Protein AF-A0A835DPR7-F1 (afdb_monomer)

Foldseek 3Di:
DVVVCVQQDCQWADDPNDIDRDPVVVLVVLLVVLLVLQDADPDPPPDDPVVPVPFAADDVVLLCLLLDQDDLVLLVCLLVVDDQPAQAFPVRDTSVNCVVCVVPCSVVLVVQLRVCSVVVDHDVVQLHWDWRWAACDSDHHHSVRTDTDIRGHPSVSSSVSSNVVSCLVCVVRRDDPLDQPPHPPRDPVVVVVVVCVVCVCVVDPDDDDDDDDDDDDDPVVSPDRLVVVLVSCCRRNVSDDSSNSVSVVVSSVCSSPPSDDPPPPPDDDDNDDDDPDPDDDPPPPDDDDDDPVVCVVVVVVVVVVVVVVVVVVVVVVVCCCVQAVDQDFKEKDWDFKAKAPWDWDADPFTKIKIKIKIKMKTFGAHQFKKWWQKWKKFKDFPPHTFKIWIDHIDIDHGRGMDIDIIMIMGICPVVGPPPCRNVCVVVQKTKMKMKIKIWTWGQGPVPDTDIHIDMKIWIWMAGNVPRHIDPIDID

Nearest PDB structures (foldseek):
  8c8j-assembly1_A  TM=8.208E-01  e=2.020E-11  Homo sapiens
  8uw3-assembly1_A  TM=8.476E-01  e=1.516E-09  Homo sapiens
  8sxu-assembly1_A  TM=8.250E-01  e=1.874E-08  Homo sapiens
  8b7d-assembly1_A  TM=7.514E-01  e=2.730E-07  Homo sapiens
  3but-assembly1_A-2  TM=5.515E-01  e=5.868E-07  Archaeoglobus fulgidus DSM 4304

Secondary structure (DSSP, 8-state):
-HHHHHHHS---EEETTEEE-SHHHHHHHHHHHHHHHHSPPS------GGG-TT-----HHHHHHHHSPPPHHHHHHHHHTS-TTPPP-TT---HHHHHHTHHHHHHHHHHHHHHHHHH----HHHH-EEEEEEESSSS--SGGGEEEEEEE-HHHHHHHHHHHHHHHHHHHHHS-TT--TT-TT--HHHHHHHHHHHTTTTT-SSSS---------TTTTTS--HHHHHHHHHHH-TTS-HHHHHHHHHHHHHTTT--------SS---PPPPP------TTTTS-----HHHHHHHHHHHHHHHHHHHHHHHHHHHHHIIIII--PPPEEEEEEEEEEEEEEE-SSS-EEEEEEEEEEEEE--SSSEEEEPPEEEEEEETTEEEEEEEE--EEEPTT-EEEEEEEEEEE-GGGTT-HHHHHHHHHTEEEEEEEEEEEEEEEETTTEEEEEEEEEEEEEEEETTTTEEEEEEE-

Solvent-accessible surface area (backbone atoms only — not comparable to full-atom values): 27966 Å² total; per-residue (Å²): 114,68,75,61,53,60,73,71,49,84,66,50,39,47,54,96,92,40,77,38,61,51,71,69,57,45,49,54,50,48,49,54,50,51,46,61,58,55,46,82,76,91,73,87,71,84,76,62,68,81,79,50,91,77,74,37,54,63,56,70,70,67,25,46,66,66,65,47,84,74,50,67,66,60,52,51,46,42,53,71,76,45,66,51,87,50,76,42,14,76,80,65,48,30,45,43,55,55,65,76,41,33,95,78,48,42,72,61,53,46,51,53,54,42,44,27,76,72,67,37,56,74,58,67,77,50,68,35,59,41,75,46,76,42,70,70,48,99,76,54,50,37,77,82,37,35,44,79,43,78,28,48,18,47,69,46,50,33,54,53,48,49,53,50,55,54,48,57,76,50,40,75,70,49,49,63,90,87,63,36,79,97,39,92,94,46,52,72,64,57,55,52,54,51,50,50,63,78,51,68,61,71,89,52,97,72,78,82,92,81,87,85,86,88,85,82,70,78,59,59,84,63,65,60,54,66,68,58,52,49,53,51,46,40,59,29,33,70,58,56,61,69,49,62,59,48,51,61,52,47,60,56,62,50,59,75,76,63,84,60,76,83,75,77,68,92,62,97,71,86,74,82,77,77,78,96,65,95,71,84,67,95,72,79,85,76,79,80,91,57,64,73,71,59,39,53,57,50,49,52,50,49,53,46,51,52,49,49,49,52,52,51,50,50,50,52,52,48,50,44,45,67,62,61,66,50,82,57,72,53,46,55,45,81,75,48,65,45,63,41,79,76,45,74,44,85,64,99,73,54,42,44,37,33,35,41,41,33,35,40,33,40,37,28,76,24,80,23,36,35,38,36,51,68,36,56,36,38,34,23,46,95,87,43,74,31,28,60,28,74,40,76,56,49,73,24,51,48,65,28,67,37,75,47,78,39,67,30,56,35,43,42,80,86,50,80,84,53,77,59,57,51,55,30,59,73,72,35,43,46,66,38,38,35,46,34,56,50,43,30,38,39,35,38,91,86,75,47,74,47,81,44,71,37,66,28,45,32,40,32,34,36,32,68,84,62,66,41,73,40,78,76,42,74,98

Radius of gyration: 40.17 Å; Cα contacts (8 Å, |Δi|>4): 627; chains: 1; bounding box: 96×60×109 Å

InterPro domains:
  IPR000477 Reverse transcriptase domain [PF00078] (143-235)
  IPR004864 Late embryogenesis abundant protein, LEA_2 subgroup [PF03168] (360-459)
  IPR052343 Diverse Retrotransposon and Effector-Associated Protein [PTHR46890] (54-232)

Sequence (475 aa):
MSSRRGFNRISSISVANAILTEDRDINSAAVSHFEHLLAKPSSDRDLDVNTFPNVRSIDLVDGEFFVAPVSSEEIKWAFFDSHDEKSPGPDGFTTHFFKSCWDIISIDVEKAIQNFFKSSKLLGEINSTFITLIPKVARPNCFSDFRPISLCNTVYECISKILANRLKSVLLKLISDNQSAFIKGRNILDNILLTHELVRNYHRDKGQPRCAIKIDLTKAFDTVRWDYLTRILAHGIPSLPPTHLISYQQKAKEISSNFQEPKMAEKDQVYPLAPTGKRPSSDEESATLPSDEARRKRNVKCFAYVAAFVVFQTIIILVFALTVMRIKTPDVKLRSVTVQNLNVVPGTSPSFRMTLIAQVTVKNKNFGHYKFDNSTAAVSYGGITVGEAYIAKGRAKARNTRKMNITMELTSDQLSGNSNLSNDISSGMLMLSSHAKLSGKVQLMKIMKKRKTTEMNCTMSLNLTSPAIENLNCE

Organism: Tetracentron sinense (NCBI:txid13715)

Mean predicted aligned error: 18.94 Å

Structure (mmCIF, N/CA/C/O backbone):
data_AF-A0A835DPR7-F1
#
_entry.id   AF-A0A835DPR7-F1
#
loop_
_atom_site.group_PDB
_atom_site.id
_atom_site.type_symbol
_atom_site.label_atom_id
_atom_site.label_alt_id
_atom_site.label_comp_id
_atom_site.label_asym_id
_atom_site.label_entity_id
_atom_site.label_seq_id
_atom_site.pdbx_PDB_ins_code
_atom_site.Cartn_x
_atom_site.Cartn_y
_atom_site.Cartn_z
_atom_site.occupancy
_atom_site.B_iso_or_equiv
_atom_site.auth_seq_id
_atom_site.auth_comp_id
_atom_site.auth_asym_id
_atom_site.auth_atom_id
_atom_site.pdbx_PDB_model_num
ATOM 1 N N . MET A 1 1 ? -10.100 9.995 -30.681 1.00 36.22 1 MET A N 1
ATOM 2 C CA . MET A 1 1 ? -9.479 8.758 -31.212 1.00 36.22 1 MET A CA 1
ATOM 3 C C . MET A 1 1 ? -8.413 9.029 -32.277 1.00 36.22 1 MET A C 1
ATOM 5 O O . MET A 1 1 ? -7.327 8.484 -32.139 1.00 36.22 1 MET A O 1
ATOM 9 N N . SER A 1 2 ? -8.660 9.896 -33.271 1.00 43.78 2 SER A N 1
ATOM 10 C CA . SER A 1 2 ? -7.727 10.156 -34.390 1.00 43.78 2 SER A CA 1
ATOM 11 C C . SER A 1 2 ? -6.346 10.726 -33.983 1.00 43.78 2 SER A C 1
ATOM 13 O O . SER A 1 2 ? -5.321 10.184 -34.384 1.00 43.78 2 SER A O 1
ATOM 15 N N . SER A 1 3 ? -6.275 11.716 -33.077 1.00 40.75 3 SER A N 1
ATOM 16 C CA . SER A 1 3 ? -4.982 12.351 -32.728 1.00 40.75 3 SER A CA 1
ATOM 17 C C . SER A 1 3 ? -4.013 11.450 -31.938 1.00 40.75 3 SER A C 1
ATOM 19 O O . SER A 1 3 ? -2.803 11.614 -32.048 1.00 40.75 3 SER A O 1
ATOM 21 N N . ARG A 1 4 ? -4.524 10.486 -31.153 1.00 47.44 4 ARG A N 1
ATOM 22 C CA . ARG A 1 4 ? -3.700 9.512 -30.407 1.00 47.44 4 ARG A CA 1
ATOM 23 C C . ARG A 1 4 ? -3.151 8.411 -31.318 1.00 47.44 4 ARG A C 1
ATOM 25 O O . ARG A 1 4 ? -2.019 7.990 -31.128 1.00 47.44 4 ARG A O 1
ATOM 32 N N . ARG A 1 5 ? -3.934 7.976 -32.317 1.00 50.97 5 ARG A N 1
ATOM 33 C CA . ARG A 1 5 ? -3.465 7.030 -33.345 1.00 50.97 5 ARG A CA 1
ATOM 34 C C . ARG A 1 5 ? -2.361 7.643 -34.206 1.00 50.97 5 ARG A C 1
ATOM 36 O O . ARG A 1 5 ? -1.394 6.955 -34.486 1.00 50.97 5 ARG A O 1
ATOM 43 N N . GLY A 1 6 ? -2.471 8.928 -34.551 1.00 54.22 6 GLY A N 1
ATOM 44 C CA . GLY A 1 6 ? -1.423 9.637 -35.292 1.00 54.22 6 GLY A CA 1
ATOM 45 C C . GLY A 1 6 ? -0.107 9.779 -34.518 1.00 54.22 6 GLY A C 1
ATOM 46 O O . GLY A 1 6 ? 0.952 9.626 -35.105 1.00 54.22 6 GLY A O 1
ATOM 47 N N . PHE A 1 7 ? -0.164 10.015 -33.201 1.00 55.19 7 PHE A N 1
ATOM 48 C CA . PHE A 1 7 ? 1.036 10.182 -32.364 1.00 55.19 7 PHE A CA 1
ATOM 49 C C . PHE A 1 7 ? 1.775 8.865 -32.069 1.00 55.19 7 PHE A C 1
ATOM 51 O O . PHE A 1 7 ? 2.985 8.867 -31.878 1.00 55.19 7 PHE A O 1
ATOM 58 N N . ASN A 1 8 ? 1.049 7.744 -32.028 1.00 63.91 8 ASN A N 1
ATOM 59 C CA . ASN A 1 8 ? 1.618 6.427 -31.721 1.00 63.91 8 ASN A CA 1
ATOM 60 C C . ASN A 1 8 ? 1.968 5.609 -32.975 1.00 63.91 8 ASN A C 1
ATOM 62 O O . ASN A 1 8 ? 2.526 4.522 -32.848 1.00 63.91 8 ASN A O 1
ATOM 66 N N . ARG A 1 9 ? 1.614 6.089 -34.175 1.00 73.12 9 ARG A N 1
ATOM 67 C CA . ARG A 1 9 ? 1.966 5.429 -35.434 1.00 73.12 9 ARG A CA 1
ATOM 68 C C . ARG A 1 9 ? 3.388 5.822 -35.821 1.00 73.12 9 ARG A C 1
ATOM 70 O O . ARG A 1 9 ? 3.689 7.004 -35.956 1.00 73.12 9 ARG A O 1
ATOM 77 N N . ILE A 1 10 ? 4.237 4.827 -36.049 1.00 82.06 10 ILE A N 1
ATOM 78 C CA . ILE A 1 10 ? 5.558 5.040 -36.640 1.00 82.06 10 ILE A CA 1
ATOM 79 C C . ILE A 1 10 ? 5.345 5.219 -38.144 1.00 82.06 10 ILE A C 1
ATOM 81 O O . ILE A 1 10 ? 5.110 4.250 -38.852 1.00 82.06 10 ILE A O 1
ATOM 85 N N . SER A 1 11 ? 5.338 6.465 -38.618 1.00 81.12 11 SER A N 1
ATOM 86 C CA . SER A 1 11 ? 5.165 6.783 -40.045 1.00 81.12 11 SER A CA 1
ATOM 87 C C . SER A 1 11 ? 6.457 6.671 -40.849 1.00 81.12 11 SER A C 1
ATOM 89 O O . SER A 1 11 ? 6.419 6.573 -42.068 1.00 81.12 11 SER A O 1
ATOM 91 N N . SER A 1 12 ? 7.601 6.767 -40.175 1.00 86.31 12 SER A N 1
ATOM 92 C CA . SER A 1 12 ? 8.914 6.661 -40.795 1.00 86.31 12 SER A CA 1
ATOM 93 C C . SER A 1 12 ? 9.971 6.338 -39.750 1.00 86.31 12 SER A C 1
ATOM 95 O O . SER A 1 12 ? 9.854 6.799 -38.611 1.00 86.31 12 SER A O 1
ATOM 97 N N . ILE A 1 13 ? 11.028 5.626 -40.134 1.00 88.50 13 ILE A N 1
ATOM 98 C CA . ILE A 1 13 ? 12.166 5.364 -39.253 1.00 88.50 13 ILE A CA 1
ATOM 99 C C . ILE A 1 13 ? 13.486 5.348 -40.022 1.00 88.50 13 ILE A C 1
ATOM 101 O O . ILE A 1 13 ? 13.560 4.861 -41.145 1.00 88.50 13 ILE A O 1
ATOM 105 N N . SER A 1 14 ? 14.531 5.902 -39.417 1.00 88.44 14 SER A N 1
ATOM 106 C CA . SER A 1 14 ? 15.883 5.923 -39.966 1.00 88.44 14 SER A CA 1
ATOM 107 C C . SER A 1 14 ? 16.672 4.706 -39.490 1.00 88.44 14 SER A C 1
ATOM 109 O O . SER A 1 14 ? 16.808 4.469 -38.285 1.00 88.44 14 SER A O 1
ATOM 111 N N . VAL A 1 15 ? 17.201 3.938 -40.442 1.00 85.94 15 VAL A N 1
ATOM 112 C CA . VAL A 1 15 ? 18.025 2.744 -40.223 1.00 85.94 15 VAL A CA 1
ATOM 113 C C . VAL A 1 15 ? 19.228 2.820 -41.158 1.00 85.94 15 VAL A C 1
ATOM 115 O O . VAL A 1 15 ? 19.060 2.926 -42.367 1.00 85.94 15 VAL A O 1
ATOM 118 N N . ALA A 1 16 ? 20.448 2.782 -40.609 1.00 79.81 16 ALA A N 1
ATOM 119 C CA . ALA A 1 16 ? 21.700 2.796 -41.383 1.00 79.81 16 ALA A CA 1
ATOM 120 C C . ALA A 1 16 ? 21.768 3.894 -42.475 1.00 79.81 16 ALA A C 1
ATOM 122 O O . ALA A 1 16 ? 22.238 3.654 -43.582 1.00 79.81 16 ALA A O 1
ATOM 123 N N . ASN A 1 17 ? 21.304 5.107 -42.146 1.00 78.31 17 ASN A N 1
ATOM 124 C CA . ASN A 1 17 ? 21.213 6.279 -43.034 1.00 78.31 17 ASN A CA 1
ATOM 125 C C . ASN A 1 17 ? 20.156 6.203 -44.156 1.00 78.31 17 ASN A C 1
ATOM 127 O O . ASN A 1 17 ? 20.090 7.119 -44.973 1.00 78.31 17 ASN A O 1
ATOM 131 N N . ALA A 1 18 ? 19.298 5.181 -44.175 1.00 85.06 18 ALA A N 1
ATOM 132 C CA . ALA A 1 18 ? 18.108 5.120 -45.022 1.00 85.06 18 ALA A CA 1
ATOM 133 C C . ALA A 1 18 ? 16.845 5.428 -44.203 1.00 85.06 18 ALA A C 1
ATOM 135 O O . ALA A 1 18 ? 16.732 5.011 -43.051 1.00 85.06 18 ALA A O 1
ATOM 136 N N . ILE A 1 19 ? 15.888 6.149 -44.793 1.00 89.19 19 ILE A N 1
ATOM 137 C CA . ILE A 1 19 ? 14.580 6.410 -44.176 1.00 89.19 19 ILE A CA 1
ATOM 138 C C . ILE A 1 19 ? 13.577 5.422 -44.761 1.00 89.19 19 ILE A C 1
ATOM 140 O O . ILE A 1 19 ? 13.309 5.444 -45.959 1.00 89.19 19 ILE A O 1
ATOM 144 N N . LEU A 1 20 ? 13.020 4.577 -43.903 1.00 89.50 20 LEU A N 1
ATOM 145 C CA . LEU A 1 20 ? 11.948 3.651 -44.242 1.00 89.50 20 LEU A CA 1
ATOM 146 C C . LEU A 1 20 ? 10.610 4.320 -43.937 1.00 89.50 20 LEU A C 1
ATOM 148 O O . LEU A 1 20 ? 10.440 4.866 -42.847 1.00 89.50 20 LEU A O 1
ATOM 152 N N . THR A 1 21 ? 9.673 4.282 -44.881 1.00 87.38 21 THR A N 1
ATOM 153 C CA . THR A 1 21 ? 8.323 4.865 -44.745 1.00 87.38 21 THR A CA 1
ATOM 154 C C . THR A 1 21 ? 7.207 3.842 -44.927 1.00 87.38 21 THR A C 1
ATOM 156 O O . THR A 1 21 ? 6.084 4.086 -44.498 1.00 87.38 21 THR A O 1
ATOM 159 N N . GLU A 1 22 ? 7.506 2.702 -45.551 1.00 86.00 22 GLU A N 1
ATOM 160 C CA . GLU A 1 22 ? 6.548 1.620 -45.769 1.00 86.00 22 GLU A CA 1
ATOM 161 C C . GLU A 1 22 ? 6.416 0.751 -44.514 1.00 86.00 22 GLU A C 1
ATOM 163 O O . GLU A 1 22 ? 7.418 0.306 -43.948 1.00 86.00 22 GLU A O 1
ATOM 168 N N . ASP A 1 23 ? 5.177 0.461 -44.097 1.00 83.25 23 ASP A N 1
ATOM 169 C CA . ASP A 1 23 ? 4.893 -0.283 -42.858 1.00 83.25 23 ASP A CA 1
ATOM 170 C C . ASP A 1 23 ? 5.587 -1.665 -42.853 1.00 83.25 23 ASP A C 1
ATOM 172 O O . ASP A 1 23 ? 6.121 -2.096 -41.830 1.00 83.25 23 ASP A O 1
ATOM 176 N N . ARG A 1 24 ? 5.652 -2.341 -44.012 1.00 85.69 24 ARG A N 1
ATOM 177 C CA . ARG A 1 24 ? 6.329 -3.641 -44.173 1.00 85.69 24 ARG A CA 1
ATOM 178 C C . ARG A 1 24 ? 7.829 -3.554 -43.884 1.00 85.69 24 ARG A C 1
ATOM 180 O O . ARG A 1 24 ? 8.365 -4.399 -43.167 1.00 85.69 24 ARG A O 1
ATOM 187 N N . ASP A 1 25 ? 8.492 -2.538 -44.425 1.00 85.38 25 ASP A N 1
ATOM 188 C CA . ASP A 1 25 ? 9.938 -2.361 -44.286 1.00 85.38 25 ASP A CA 1
ATOM 189 C C . ASP A 1 25 ? 10.293 -1.919 -42.866 1.00 85.38 25 ASP A C 1
ATOM 191 O O . ASP A 1 25 ? 11.251 -2.422 -42.277 1.00 85.38 25 ASP A O 1
ATOM 195 N N . ILE A 1 26 ? 9.471 -1.043 -42.275 1.00 86.38 26 ILE A N 1
ATOM 196 C CA . ILE A 1 26 ? 9.581 -0.639 -40.869 1.00 86.38 26 ILE A CA 1
ATOM 197 C C . ILE A 1 26 ? 9.456 -1.864 -39.957 1.00 86.38 26 ILE A C 1
ATOM 199 O O . ILE A 1 26 ? 10.284 -2.038 -39.062 1.00 86.38 26 ILE A O 1
ATOM 203 N N . ASN A 1 27 ? 8.466 -2.732 -40.193 1.00 84.81 27 ASN A N 1
ATOM 204 C CA . ASN A 1 27 ? 8.276 -3.956 -39.416 1.00 84.81 27 ASN A CA 1
ATOM 205 C C . ASN A 1 27 ? 9.474 -4.900 -39.554 1.00 84.81 27 ASN A C 1
ATOM 207 O O . ASN A 1 27 ? 10.021 -5.332 -38.542 1.00 84.81 27 ASN A O 1
ATOM 211 N N . SER A 1 28 ? 9.935 -5.172 -40.780 1.00 85.31 28 SER A N 1
ATOM 212 C CA . SER A 1 28 ? 11.101 -6.033 -41.015 1.00 85.31 28 SER A CA 1
ATOM 213 C C . SER A 1 28 ? 12.368 -5.484 -40.352 1.00 85.31 28 SER A C 1
ATOM 215 O O . SER A 1 28 ? 13.150 -6.241 -39.774 1.00 85.31 28 SER A O 1
ATOM 217 N N . ALA A 1 29 ? 12.573 -4.167 -40.403 1.00 87.12 29 ALA A N 1
ATOM 218 C CA . ALA A 1 29 ? 13.703 -3.523 -39.750 1.00 87.12 29 ALA A CA 1
ATOM 219 C C . ALA A 1 29 ? 13.581 -3.553 -38.219 1.00 87.12 29 ALA A C 1
ATOM 221 O O . ALA A 1 29 ? 14.593 -3.705 -37.534 1.00 87.12 29 ALA A O 1
ATOM 222 N N . ALA A 1 30 ? 12.363 -3.450 -37.677 1.00 85.50 30 ALA A N 1
ATOM 223 C CA . ALA A 1 30 ? 12.108 -3.584 -36.246 1.00 85.50 30 ALA A CA 1
ATOM 224 C C . ALA A 1 30 ? 12.451 -4.995 -35.757 1.00 85.50 30 ALA A C 1
ATOM 226 O O . ALA A 1 30 ? 13.172 -5.126 -34.767 1.00 85.50 30 ALA A O 1
ATOM 227 N N . VAL A 1 31 ? 11.992 -6.027 -36.477 1.00 84.00 31 VAL A N 1
ATOM 228 C CA . VAL A 1 31 ? 12.304 -7.436 -36.192 1.00 84.00 31 VAL A CA 1
ATOM 229 C C . VAL A 1 31 ? 13.813 -7.612 -36.114 1.00 84.00 31 VAL A C 1
ATOM 231 O O . VAL A 1 31 ? 14.342 -7.945 -35.058 1.00 84.00 31 VAL A O 1
ATOM 234 N N . SER A 1 32 ? 14.515 -7.265 -37.195 1.00 85.06 32 SER A N 1
ATOM 235 C CA . SER A 1 32 ? 15.965 -7.423 -37.289 1.00 85.06 32 SER A CA 1
ATOM 236 C C . SER A 1 32 ? 16.709 -6.649 -36.193 1.00 85.06 32 SER A C 1
ATOM 238 O O . SER A 1 32 ? 17.652 -7.166 -35.591 1.00 85.06 32 SER A O 1
ATOM 240 N N . HIS A 1 33 ? 16.263 -5.427 -35.874 1.00 84.62 33 HIS A N 1
ATOM 241 C CA . HIS A 1 33 ? 16.863 -4.621 -34.813 1.00 84.62 33 HIS A CA 1
ATOM 242 C C . HIS A 1 33 ? 16.751 -5.293 -33.441 1.00 84.62 33 HIS A C 1
ATOM 244 O O . HIS A 1 33 ? 17.746 -5.384 -32.719 1.00 84.62 33 HIS A O 1
ATOM 250 N N . PHE A 1 34 ? 15.550 -5.736 -33.060 1.00 81.19 34 PHE A N 1
ATOM 251 C CA . PHE A 1 34 ? 15.313 -6.310 -31.736 1.00 81.19 34 PHE A CA 1
ATOM 252 C C . PHE A 1 34 ? 15.798 -7.755 -31.623 1.00 81.19 34 PHE A C 1
ATOM 254 O O . PHE A 1 34 ? 16.273 -8.129 -30.555 1.00 81.19 34 PHE A O 1
ATOM 261 N N . GLU A 1 35 ? 15.786 -8.531 -32.705 1.00 79.69 35 GLU A N 1
ATOM 262 C CA . GLU A 1 35 ? 16.464 -9.828 -32.762 1.00 79.69 35 GLU A CA 1
ATOM 263 C C . GLU A 1 35 ? 17.955 -9.670 -32.483 1.00 79.69 35 GLU A C 1
ATOM 265 O O . GLU A 1 35 ? 18.489 -10.349 -31.613 1.00 79.69 35 GLU A O 1
ATOM 270 N N . HIS A 1 36 ? 18.624 -8.727 -33.153 1.00 79.94 36 HIS A N 1
ATOM 271 C CA . HIS A 1 36 ? 20.045 -8.496 -32.919 1.00 79.94 36 HIS A CA 1
ATOM 272 C C . HIS A 1 36 ? 20.324 -7.947 -31.514 1.00 79.94 36 HIS A C 1
ATOM 274 O O . HIS A 1 36 ? 21.293 -8.351 -30.876 1.00 79.94 36 HIS A O 1
ATOM 280 N N . LEU A 1 37 ? 19.469 -7.049 -31.011 1.00 77.19 37 LEU A N 1
ATOM 281 C CA . LEU A 1 37 ? 19.606 -6.481 -29.669 1.00 77.19 37 LEU A CA 1
ATOM 282 C C . LEU A 1 37 ? 19.467 -7.541 -28.567 1.00 77.19 37 LEU A C 1
ATOM 284 O O . LEU A 1 37 ? 20.147 -7.441 -27.551 1.00 77.19 37 LEU A O 1
ATOM 288 N N . LEU A 1 38 ? 18.573 -8.515 -28.757 1.00 73.94 38 LEU A N 1
ATOM 289 C CA . LEU A 1 38 ? 18.243 -9.545 -27.769 1.00 73.94 38 LEU A CA 1
ATOM 290 C C . LEU A 1 38 ? 19.000 -10.866 -27.994 1.00 73.94 38 LEU A C 1
ATOM 292 O O . LEU A 1 38 ? 18.917 -11.771 -27.160 1.00 73.94 38 LEU A O 1
ATOM 296 N N . ALA A 1 39 ? 19.737 -10.994 -29.101 1.00 69.69 39 ALA A N 1
ATOM 297 C CA . ALA A 1 39 ? 20.543 -12.166 -29.407 1.00 69.69 39 ALA A CA 1
ATOM 298 C C . ALA A 1 39 ? 21.692 -12.354 -28.402 1.00 69.69 39 ALA A C 1
ATOM 300 O O . ALA A 1 39 ? 22.260 -11.409 -27.852 1.00 69.69 39 ALA A O 1
ATOM 301 N N . LYS A 1 40 ? 22.079 -13.618 -28.188 1.00 62.00 40 LYS A N 1
ATOM 302 C CA . LYS A 1 40 ? 23.226 -13.965 -27.343 1.00 62.00 40 LYS A CA 1
ATOM 303 C C . LYS A 1 40 ? 24.516 -13.397 -27.969 1.00 62.00 40 LYS A C 1
ATOM 305 O O . LYS A 1 40 ? 24.772 -13.681 -29.139 1.00 62.00 40 LYS A O 1
ATOM 310 N N . PRO A 1 41 ? 25.362 -12.663 -27.219 1.00 61.84 41 PRO A N 1
ATOM 311 C CA . PRO A 1 41 ? 26.641 -12.194 -27.741 1.00 61.84 41 PRO A CA 1
ATOM 312 C C . PRO A 1 41 ? 27.558 -13.375 -28.086 1.00 61.84 41 PRO A C 1
ATOM 314 O O . PRO A 1 41 ? 27.612 -14.370 -27.364 1.00 61.84 41 PRO A O 1
ATOM 317 N N . SER A 1 42 ? 28.304 -13.239 -29.181 1.00 56.91 42 SER A N 1
ATOM 318 C CA . SER A 1 42 ? 29.142 -14.280 -29.794 1.00 56.91 42 SER A CA 1
ATOM 319 C C . SER A 1 42 ? 30.422 -14.623 -29.019 1.00 56.91 42 SER A C 1
ATOM 321 O O . SER A 1 42 ? 31.107 -15.573 -29.388 1.00 56.91 42 SER A O 1
ATOM 323 N N . SER A 1 43 ? 30.776 -13.880 -27.963 1.00 61.00 43 SER A N 1
ATOM 324 C CA . SER A 1 43 ? 32.026 -14.103 -27.224 1.00 61.00 43 SER A CA 1
ATOM 325 C C . SER A 1 43 ? 31.840 -14.987 -25.988 1.00 61.00 43 SER A C 1
ATOM 327 O O . SER A 1 43 ? 31.221 -14.577 -24.999 1.00 61.00 43 SER A O 1
ATOM 329 N N . ASP A 1 44 ? 32.480 -16.150 -26.019 1.00 55.91 44 ASP A N 1
ATOM 330 C CA . ASP A 1 44 ? 32.610 -17.095 -24.912 1.00 55.91 44 ASP A CA 1
ATOM 331 C C . ASP A 1 44 ? 33.781 -16.684 -24.001 1.00 55.91 44 ASP A C 1
ATOM 333 O O . ASP A 1 44 ? 34.838 -17.307 -23.965 1.00 55.91 44 ASP A O 1
ATOM 337 N N . ARG A 1 45 ? 33.661 -15.535 -23.323 1.00 61.25 45 ARG A N 1
ATOM 338 C CA . ARG A 1 45 ? 34.549 -15.260 -22.184 1.00 61.25 45 ARG A CA 1
ATOM 339 C C . ARG A 1 45 ? 34.000 -16.023 -20.994 1.00 61.25 45 ARG A C 1
ATOM 341 O O . ARG A 1 45 ? 32.938 -15.643 -20.487 1.00 61.25 45 ARG A O 1
ATOM 348 N N . ASP A 1 46 ? 34.718 -17.067 -20.595 1.00 59.66 46 ASP A N 1
ATOM 349 C CA . ASP A 1 46 ? 34.357 -17.894 -19.453 1.00 59.66 46 ASP A CA 1
ATOM 350 C C . ASP A 1 46 ? 34.314 -17.018 -18.194 1.00 59.66 46 ASP A C 1
ATOM 352 O O . ASP A 1 46 ? 35.283 -16.350 -17.825 1.00 59.66 46 ASP A O 1
ATOM 356 N N . LEU A 1 47 ? 33.130 -16.921 -17.598 1.00 63.09 47 LEU A N 1
ATOM 357 C CA . LEU A 1 47 ? 32.898 -16.124 -16.401 1.00 63.09 47 LEU A CA 1
ATOM 358 C C . LEU A 1 47 ? 33.177 -16.985 -15.185 1.00 63.09 47 LEU A C 1
ATOM 360 O O . LEU A 1 47 ? 32.280 -17.689 -14.712 1.00 63.09 47 LEU A O 1
ATOM 364 N N . ASP A 1 48 ? 34.396 -16.927 -14.665 1.00 63.62 48 ASP A N 1
ATOM 365 C CA . ASP A 1 48 ? 34.662 -17.533 -13.368 1.00 63.62 48 ASP A CA 1
ATOM 366 C C . ASP A 1 48 ? 33.955 -16.718 -12.271 1.00 63.62 48 ASP A C 1
ATOM 368 O O . ASP A 1 48 ? 34.202 -15.521 -12.105 1.00 63.62 48 ASP A O 1
ATOM 372 N N . VAL A 1 49 ? 33.060 -17.362 -11.518 1.00 60.38 49 VAL A N 1
ATOM 373 C CA . VAL A 1 49 ? 32.359 -16.758 -10.374 1.00 60.38 49 VAL A CA 1
ATOM 374 C C . VAL A 1 49 ? 33.357 -16.343 -9.287 1.00 60.38 49 VAL A C 1
ATOM 376 O O . VAL A 1 49 ? 33.121 -15.349 -8.600 1.00 60.38 49 VAL A O 1
ATOM 379 N N . ASN A 1 50 ? 34.522 -17.003 -9.210 1.00 61.28 50 ASN A N 1
ATOM 380 C CA . ASN A 1 50 ? 35.616 -16.627 -8.308 1.00 61.28 50 ASN A CA 1
ATOM 381 C C . ASN A 1 50 ? 36.206 -15.238 -8.614 1.00 61.28 50 ASN A C 1
ATOM 383 O O . ASN A 1 50 ? 36.923 -14.676 -7.789 1.00 61.28 50 ASN A O 1
ATOM 387 N N . THR A 1 51 ? 35.868 -14.640 -9.762 1.00 62.75 51 THR A N 1
ATOM 388 C CA . THR A 1 51 ? 36.223 -13.250 -10.094 1.00 62.75 51 THR A CA 1
ATOM 389 C C . THR A 1 51 ? 35.513 -12.236 -9.180 1.00 62.75 51 THR A C 1
ATOM 391 O O . THR A 1 51 ? 35.941 -11.086 -9.089 1.00 62.75 51 THR A O 1
ATOM 394 N N . PHE A 1 52 ? 34.443 -12.632 -8.475 1.00 65.94 52 PHE A N 1
ATOM 395 C CA . PHE A 1 52 ? 33.648 -11.751 -7.614 1.00 65.94 52 PHE A CA 1
ATOM 396 C C . PHE A 1 52 ? 33.725 -12.191 -6.140 1.00 65.94 52 PHE A C 1
ATOM 398 O O . PHE A 1 52 ? 32.811 -12.845 -5.642 1.00 65.94 52 PHE A O 1
ATOM 405 N N . PRO A 1 53 ? 34.771 -11.793 -5.391 1.00 57.84 53 PRO A N 1
ATOM 406 C CA . PRO A 1 53 ? 35.054 -12.312 -4.045 1.00 57.84 53 PRO A CA 1
ATOM 407 C C . PRO A 1 53 ? 34.020 -11.942 -2.963 1.00 57.84 53 PRO A C 1
ATOM 409 O O . PRO A 1 53 ? 34.144 -12.382 -1.827 1.00 57.84 53 PRO A O 1
ATOM 412 N N . ASN A 1 54 ? 33.002 -11.139 -3.293 1.00 68.56 54 ASN A N 1
ATOM 413 C CA . ASN A 1 54 ? 32.043 -10.577 -2.336 1.00 68.56 54 ASN A CA 1
ATOM 414 C C . ASN A 1 54 ? 30.578 -10.929 -2.648 1.00 68.56 54 ASN A C 1
ATOM 416 O O . ASN A 1 54 ? 29.670 -10.247 -2.162 1.00 68.56 54 ASN A O 1
ATOM 420 N N . VAL A 1 55 ? 30.319 -11.943 -3.481 1.00 71.62 55 VAL A N 1
ATOM 421 C CA . VAL A 1 55 ? 28.943 -12.407 -3.705 1.00 71.62 55 VAL A CA 1
ATOM 422 C C . VAL A 1 55 ? 28.476 -13.138 -2.450 1.00 71.62 55 VAL A C 1
ATOM 424 O O . VAL A 1 55 ? 29.080 -14.114 -2.019 1.00 71.62 55 VAL A O 1
ATOM 427 N N . ARG A 1 56 ? 27.410 -12.629 -1.831 1.00 81.75 56 ARG A N 1
ATOM 428 C CA . ARG A 1 56 ? 26.791 -13.261 -0.664 1.00 81.75 56 ARG A CA 1
ATOM 429 C C . ARG A 1 56 ? 25.934 -14.438 -1.122 1.00 81.75 56 ARG A C 1
ATOM 431 O O . ARG A 1 56 ? 25.275 -14.346 -2.157 1.00 81.75 56 ARG A O 1
ATOM 438 N N . SER A 1 57 ? 25.902 -15.498 -0.325 1.00 83.00 57 SER A N 1
ATOM 439 C CA . SER A 1 57 ? 24.977 -16.619 -0.480 1.00 83.00 57 SER A CA 1
ATOM 440 C C . SER A 1 57 ? 24.036 -16.702 0.718 1.00 83.00 57 SER A C 1
ATOM 442 O O . SER A 1 57 ? 24.364 -16.241 1.815 1.00 83.00 57 SER A O 1
ATOM 444 N N . ILE A 1 58 ? 22.837 -17.235 0.494 1.00 83.56 58 ILE A N 1
ATOM 445 C CA . ILE A 1 58 ? 21.913 -17.562 1.583 1.00 83.56 58 ILE A CA 1
ATOM 446 C C . ILE A 1 58 ? 22.232 -18.927 2.190 1.00 83.56 58 ILE A C 1
ATOM 448 O O . ILE A 1 58 ? 22.892 -19.760 1.564 1.00 83.56 58 ILE A O 1
ATOM 452 N N . ASP A 1 59 ? 21.744 -19.154 3.409 1.00 78.31 59 ASP A N 1
ATOM 453 C CA . ASP A 1 59 ? 21.818 -20.469 4.032 1.00 78.31 59 ASP A CA 1
ATOM 454 C C . ASP A 1 59 ? 20.867 -21.475 3.352 1.00 78.31 59 ASP A C 1
ATOM 456 O O . ASP A 1 59 ? 19.979 -21.124 2.569 1.00 78.31 59 ASP A O 1
ATOM 460 N N . LEU A 1 60 ? 21.078 -22.763 3.632 1.00 71.50 60 LEU A N 1
ATOM 461 C CA . LEU A 1 60 ? 20.282 -23.838 3.034 1.00 71.50 60 LEU A CA 1
ATOM 462 C C . LEU A 1 60 ? 18.795 -23.748 3.420 1.00 71.50 60 LEU A C 1
ATOM 464 O O . LEU A 1 60 ? 17.946 -24.117 2.615 1.00 71.50 60 LEU A O 1
ATOM 468 N N . VAL A 1 61 ? 18.477 -23.215 4.605 1.00 75.31 61 VAL A N 1
ATOM 469 C CA . VAL A 1 61 ? 17.108 -23.133 5.143 1.00 75.31 61 VAL A CA 1
ATOM 470 C C . VAL A 1 61 ? 16.283 -22.086 4.389 1.00 75.31 61 VAL A C 1
ATOM 472 O O . VAL A 1 61 ? 15.165 -22.361 3.956 1.00 75.31 61 VAL A O 1
ATOM 475 N N . ASP A 1 62 ? 16.845 -20.899 4.162 1.00 76.12 62 ASP A N 1
ATOM 476 C CA . ASP A 1 62 ? 16.260 -19.887 3.279 1.00 76.12 62 ASP A CA 1
ATOM 477 C C . ASP A 1 62 ? 16.118 -20.422 1.845 1.00 76.12 62 ASP A C 1
ATOM 479 O O . ASP A 1 62 ? 15.162 -20.099 1.131 1.00 76.12 62 ASP A O 1
ATOM 483 N N . GLY A 1 63 ? 17.076 -21.254 1.428 1.00 73.19 63 GLY A N 1
ATOM 484 C CA . GLY A 1 63 ? 17.075 -21.930 0.141 1.00 73.19 63 GLY A CA 1
ATOM 485 C C . GLY A 1 63 ? 15.906 -22.899 -0.042 1.00 73.19 63 GLY A C 1
ATOM 486 O O . GLY A 1 63 ? 15.342 -22.948 -1.136 1.00 73.19 63 GLY A O 1
ATOM 487 N N . GLU A 1 64 ? 15.506 -23.640 0.993 1.00 76.12 64 GLU A N 1
ATOM 488 C CA . GLU A 1 64 ? 14.387 -24.594 0.932 1.00 76.12 64 GLU A CA 1
ATOM 489 C C . GLU A 1 64 ? 13.050 -23.903 0.653 1.00 76.12 64 GLU A C 1
ATOM 491 O O . GLU A 1 64 ? 12.264 -24.384 -0.165 1.00 76.12 64 GLU A O 1
ATOM 496 N N . PHE A 1 65 ? 12.809 -22.732 1.253 1.00 79.00 65 PHE A N 1
ATOM 497 C CA . PHE A 1 65 ? 11.599 -21.944 0.993 1.00 79.00 65 PHE A CA 1
ATOM 498 C C . PHE A 1 65 ? 11.462 -21.574 -0.489 1.00 79.00 65 PHE A C 1
ATOM 500 O O . PHE A 1 65 ? 10.362 -21.583 -1.045 1.00 79.00 65 PHE A O 1
ATOM 507 N N . PHE A 1 66 ? 12.580 -21.272 -1.153 1.00 74.56 66 PHE A N 1
ATOM 508 C CA . PHE A 1 66 ? 12.568 -20.900 -2.563 1.00 74.56 66 PHE A CA 1
ATOM 509 C C . PHE A 1 66 ? 12.117 -22.062 -3.465 1.00 74.56 66 PHE A C 1
ATOM 511 O O . PHE A 1 66 ? 11.393 -21.838 -4.439 1.00 74.56 66 PHE A O 1
ATOM 518 N N . VAL A 1 67 ? 12.501 -23.294 -3.114 1.00 76.69 67 VAL A N 1
ATOM 519 C CA . VAL A 1 67 ? 12.242 -24.527 -3.886 1.00 76.69 67 VAL A CA 1
ATOM 520 C C . VAL A 1 67 ? 10.957 -25.235 -3.444 1.00 76.69 67 VAL A C 1
ATOM 522 O O . VAL A 1 67 ? 10.477 -26.141 -4.123 1.00 76.69 67 VAL A O 1
ATOM 525 N N . ALA A 1 68 ? 10.360 -24.813 -2.327 1.00 84.06 68 ALA A N 1
ATOM 526 C CA . ALA A 1 68 ? 9.129 -25.392 -1.809 1.00 84.06 68 ALA A CA 1
ATOM 527 C C . ALA A 1 68 ? 8.004 -25.388 -2.868 1.00 84.06 68 ALA A C 1
ATOM 529 O O . ALA A 1 68 ? 7.879 -24.423 -3.631 1.00 84.06 68 ALA A O 1
ATOM 530 N N . PRO A 1 69 ? 7.139 -26.417 -2.918 1.00 88.50 69 PRO A N 1
ATOM 531 C CA . PRO A 1 69 ? 6.002 -26.432 -3.831 1.00 88.50 69 PRO A CA 1
ATOM 532 C C . PRO A 1 69 ? 5.138 -25.171 -3.699 1.00 88.50 69 PRO A C 1
ATOM 534 O O . PRO A 1 69 ? 4.862 -24.705 -2.595 1.00 88.50 69 PRO A O 1
ATOM 537 N N . VAL A 1 70 ? 4.717 -24.608 -4.830 1.00 92.25 70 VAL A N 1
ATOM 538 C CA . VAL A 1 70 ? 3.837 -23.431 -4.860 1.00 92.25 70 VAL A CA 1
ATOM 539 C C . VAL A 1 70 ? 2.417 -23.835 -4.465 1.00 92.25 70 VAL A C 1
ATOM 541 O O . VAL A 1 70 ? 1.841 -24.752 -5.057 1.00 92.25 70 VAL A O 1
ATOM 544 N N . SER A 1 71 ? 1.846 -23.142 -3.478 1.00 94.56 71 SER A N 1
ATOM 545 C CA . SER A 1 71 ? 0.493 -23.422 -2.986 1.00 94.56 71 SER A CA 1
ATOM 546 C C . SER A 1 71 ? -0.579 -22.697 -3.807 1.00 94.56 71 SER A C 1
ATOM 548 O O . SER A 1 71 ? -0.313 -21.677 -4.447 1.00 94.56 71 SER A O 1
ATOM 550 N N . SER A 1 72 ? -1.813 -23.204 -3.782 1.00 95.69 72 SER A N 1
ATOM 551 C CA . SER A 1 72 ? -2.956 -22.552 -4.438 1.00 95.69 72 SER A CA 1
ATOM 552 C C . SER A 1 72 ? -3.218 -21.152 -3.871 1.00 95.69 72 SER A C 1
ATOM 554 O O . SER A 1 72 ? -3.548 -20.226 -4.610 1.00 95.69 72 SER A O 1
ATOM 556 N N . GLU A 1 73 ? -2.995 -20.951 -2.571 1.00 95.19 73 GLU A N 1
ATOM 557 C CA . GLU A 1 73 ? -3.126 -19.650 -1.909 1.00 95.19 73 GLU A CA 1
ATOM 558 C C . GLU A 1 73 ? -2.093 -18.644 -2.421 1.00 95.19 73 GLU A C 1
ATOM 560 O O . GLU A 1 73 ? -2.438 -17.486 -2.652 1.00 95.19 73 GLU A O 1
ATOM 565 N N . GLU A 1 74 ? -0.845 -19.077 -2.630 1.00 94.75 74 GLU A N 1
ATOM 566 C CA . GLU A 1 74 ? 0.220 -18.239 -3.192 1.00 94.75 74 GLU A CA 1
ATOM 567 C C . GLU A 1 74 ? -0.126 -17.793 -4.621 1.00 94.75 74 GLU A C 1
ATOM 569 O O . GLU A 1 74 ? 0.025 -16.616 -4.966 1.00 94.75 74 GLU A O 1
ATOM 574 N N . ILE A 1 75 ? -0.669 -18.708 -5.429 1.00 96.00 75 ILE A N 1
ATOM 575 C CA . ILE A 1 75 ? -1.113 -18.432 -6.802 1.00 96.00 75 ILE A CA 1
ATOM 576 C C . ILE A 1 75 ? -2.285 -17.454 -6.798 1.00 96.00 75 ILE A C 1
ATOM 578 O O . ILE A 1 75 ? -2.233 -16.415 -7.462 1.00 96.00 75 ILE A O 1
ATOM 582 N N . LYS A 1 76 ? -3.331 -17.750 -6.020 1.00 96.06 76 LYS A N 1
ATOM 583 C CA . LYS A 1 76 ? -4.498 -16.877 -5.895 1.00 96.06 76 LYS A CA 1
ATOM 584 C C . LYS A 1 76 ? -4.074 -15.488 -5.438 1.00 96.06 76 LYS A C 1
ATOM 586 O O . LYS A 1 76 ? -4.472 -14.491 -6.034 1.00 96.06 76 LYS A O 1
ATOM 591 N N . TRP A 1 77 ? -3.217 -15.396 -4.428 1.00 96.25 77 TRP A N 1
ATOM 592 C CA . TRP A 1 77 ? -2.710 -14.113 -3.963 1.00 96.25 77 TRP A CA 1
ATOM 593 C C . TRP A 1 77 ? -1.975 -13.348 -5.077 1.00 96.25 77 TRP A C 1
ATOM 595 O O . TRP A 1 77 ? -2.230 -12.157 -5.262 1.00 96.25 77 TRP A O 1
ATOM 605 N N . ALA A 1 78 ? -1.137 -14.012 -5.880 1.00 94.75 78 ALA A N 1
ATOM 606 C CA . ALA A 1 78 ? -0.405 -13.366 -6.970 1.00 94.75 78 ALA A CA 1
ATOM 607 C C . ALA A 1 78 ? -1.334 -12.749 -8.038 1.00 94.75 78 ALA A C 1
ATOM 609 O O . ALA A 1 78 ? -1.086 -11.618 -8.487 1.00 94.75 78 ALA A O 1
ATOM 610 N N . PHE A 1 79 ? -2.430 -13.430 -8.389 1.00 94.12 79 PHE A N 1
ATOM 611 C CA . PHE A 1 79 ? -3.473 -12.872 -9.255 1.00 94.12 79 PHE A CA 1
ATOM 612 C C . PHE A 1 79 ? -4.205 -11.706 -8.585 1.00 94.12 79 PHE A C 1
ATOM 614 O O . PHE A 1 79 ? -4.305 -10.625 -9.167 1.00 94.12 79 PHE A O 1
ATOM 621 N N . PHE A 1 80 ? -4.688 -11.888 -7.355 1.00 94.62 80 PHE A N 1
ATOM 622 C CA . PHE A 1 80 ? -5.552 -10.915 -6.680 1.00 94.62 80 PHE A CA 1
ATOM 623 C C . PHE A 1 80 ? -4.825 -9.629 -6.263 1.00 94.62 80 PHE A C 1
ATOM 625 O O . PHE A 1 80 ? -5.429 -8.558 -6.308 1.00 94.62 80 PHE A O 1
ATOM 632 N N . ASP A 1 81 ? -3.527 -9.704 -5.967 1.00 94.44 81 ASP A N 1
ATOM 633 C CA . ASP A 1 81 ? -2.665 -8.546 -5.694 1.00 94.44 81 ASP A CA 1
ATOM 634 C C . ASP A 1 81 ? -2.263 -7.786 -6.979 1.00 94.44 81 ASP A C 1
ATOM 636 O O . ASP A 1 81 ? -1.711 -6.689 -6.932 1.00 94.44 81 ASP A O 1
ATOM 640 N N . SER A 1 82 ? -2.483 -8.356 -8.169 1.00 88.88 82 SER A N 1
ATOM 641 C CA . SER A 1 82 ? -2.174 -7.681 -9.439 1.00 88.88 82 SER A CA 1
ATOM 642 C C . SER A 1 82 ? -3.269 -6.685 -9.830 1.00 88.88 82 SER A C 1
ATOM 644 O O . SER A 1 82 ? -4.434 -6.887 -9.517 1.00 88.88 82 SER A O 1
ATOM 646 N N . HIS A 1 83 ? -2.919 -5.597 -10.521 1.00 89.00 83 HIS A N 1
ATOM 647 C CA . HIS A 1 83 ? -3.907 -4.606 -10.964 1.00 89.00 83 HIS A CA 1
ATOM 648 C C . HIS A 1 83 ? -4.771 -5.153 -12.112 1.00 89.00 83 HIS A C 1
ATOM 650 O O . HIS A 1 83 ? -4.264 -5.830 -13.009 1.00 89.00 83 HIS A O 1
ATOM 656 N N . ASP A 1 84 ? -6.061 -4.817 -12.090 1.00 86.56 84 ASP A N 1
ATOM 657 C CA . ASP A 1 84 ? -7.062 -5.302 -13.050 1.00 86.56 84 ASP A CA 1
ATOM 658 C C . ASP A 1 84 ? -6.855 -4.738 -14.462 1.00 86.56 84 ASP A C 1
ATOM 660 O O . ASP A 1 84 ? -7.049 -5.441 -15.448 1.00 86.56 84 ASP A O 1
ATOM 664 N N . GLU A 1 85 ? -6.418 -3.482 -14.563 1.00 84.50 85 GLU A N 1
ATOM 665 C CA . GLU A 1 85 ? -6.354 -2.714 -15.816 1.00 84.50 85 GLU A CA 1
ATOM 666 C C . GLU A 1 85 ? -4.996 -2.816 -16.529 1.00 84.50 85 GLU A C 1
ATOM 668 O O . GLU A 1 85 ? -4.584 -1.908 -17.256 1.00 84.50 85 GLU A O 1
ATOM 673 N N . LYS A 1 86 ? -4.270 -3.914 -16.309 1.00 83.62 86 LYS A N 1
ATOM 674 C CA . LYS A 1 86 ? -3.062 -4.211 -17.080 1.00 83.62 86 LYS A CA 1
ATOM 675 C C . LYS A 1 86 ? -3.428 -4.571 -18.520 1.00 83.62 86 LYS A C 1
ATOM 677 O O . LYS A 1 86 ? -4.456 -5.197 -18.772 1.00 83.62 86 LYS A O 1
ATOM 682 N N . SER A 1 87 ? -2.573 -4.167 -19.458 1.00 87.44 87 SER A N 1
ATOM 683 C CA . SER A 1 87 ? -2.717 -4.568 -20.861 1.00 87.44 87 SER A CA 1
ATOM 684 C C . SER A 1 87 ? -2.459 -6.072 -20.995 1.00 87.44 87 SER A C 1
ATOM 686 O O . SER A 1 87 ? -1.523 -6.555 -20.359 1.00 87.44 87 SER A O 1
ATOM 688 N N . PRO A 1 88 ? -3.270 -6.807 -21.775 1.00 89.06 88 PRO A N 1
ATOM 689 C CA . PRO A 1 88 ? -3.076 -8.238 -21.958 1.00 89.06 88 PRO A CA 1
ATOM 690 C C . PRO A 1 88 ? -1.872 -8.525 -22.861 1.00 89.06 88 PRO A C 1
ATOM 692 O O . PRO A 1 88 ? -1.435 -7.666 -23.636 1.00 89.06 88 PRO A O 1
ATOM 695 N N . GLY A 1 89 ? -1.369 -9.753 -22.771 1.00 88.81 89 GLY A N 1
ATOM 696 C CA . GLY A 1 89 ? -0.442 -10.305 -23.750 1.00 88.81 89 GLY A CA 1
ATOM 697 C C . GLY A 1 89 ? -1.161 -10.798 -25.016 1.00 88.81 89 GLY A C 1
ATOM 698 O O . GLY A 1 89 ? -2.328 -10.462 -25.247 1.00 88.81 89 GLY A O 1
ATOM 699 N N . PRO A 1 90 ? -0.475 -11.599 -25.846 1.00 86.69 90 PRO A N 1
ATOM 700 C CA . PRO A 1 90 ? -1.033 -12.187 -27.066 1.00 86.69 90 PRO A CA 1
ATOM 701 C C . PRO A 1 90 ? -2.308 -13.015 -26.894 1.00 86.69 90 PRO A C 1
ATOM 703 O O . PRO A 1 90 ? -3.089 -13.107 -27.838 1.00 86.69 90 PRO A O 1
ATOM 706 N N . ASP A 1 91 ? -2.547 -13.583 -25.711 1.00 87.50 91 ASP A N 1
ATOM 707 C CA . ASP A 1 91 ? -3.760 -14.357 -25.419 1.00 87.50 91 ASP A CA 1
ATOM 708 C C . ASP A 1 91 ? -5.024 -13.494 -25.229 1.00 87.50 91 ASP A C 1
ATOM 710 O O . ASP A 1 91 ? -6.139 -14.013 -25.228 1.00 87.50 91 ASP A O 1
ATOM 714 N N . GLY A 1 92 ? -4.867 -12.175 -25.081 1.00 89.69 92 GLY A N 1
ATOM 715 C CA . GLY A 1 92 ? -5.967 -11.234 -24.884 1.00 89.69 92 GLY A CA 1
ATOM 716 C C . GLY A 1 92 ? -6.596 -11.248 -23.484 1.00 89.69 92 GLY A C 1
ATOM 717 O O . GLY A 1 92 ? -7.492 -10.440 -23.226 1.00 89.69 92 GLY A O 1
ATOM 718 N N . PHE A 1 93 ? -6.136 -12.093 -22.557 1.00 91.19 93 PHE A N 1
ATOM 719 C CA . PHE A 1 93 ? -6.726 -12.215 -21.225 1.00 91.19 93 PHE A CA 1
ATOM 720 C C . PHE A 1 93 ? -6.035 -11.298 -20.215 1.00 91.19 93 PHE A C 1
ATOM 722 O O . PHE A 1 93 ? -4.832 -11.382 -19.972 1.00 91.19 93 PHE A O 1
ATOM 729 N N . THR A 1 94 ? -6.817 -10.432 -19.572 1.00 92.12 94 THR A N 1
ATOM 730 C CA . THR A 1 94 ? -6.340 -9.506 -18.534 1.00 92.12 94 THR A CA 1
ATOM 731 C C . THR A 1 94 ? -6.405 -10.128 -17.141 1.00 92.12 94 THR A C 1
ATOM 733 O O . THR A 1 94 ? -7.150 -11.078 -16.905 1.00 92.12 94 THR A O 1
ATOM 736 N N . THR A 1 95 ? -5.719 -9.528 -16.162 1.00 92.81 95 THR A N 1
ATOM 737 C CA . THR A 1 95 ? -5.867 -9.903 -14.743 1.00 92.81 95 THR A CA 1
ATOM 738 C C . THR A 1 95 ? -7.332 -9.910 -14.294 1.00 92.81 95 THR A C 1
ATOM 740 O O . THR A 1 95 ? -7.735 -10.781 -13.527 1.00 92.81 95 THR A O 1
ATOM 743 N N . HIS A 1 96 ? -8.138 -8.957 -14.778 1.00 93.88 96 HIS A N 1
ATOM 744 C CA . HIS A 1 96 ? -9.554 -8.859 -14.428 1.00 93.88 96 HIS A CA 1
ATOM 745 C C . HIS A 1 96 ? -10.345 -10.111 -14.832 1.00 93.88 96 HIS A C 1
ATOM 747 O O . HIS A 1 96 ? -11.146 -10.600 -14.041 1.00 93.88 96 HIS A O 1
ATOM 753 N N . PHE A 1 97 ? -10.083 -10.666 -16.020 1.00 94.44 97 PHE A N 1
ATOM 754 C CA . PHE A 1 97 ? -10.705 -11.915 -16.465 1.00 94.44 97 PHE A CA 1
ATOM 755 C C . PHE A 1 97 ? -10.429 -13.057 -15.479 1.00 94.44 97 PHE A C 1
ATOM 757 O O . PHE A 1 97 ? -11.364 -13.702 -15.008 1.00 94.44 97 PHE A O 1
ATOM 764 N N . PHE A 1 98 ? -9.164 -13.250 -15.092 1.00 94.25 98 PHE A N 1
ATOM 765 C CA . PHE A 1 98 ? -8.794 -14.323 -14.167 1.00 94.25 98 PHE A CA 1
ATOM 766 C C . PHE A 1 98 ? -9.439 -14.161 -12.790 1.00 94.25 98 PHE A C 1
ATOM 768 O O . PHE A 1 98 ? -9.865 -15.149 -12.201 1.00 94.25 98 PHE A O 1
ATOM 775 N N . LYS A 1 99 ? -9.554 -12.929 -12.283 1.00 94.56 99 LYS A N 1
ATOM 776 C CA . LYS A 1 99 ? -10.225 -12.667 -11.002 1.00 94.56 99 LYS A CA 1
ATOM 777 C C . LYS A 1 99 ? -11.730 -12.910 -11.073 1.00 94.56 99 LYS A C 1
ATOM 779 O O . LYS A 1 99 ? -12.274 -13.558 -10.186 1.00 94.56 99 LYS A O 1
ATOM 784 N N . SER A 1 100 ? -12.389 -12.404 -12.113 1.00 94.75 100 SER A N 1
ATOM 785 C CA . SER A 1 100 ? -13.843 -12.521 -12.276 1.00 94.75 100 SER A CA 1
ATOM 786 C C . SER A 1 100 ? -14.286 -13.957 -12.554 1.00 94.75 100 SER A C 1
ATOM 788 O O . SER A 1 100 ? -15.354 -14.362 -12.108 1.00 94.75 100 SER A O 1
ATOM 790 N N . CYS A 1 101 ? -13.466 -14.743 -13.254 1.00 95.06 101 CYS A N 1
ATOM 791 C CA . CYS A 1 101 ? -13.759 -16.138 -13.592 1.00 95.06 101 CYS A CA 1
ATOM 792 C C . CYS A 1 101 ? -13.058 -17.149 -12.672 1.00 95.06 101 CYS A C 1
ATOM 794 O O . CYS A 1 101 ? -13.038 -18.338 -12.994 1.00 95.06 101 CYS A O 1
ATOM 796 N N . TRP A 1 102 ? -12.481 -16.709 -11.547 1.00 95.88 102 TRP A N 1
ATOM 797 C CA . TRP A 1 102 ? -11.628 -17.545 -10.694 1.00 95.88 102 TRP A CA 1
ATOM 798 C C . TRP A 1 102 ? -12.312 -18.847 -10.265 1.00 95.88 102 TRP A C 1
ATOM 800 O O . TRP A 1 102 ? -11.712 -19.915 -10.345 1.00 95.88 102 TRP A O 1
ATOM 810 N N . ASP A 1 103 ? -13.589 -18.785 -9.888 1.00 94.88 103 ASP A N 1
ATOM 811 C CA . ASP A 1 103 ? -14.346 -19.956 -9.425 1.00 94.88 103 ASP A CA 1
ATOM 812 C C . ASP A 1 103 ? -14.565 -21.013 -10.524 1.00 94.88 103 ASP A C 1
ATOM 814 O O . ASP A 1 103 ? -14.869 -22.163 -10.221 1.00 94.88 103 ASP A O 1
ATOM 818 N N . ILE A 1 104 ? -14.376 -20.641 -11.793 1.00 96.00 104 ILE A N 1
ATOM 819 C CA . ILE A 1 104 ? -14.517 -21.529 -12.952 1.00 96.00 104 ILE A CA 1
ATOM 820 C C . ILE A 1 104 ? -13.154 -22.099 -13.364 1.00 96.00 104 ILE A C 1
ATOM 822 O O . ILE A 1 104 ? -13.033 -23.301 -13.577 1.00 96.00 104 ILE A O 1
ATOM 826 N N . ILE A 1 105 ? -12.127 -21.249 -13.488 1.00 94.38 105 ILE A N 1
ATOM 827 C CA . ILE A 1 105 ? -10.850 -21.618 -14.136 1.00 94.38 105 ILE A CA 1
ATOM 828 C C . ILE A 1 105 ? -9.704 -21.919 -13.161 1.00 94.38 105 ILE A C 1
ATOM 830 O O . ILE A 1 105 ? -8.641 -22.370 -13.591 1.00 94.38 105 ILE A O 1
ATOM 834 N N . SER A 1 106 ? -9.878 -21.643 -11.864 1.00 94.69 106 SER A N 1
ATOM 835 C CA . SER A 1 106 ? -8.802 -21.736 -10.862 1.00 94.69 106 SER A CA 1
ATOM 836 C C . SER A 1 106 ? -8.120 -23.095 -10.844 1.00 94.69 106 SER A C 1
ATOM 838 O O . SER A 1 106 ? -6.897 -23.151 -10.832 1.00 94.69 106 SER A O 1
ATOM 840 N N . ILE A 1 107 ? -8.887 -24.183 -10.921 1.00 95.81 107 ILE A N 1
ATOM 841 C CA . ILE A 1 107 ? -8.359 -25.551 -10.855 1.00 95.81 107 ILE A CA 1
ATOM 842 C C . ILE A 1 107 ? -7.317 -25.800 -11.954 1.00 95.81 107 ILE A C 1
ATOM 844 O O . ILE A 1 107 ? -6.252 -26.358 -11.684 1.00 95.81 107 ILE A O 1
ATOM 848 N N . ASP A 1 108 ? -7.603 -25.388 -13.188 1.00 94.25 108 ASP A N 1
ATOM 849 C CA . ASP A 1 108 ? -6.713 -25.631 -14.326 1.00 94.25 108 ASP A CA 1
ATOM 850 C C . ASP A 1 108 ? -5.519 -24.675 -14.318 1.00 94.25 108 ASP A C 1
ATOM 852 O O . ASP A 1 108 ? -4.383 -25.095 -14.554 1.00 94.25 108 ASP A O 1
ATOM 856 N N . VAL A 1 109 ? -5.751 -23.406 -13.970 1.00 94.38 109 VAL A N 1
ATOM 857 C CA . VAL A 1 109 ? -4.694 -22.390 -13.849 1.00 94.38 109 VAL A CA 1
ATOM 858 C C . VAL A 1 109 ? -3.698 -22.758 -12.748 1.00 94.38 109 VAL A C 1
ATOM 860 O O . VAL A 1 109 ? -2.486 -22.691 -12.959 1.00 94.38 109 VAL A O 1
ATOM 863 N N . GLU A 1 110 ? -4.187 -23.188 -11.585 1.00 95.75 110 GLU A N 1
ATOM 864 C CA . GLU A 1 110 ? -3.350 -23.614 -10.464 1.00 95.75 110 GLU A CA 1
ATOM 865 C C . GLU A 1 110 ? -2.508 -24.833 -10.838 1.00 95.75 110 GLU A C 1
ATOM 867 O O . GLU A 1 110 ? -1.290 -24.815 -10.647 1.00 95.75 110 GLU A O 1
ATOM 872 N N . LYS A 1 111 ? -3.118 -25.857 -11.450 1.00 93.88 111 LYS A N 1
ATOM 873 C CA . LYS A 1 111 ? -2.392 -27.040 -11.934 1.00 93.88 111 LYS A CA 1
ATOM 874 C C . LYS A 1 111 ? -1.326 -26.675 -12.960 1.00 93.88 111 LYS A C 1
ATOM 876 O O . LYS A 1 111 ? -0.217 -27.204 -12.882 1.00 93.88 111 LYS A O 1
ATOM 881 N N . ALA A 1 112 ? -1.631 -25.783 -13.902 1.00 91.88 112 ALA A N 1
ATOM 882 C CA . ALA A 1 112 ? -0.681 -25.344 -14.921 1.00 91.88 112 ALA A CA 1
ATOM 883 C C . ALA A 1 112 ? 0.536 -24.646 -14.294 1.00 91.88 112 ALA A C 1
ATOM 885 O O . ALA A 1 112 ? 1.678 -24.997 -14.598 1.00 91.88 112 ALA A O 1
ATOM 886 N N . ILE A 1 113 ? 0.305 -23.715 -13.363 1.00 92.75 113 ILE A N 1
ATOM 887 C CA . ILE A 1 113 ? 1.379 -22.997 -12.665 1.00 92.75 113 ILE A CA 1
ATOM 888 C C . ILE A 1 113 ? 2.187 -23.958 -11.786 1.00 92.75 113 ILE A C 1
ATOM 890 O O . ILE A 1 113 ? 3.414 -23.975 -11.859 1.00 92.75 113 ILE A O 1
ATOM 894 N N . GLN A 1 114 ? 1.537 -24.817 -11.003 1.00 93.19 114 GLN A N 1
ATOM 895 C CA . GLN A 1 114 ? 2.230 -25.817 -10.185 1.00 93.19 114 GLN A CA 1
ATOM 896 C C . GLN A 1 114 ? 3.055 -26.790 -11.035 1.00 93.19 114 GLN A C 1
ATOM 898 O O . GLN A 1 114 ? 4.157 -27.167 -10.638 1.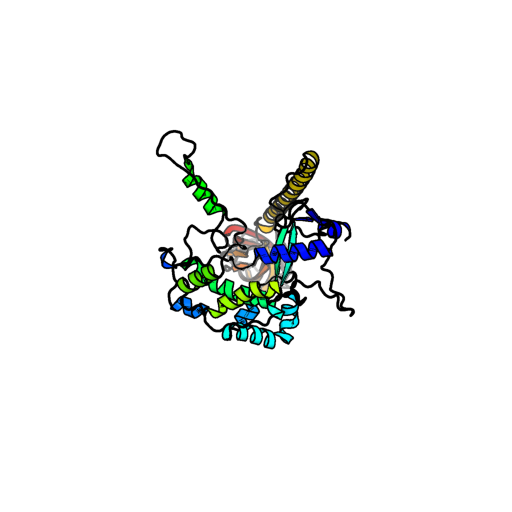00 93.19 114 GLN A O 1
ATOM 903 N N . ASN A 1 115 ? 2.556 -27.187 -12.209 1.00 90.44 115 ASN A N 1
ATOM 904 C CA . ASN A 1 115 ? 3.305 -28.023 -13.141 1.00 90.44 115 ASN A CA 1
ATOM 905 C C . ASN A 1 115 ? 4.540 -27.290 -13.681 1.00 90.44 115 ASN A C 1
ATOM 907 O O . ASN A 1 115 ? 5.617 -27.882 -13.718 1.00 90.44 115 ASN A O 1
ATOM 911 N N . PHE A 1 116 ? 4.437 -25.998 -14.010 1.00 87.00 116 PHE A N 1
ATOM 912 C CA . PHE A 1 116 ? 5.613 -25.192 -14.354 1.00 87.00 116 PHE A CA 1
ATOM 913 C C . PHE A 1 116 ? 6.657 -25.227 -13.229 1.00 87.00 116 PHE A C 1
ATOM 915 O O . PHE A 1 116 ? 7.831 -25.480 -13.491 1.00 87.00 116 PHE A O 1
ATOM 922 N N . PHE A 1 117 ? 6.247 -25.061 -11.969 1.00 85.88 117 PHE A N 1
ATOM 923 C CA . PHE A 1 117 ? 7.188 -25.099 -10.847 1.00 85.88 117 PHE A CA 1
ATOM 924 C C . PHE A 1 117 ? 7.779 -26.493 -10.567 1.00 85.88 117 PHE A C 1
ATOM 926 O O . PHE A 1 117 ? 8.844 -26.585 -9.971 1.00 85.88 117 PHE A O 1
ATOM 933 N N . LYS A 1 118 ? 7.138 -27.578 -11.014 1.00 85.62 118 LYS A N 1
ATOM 934 C CA . LYS A 1 118 ? 7.670 -28.948 -10.887 1.00 85.62 118 LYS A CA 1
ATOM 935 C C . LYS A 1 118 ? 8.565 -29.355 -12.056 1.00 85.62 118 LYS A C 1
ATOM 937 O O . LYS A 1 118 ? 9.571 -30.024 -11.859 1.00 85.62 118 LYS A O 1
ATOM 942 N N . SER A 1 119 ? 8.172 -29.000 -13.277 1.00 83.75 119 SER A N 1
ATOM 943 C CA . SER A 1 119 ? 8.820 -29.451 -14.515 1.00 83.75 119 SER A CA 1
ATOM 944 C C . SER A 1 119 ? 9.803 -28.438 -15.100 1.00 83.75 119 SER A C 1
ATOM 946 O O . SER A 1 119 ? 10.597 -28.796 -15.968 1.00 83.75 119 SER A O 1
ATOM 948 N N . SER A 1 120 ? 9.721 -27.174 -14.668 1.00 78.25 120 SER A N 1
ATOM 949 C CA . SER A 1 120 ? 10.396 -26.019 -15.272 1.00 78.25 120 SER A CA 1
ATOM 950 C C . SER A 1 120 ? 10.112 -25.843 -16.770 1.00 78.25 120 SER A C 1
ATOM 952 O O . SER A 1 120 ? 10.907 -25.237 -17.487 1.00 78.25 120 SER A O 1
ATOM 954 N N . LYS A 1 121 ? 8.990 -26.380 -17.261 1.00 80.25 121 LYS A N 1
ATOM 955 C CA . LYS A 1 121 ? 8.558 -26.255 -18.654 1.00 80.25 121 LYS A CA 1
ATOM 956 C C . LYS A 1 121 ? 7.335 -25.358 -18.727 1.00 80.25 121 LYS A C 1
ATOM 958 O O . LYS A 1 121 ? 6.361 -25.572 -18.006 1.00 80.25 121 LYS A O 1
ATOM 963 N N . LEU A 1 122 ? 7.394 -24.367 -19.608 1.00 79.31 122 LEU A N 1
ATOM 964 C CA . LEU A 1 122 ? 6.281 -23.480 -19.914 1.00 79.31 122 LEU A CA 1
ATOM 965 C C . LEU A 1 122 ? 5.773 -23.777 -21.327 1.00 79.31 122 LEU A C 1
ATOM 967 O O . LEU A 1 122 ? 6.568 -24.080 -22.215 1.00 79.31 122 LEU A O 1
ATOM 971 N N . LEU A 1 123 ? 4.458 -23.706 -21.530 1.00 80.50 123 LEU A N 1
ATOM 972 C CA . LEU A 1 123 ? 3.875 -23.780 -22.870 1.00 80.50 123 LEU A CA 1
ATOM 973 C C . LEU A 1 123 ? 4.284 -22.537 -23.670 1.00 80.50 123 LEU A C 1
ATOM 975 O O . LEU A 1 123 ? 4.230 -21.423 -23.138 1.00 80.50 123 LEU A O 1
ATOM 979 N N . GLY A 1 124 ? 4.667 -22.722 -24.935 1.00 79.81 124 GLY A N 1
ATOM 980 C CA . GLY A 1 124 ? 5.133 -21.630 -25.797 1.00 79.81 124 GLY A CA 1
ATOM 981 C C . GLY A 1 124 ? 4.083 -20.529 -25.959 1.00 79.81 124 GLY A C 1
ATOM 982 O O . GLY A 1 124 ? 4.406 -19.345 -25.958 1.00 79.81 124 GLY A O 1
ATOM 983 N N . GLU A 1 125 ? 2.802 -20.895 -25.972 1.00 82.69 125 GLU A N 1
ATOM 984 C CA . GLU A 1 125 ? 1.683 -19.959 -26.040 1.00 82.69 125 GLU A CA 1
ATOM 985 C C . GLU A 1 125 ? 1.636 -19.046 -24.814 1.00 82.69 125 GLU A C 1
ATOM 987 O O . GLU A 1 125 ? 1.430 -17.847 -24.965 1.00 82.69 125 GLU A O 1
ATOM 992 N N . ILE A 1 126 ? 1.892 -19.570 -23.607 1.00 83.94 126 ILE A N 1
ATOM 993 C CA . ILE A 1 126 ? 1.942 -18.771 -22.371 1.00 83.94 126 ILE A CA 1
ATOM 994 C C . ILE A 1 126 ? 3.188 -17.874 -22.355 1.00 83.94 126 ILE A C 1
ATOM 996 O O . ILE A 1 126 ? 3.135 -16.769 -21.816 1.00 83.94 126 ILE A O 1
ATOM 1000 N N . ASN A 1 127 ? 4.290 -18.326 -22.955 1.00 82.00 127 ASN A N 1
ATOM 1001 C CA . ASN A 1 127 ? 5.530 -17.558 -23.074 1.00 82.00 127 ASN A CA 1
ATOM 1002 C C . ASN A 1 127 ? 5.479 -16.472 -24.170 1.00 82.00 127 ASN A C 1
ATOM 1004 O O . ASN A 1 127 ? 6.321 -15.570 -24.201 1.00 82.00 127 ASN A O 1
ATOM 1008 N N . SER A 1 128 ? 4.481 -16.525 -25.057 1.00 81.44 128 SER A N 1
ATOM 1009 C CA . SER A 1 128 ? 4.295 -15.536 -26.116 1.00 81.44 128 SER A CA 1
ATOM 1010 C C . SER A 1 128 ? 4.106 -14.129 -25.539 1.00 81.44 128 SER A C 1
ATOM 1012 O O . SER A 1 128 ? 3.401 -13.917 -24.550 1.00 81.44 128 SER A O 1
ATOM 1014 N N . THR A 1 129 ? 4.775 -13.150 -26.144 1.00 81.88 129 THR A N 1
ATOM 1015 C CA . THR A 1 129 ? 4.887 -11.784 -25.621 1.00 81.88 129 THR A CA 1
ATOM 1016 C C . THR A 1 129 ? 4.826 -10.785 -26.770 1.00 81.88 129 THR A C 1
ATOM 1018 O O . THR A 1 129 ? 5.562 -10.926 -27.745 1.00 81.88 129 THR A O 1
ATOM 1021 N N . PHE A 1 130 ? 4.023 -9.727 -26.640 1.00 83.56 130 PHE A N 1
ATOM 1022 C CA . PHE A 1 130 ? 4.117 -8.590 -27.558 1.00 83.56 130 PHE A CA 1
ATOM 1023 C C . PHE A 1 130 ? 5.215 -7.625 -27.116 1.00 83.56 130 PHE A C 1
ATOM 1025 O O . PHE A 1 130 ? 5.333 -7.311 -25.933 1.00 83.56 130 PHE A O 1
ATOM 1032 N N . ILE A 1 131 ? 5.985 -7.095 -28.066 1.00 83.56 131 ILE A N 1
ATOM 1033 C CA . ILE A 1 131 ? 6.886 -5.966 -27.820 1.00 83.56 131 ILE A CA 1
ATOM 1034 C C . ILE A 1 131 ? 6.199 -4.705 -28.340 1.00 83.56 131 ILE A C 1
ATOM 1036 O O . ILE A 1 131 ? 6.077 -4.507 -29.545 1.00 83.56 131 ILE A O 1
ATOM 1040 N N . THR A 1 132 ? 5.751 -3.842 -27.429 1.00 84.81 132 THR A N 1
ATOM 1041 C CA . THR A 1 132 ? 5.203 -2.529 -27.786 1.00 84.81 132 THR A CA 1
ATOM 1042 C C . THR A 1 132 ? 6.273 -1.452 -27.649 1.00 84.81 132 THR A C 1
ATOM 1044 O O . THR A 1 132 ? 7.027 -1.426 -26.676 1.00 84.81 132 THR A O 1
ATOM 1047 N N . LEU A 1 133 ? 6.337 -0.535 -28.613 1.00 84.94 133 LEU A N 1
ATOM 1048 C CA . LEU A 1 133 ? 7.323 0.545 -28.636 1.00 84.94 133 LEU A CA 1
ATOM 1049 C C . LEU A 1 133 ? 6.720 1.832 -28.070 1.00 84.94 133 LEU A C 1
ATOM 1051 O O . LEU A 1 133 ? 5.742 2.353 -28.602 1.00 84.94 133 LEU A O 1
ATOM 1055 N N . ILE A 1 134 ? 7.311 2.359 -26.995 1.00 85.88 134 ILE A N 1
ATOM 1056 C CA . ILE A 1 134 ? 6.910 3.636 -26.389 1.00 85.88 134 ILE A CA 1
ATOM 1057 C C . ILE A 1 134 ? 7.966 4.704 -26.711 1.00 85.88 134 ILE A C 1
ATOM 1059 O O . ILE A 1 134 ? 9.129 4.516 -26.348 1.00 85.88 134 ILE A O 1
ATOM 1063 N N . PRO A 1 135 ? 7.610 5.826 -27.363 1.00 85.94 135 PRO A N 1
ATOM 1064 C CA . PRO A 1 135 ? 8.555 6.907 -27.638 1.00 85.94 135 PRO A CA 1
ATOM 1065 C C . PRO A 1 135 ? 9.171 7.483 -26.353 1.00 85.94 135 PRO A C 1
ATOM 1067 O O . PRO A 1 135 ? 8.448 7.835 -25.422 1.00 85.94 135 PRO A O 1
ATOM 1070 N N . LYS A 1 136 ? 10.501 7.630 -26.310 1.00 82.44 136 LYS A N 1
ATOM 1071 C CA . LYS A 1 136 ? 11.223 8.350 -25.238 1.00 82.44 136 LYS A CA 1
ATOM 1072 C C . LYS A 1 136 ? 11.291 9.855 -25.498 1.00 82.44 136 LYS A C 1
ATOM 1074 O O . LYS A 1 136 ? 11.505 10.636 -24.576 1.00 82.44 136 LYS A O 1
ATOM 1079 N N . VAL A 1 137 ? 11.158 10.254 -26.762 1.00 84.00 137 VAL A N 1
ATOM 1080 C CA . VAL A 1 137 ? 11.293 11.635 -27.237 1.00 84.00 137 VAL A CA 1
ATOM 1081 C C . VAL A 1 137 ? 10.098 12.011 -28.109 1.00 84.00 137 VAL A C 1
ATOM 1083 O O . VAL A 1 137 ? 9.434 11.150 -28.678 1.00 84.00 137 VAL A O 1
ATOM 1086 N N . ALA A 1 138 ? 9.823 13.312 -28.231 1.00 81.38 138 ALA A N 1
ATOM 1087 C CA . ALA A 1 138 ? 8.640 13.814 -28.936 1.00 81.38 138 ALA A CA 1
ATOM 1088 C C . ALA A 1 138 ? 8.615 13.497 -30.444 1.00 81.38 138 ALA A C 1
ATOM 1090 O O . ALA A 1 138 ? 7.543 13.456 -31.039 1.00 81.38 138 ALA A O 1
ATOM 1091 N N . ARG A 1 139 ? 9.786 13.323 -31.065 1.00 84.19 139 ARG A N 1
ATOM 1092 C CA . ARG A 1 139 ? 9.946 12.984 -32.486 1.00 84.19 139 ARG A CA 1
ATOM 1093 C C . ARG A 1 139 ? 10.992 11.877 -32.608 1.00 84.19 139 ARG A C 1
ATOM 1095 O O . ARG A 1 139 ? 12.167 12.200 -32.775 1.00 84.19 139 ARG A O 1
ATOM 1102 N N . PRO A 1 140 ? 10.601 10.611 -32.401 1.00 85.62 140 PRO A N 1
ATOM 1103 C CA . PRO A 1 140 ? 11.531 9.499 -32.497 1.00 85.62 140 PRO A CA 1
ATOM 1104 C C . PRO A 1 140 ? 11.918 9.280 -33.963 1.00 85.62 140 PRO A C 1
ATOM 1106 O O . PRO A 1 140 ? 11.047 9.225 -34.828 1.00 85.62 140 PRO A O 1
ATOM 1109 N N . ASN A 1 141 ? 13.216 9.164 -34.232 1.00 87.31 141 ASN A N 1
ATOM 1110 C CA . ASN A 1 141 ? 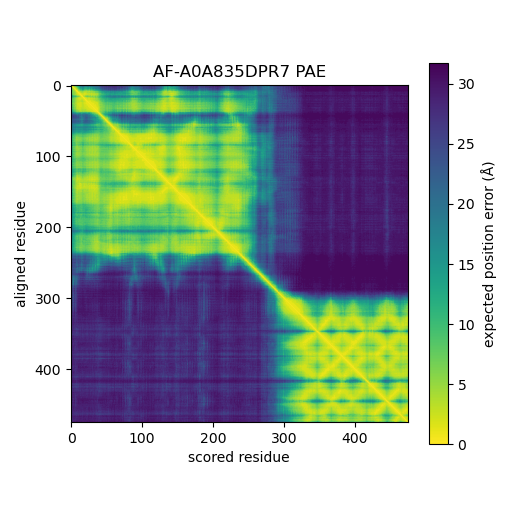13.746 9.013 -35.587 1.00 87.31 141 ASN A CA 1
ATOM 1111 C C . ASN A 1 141 ? 14.358 7.631 -35.831 1.00 87.31 141 ASN A C 1
ATOM 1113 O O . ASN A 1 141 ? 14.461 7.219 -36.980 1.00 87.31 141 ASN A O 1
ATOM 1117 N N . CYS A 1 142 ? 14.769 6.908 -34.789 1.00 88.25 142 CYS A N 1
ATOM 1118 C CA . CYS A 1 142 ? 15.346 5.565 -34.895 1.00 88.25 142 CYS A CA 1
ATOM 1119 C C . CYS A 1 142 ? 14.861 4.653 -33.755 1.00 88.25 142 CYS A C 1
ATOM 1121 O O . CYS A 1 142 ? 14.309 5.120 -32.759 1.00 88.25 142 CYS A O 1
ATOM 1123 N N . PHE A 1 143 ? 15.075 3.336 -33.862 1.00 87.00 143 PHE A N 1
ATOM 1124 C CA . PHE A 1 143 ? 14.550 2.372 -32.879 1.00 87.00 143 PHE A CA 1
ATOM 1125 C C . PHE A 1 143 ? 15.077 2.580 -31.449 1.00 87.00 143 PHE A C 1
ATOM 1127 O O . PHE A 1 143 ? 14.373 2.280 -30.485 1.00 87.00 143 PHE A O 1
ATOM 1134 N N . SER A 1 144 ? 16.271 3.157 -31.271 1.00 84.56 144 SER A N 1
ATOM 1135 C CA . SER A 1 144 ? 16.811 3.477 -29.940 1.00 84.56 144 SER A CA 1
ATOM 1136 C C . SER A 1 144 ? 16.048 4.584 -29.206 1.00 84.56 144 SER A C 1
ATOM 1138 O O . SER A 1 144 ? 16.090 4.628 -27.968 1.00 84.56 144 SER A O 1
ATOM 1140 N N . ASP A 1 145 ? 15.317 5.428 -29.940 1.00 86.94 145 ASP A N 1
ATOM 1141 C CA . ASP A 1 145 ? 14.453 6.476 -29.387 1.00 86.94 145 ASP A CA 1
ATOM 1142 C C . ASP A 1 145 ? 13.170 5.911 -28.772 1.00 86.94 145 ASP A C 1
ATOM 1144 O O . ASP A 1 145 ? 12.430 6.628 -28.097 1.00 86.94 145 ASP A O 1
ATOM 1148 N N . PHE A 1 146 ? 12.913 4.618 -28.958 1.00 85.31 146 PHE A N 1
ATOM 1149 C CA . PHE A 1 146 ? 11.811 3.912 -28.331 1.00 85.31 146 PHE A CA 1
ATOM 1150 C C . PHE A 1 146 ? 12.295 3.105 -27.127 1.00 85.31 146 PHE A C 1
ATOM 1152 O O . PHE A 1 146 ? 13.435 2.635 -27.045 1.00 85.31 146 PHE A O 1
ATOM 1159 N N . ARG A 1 147 ? 11.414 2.967 -26.140 1.00 83.88 147 ARG A N 1
ATOM 1160 C CA . ARG A 1 147 ? 11.528 1.991 -25.062 1.00 83.88 147 ARG A CA 1
ATOM 1161 C C . ARG A 1 147 ? 10.662 0.787 -25.447 1.00 83.88 147 ARG A C 1
ATOM 1163 O O . ARG A 1 147 ? 9.449 0.966 -25.572 1.00 83.88 147 ARG A O 1
ATOM 1170 N N . PRO A 1 148 ? 11.248 -0.405 -25.639 1.00 84.69 148 PRO A N 1
ATOM 1171 C CA . PRO A 1 148 ? 10.456 -1.613 -25.793 1.00 84.69 148 PRO A CA 1
ATOM 1172 C C . PRO A 1 148 ? 9.826 -1.973 -24.444 1.00 84.69 148 PRO A C 1
ATOM 1174 O O . PRO A 1 148 ? 10.496 -1.955 -23.412 1.00 84.69 148 PRO A O 1
ATOM 1177 N N . ILE A 1 149 ? 8.534 -2.283 -24.447 1.00 82.81 149 ILE A N 1
ATOM 1178 C CA . ILE A 1 149 ? 7.813 -2.840 -23.304 1.00 82.81 149 ILE A CA 1
ATOM 1179 C C . ILE A 1 149 ? 7.270 -4.203 -23.718 1.00 82.81 149 ILE A C 1
ATOM 1181 O O . ILE A 1 149 ? 6.569 -4.324 -24.720 1.00 82.81 149 ILE A O 1
ATOM 1185 N N . SER A 1 150 ? 7.596 -5.225 -22.934 1.00 84.19 150 SER A N 1
ATOM 1186 C CA . SER A 1 150 ? 7.065 -6.575 -23.105 1.00 84.19 150 SER A CA 1
ATOM 1187 C C . SER A 1 150 ? 5.693 -6.697 -22.448 1.00 84.19 150 SER A C 1
ATOM 1189 O O . SER A 1 150 ? 5.579 -6.523 -21.236 1.00 84.19 150 SER A O 1
ATOM 1191 N N . LEU A 1 151 ? 4.671 -7.025 -23.234 1.00 86.06 151 LEU A N 1
ATOM 1192 C CA . LEU A 1 151 ? 3.341 -7.397 -22.760 1.00 86.06 151 LEU A CA 1
ATOM 1193 C C . LEU A 1 151 ? 3.249 -8.923 -22.752 1.00 86.06 151 LEU A C 1
ATOM 1195 O O . LEU A 1 151 ? 3.041 -9.554 -23.791 1.00 86.06 151 LEU A O 1
ATOM 1199 N N . CYS A 1 152 ? 3.497 -9.502 -21.583 1.00 88.31 152 CYS A N 1
ATOM 1200 C CA . CYS A 1 152 ? 3.457 -10.943 -21.365 1.00 88.31 152 CYS A CA 1
ATOM 1201 C C . CYS A 1 152 ? 2.019 -11.394 -21.076 1.00 88.31 152 CYS A C 1
ATOM 1203 O O . CYS A 1 152 ? 1.210 -10.619 -20.565 1.00 88.31 152 CYS A O 1
ATOM 1205 N N . ASN A 1 153 ? 1.713 -12.667 -21.318 1.00 90.62 153 ASN A N 1
ATOM 1206 C CA . ASN A 1 153 ? 0.436 -13.235 -20.889 1.00 90.62 153 ASN A CA 1
ATOM 1207 C C . ASN A 1 153 ? 0.293 -13.213 -19.360 1.00 90.62 153 ASN A C 1
ATOM 1209 O O . ASN A 1 153 ? 1.264 -13.374 -18.613 1.00 90.62 153 ASN A O 1
ATOM 1213 N N . THR A 1 154 ? -0.939 -13.056 -18.875 1.00 92.38 154 THR A N 1
ATOM 1214 C CA . THR A 1 154 ? -1.210 -12.857 -17.440 1.00 92.38 154 THR A CA 1
ATOM 1215 C C . THR A 1 154 ? -0.736 -14.044 -16.586 1.00 92.38 154 THR A C 1
ATOM 1217 O O . THR A 1 154 ? -0.233 -13.852 -15.477 1.00 92.38 154 THR A O 1
ATOM 1220 N N . VAL A 1 155 ? -0.814 -15.275 -17.104 1.00 92.25 155 VAL A N 1
ATOM 1221 C CA . VAL A 1 155 ? -0.294 -16.473 -16.415 1.00 92.25 155 VAL A CA 1
ATOM 1222 C C . VAL A 1 155 ? 1.230 -16.402 -16.240 1.00 92.25 155 VAL A C 1
ATOM 1224 O O . VAL A 1 155 ? 1.738 -16.688 -15.155 1.00 92.25 155 VAL A O 1
ATOM 1227 N N . TYR A 1 156 ? 1.964 -15.952 -17.264 1.00 89.81 156 TYR A N 1
ATOM 1228 C CA . TYR A 1 156 ? 3.411 -15.722 -17.172 1.00 89.81 156 TYR A CA 1
ATOM 1229 C C . TYR A 1 156 ? 3.737 -14.629 -16.146 1.00 89.81 156 TYR A C 1
ATOM 1231 O O . TYR A 1 156 ? 4.672 -14.771 -15.348 1.00 89.81 156 TYR A O 1
ATOM 1239 N N . GLU A 1 157 ? 2.968 -13.533 -16.133 1.00 89.31 157 GLU A N 1
ATOM 1240 C CA . GLU A 1 157 ? 3.140 -12.480 -15.128 1.00 89.31 157 GLU A CA 1
ATOM 1241 C C . GLU A 1 157 ? 2.936 -13.017 -13.709 1.00 89.31 157 GLU A C 1
ATOM 1243 O O . GLU A 1 157 ? 3.691 -12.655 -12.806 1.00 89.31 157 GLU A O 1
ATOM 1248 N N . CYS A 1 158 ? 1.956 -13.905 -13.511 1.00 92.44 158 CYS A N 1
ATOM 1249 C CA . CYS A 1 158 ? 1.706 -14.554 -12.229 1.00 92.44 158 CYS A CA 1
ATOM 1250 C C . CYS A 1 158 ? 2.907 -15.398 -11.780 1.00 92.44 158 CYS A C 1
ATOM 1252 O O . CYS A 1 158 ? 3.402 -15.213 -10.668 1.00 92.44 158 CYS A O 1
ATOM 1254 N N . ILE A 1 159 ? 3.429 -16.263 -12.656 1.00 90.38 159 ILE A N 1
ATOM 1255 C CA . ILE A 1 159 ? 4.634 -17.069 -12.393 1.00 90.38 159 ILE A CA 1
ATOM 1256 C C . ILE A 1 159 ? 5.816 -16.171 -12.004 1.00 90.38 159 ILE A C 1
ATOM 1258 O O . ILE A 1 159 ? 6.461 -16.380 -10.973 1.00 90.38 159 ILE A O 1
ATOM 1262 N N . SER A 1 160 ? 6.061 -15.122 -12.793 1.00 88.38 160 SER A N 1
ATOM 1263 C CA . SER A 1 160 ? 7.155 -14.176 -12.550 1.00 88.38 160 SER A CA 1
ATOM 1264 C C . SER A 1 160 ? 6.981 -13.417 -11.235 1.00 88.38 160 SER A C 1
ATOM 1266 O O . SER A 1 160 ? 7.955 -13.170 -10.524 1.00 88.38 160 SER A O 1
ATOM 1268 N N . LYS A 1 161 ? 5.742 -13.078 -10.868 1.00 90.12 161 LYS A N 1
ATOM 1269 C CA . LYS A 1 161 ? 5.419 -12.421 -9.601 1.00 90.12 161 LYS A CA 1
ATOM 1270 C C . LYS A 1 161 ? 5.654 -13.336 -8.401 1.00 90.12 161 LYS A C 1
ATOM 1272 O O . LYS A 1 161 ? 6.178 -12.864 -7.394 1.00 90.12 161 LYS A O 1
ATOM 1277 N N . ILE A 1 162 ? 5.298 -14.615 -8.492 1.00 91.06 162 ILE A N 1
ATOM 1278 C CA . ILE A 1 162 ? 5.570 -15.605 -7.437 1.00 91.06 162 ILE A CA 1
ATOM 1279 C C . ILE A 1 162 ? 7.082 -15.687 -7.189 1.00 91.06 162 ILE A C 1
ATOM 1281 O O . ILE A 1 162 ? 7.540 -15.462 -6.068 1.00 91.06 162 ILE A O 1
ATOM 1285 N N . LEU A 1 163 ? 7.868 -15.872 -8.253 1.00 86.88 163 LEU A N 1
ATOM 1286 C CA . LEU A 1 163 ? 9.331 -15.919 -8.173 1.00 86.88 163 LEU A CA 1
ATOM 1287 C C . LEU A 1 163 ? 9.932 -14.632 -7.597 1.00 86.88 163 LEU A C 1
ATOM 1289 O O . LEU A 1 163 ? 10.779 -14.691 -6.707 1.00 86.88 163 LEU A O 1
ATOM 1293 N N . ALA A 1 164 ? 9.464 -13.463 -8.042 1.00 87.44 164 ALA A N 1
ATOM 1294 C CA . ALA A 1 164 ? 9.934 -12.182 -7.523 1.00 87.44 164 ALA A CA 1
ATOM 1295 C C . ALA A 1 164 ? 9.634 -12.010 -6.025 1.00 87.44 164 ALA A C 1
ATOM 1297 O O . ALA A 1 164 ? 10.465 -11.475 -5.291 1.00 87.44 164 ALA A O 1
ATOM 1298 N N . ASN A 1 165 ? 8.472 -12.465 -5.547 1.00 88.06 165 ASN A N 1
ATOM 1299 C CA . ASN A 1 165 ? 8.116 -12.368 -4.130 1.00 88.06 165 ASN A CA 1
ATOM 1300 C C . ASN A 1 165 ? 8.905 -13.342 -3.256 1.00 88.06 165 ASN A C 1
ATOM 1302 O O . ASN A 1 165 ? 9.323 -12.953 -2.164 1.00 88.06 165 ASN A O 1
ATOM 1306 N N . ARG A 1 166 ? 9.179 -14.553 -3.749 1.00 87.25 166 ARG A N 1
ATOM 1307 C CA . ARG A 1 166 ? 10.090 -15.489 -3.081 1.00 87.25 166 ARG A CA 1
ATOM 1308 C C . ARG A 1 166 ? 11.521 -14.959 -3.047 1.00 87.25 166 ARG A C 1
ATOM 1310 O O . ARG A 1 166 ? 12.159 -15.006 -2.006 1.00 87.25 166 ARG A O 1
ATOM 1317 N N . LEU A 1 167 ? 12.011 -14.356 -4.132 1.00 84.06 167 LEU A N 1
ATOM 1318 C CA . LEU A 1 167 ? 13.336 -13.725 -4.144 1.00 84.06 167 LEU A CA 1
ATOM 1319 C C . LEU A 1 167 ? 13.405 -12.548 -3.165 1.00 84.06 167 LEU A C 1
ATOM 1321 O O . LEU A 1 167 ? 14.391 -12.363 -2.460 1.00 84.06 167 LEU A O 1
ATOM 1325 N N . LYS A 1 168 ? 12.336 -11.755 -3.088 1.00 86.00 168 LYS A N 1
ATOM 1326 C CA . LYS A 1 168 ? 12.253 -10.574 -2.226 1.00 86.00 168 LYS A CA 1
ATOM 1327 C C . LYS A 1 168 ? 12.413 -10.887 -0.737 1.00 86.00 168 LYS A C 1
ATOM 1329 O O . LYS A 1 168 ? 12.919 -10.022 -0.025 1.00 86.00 168 LYS A O 1
ATOM 1334 N N . SER A 1 169 ? 11.996 -12.062 -0.256 1.00 85.25 169 SER A N 1
ATOM 1335 C CA . SER A 1 169 ? 12.146 -12.426 1.164 1.00 85.25 169 SER A CA 1
ATOM 1336 C C . SER A 1 169 ? 13.610 -12.623 1.569 1.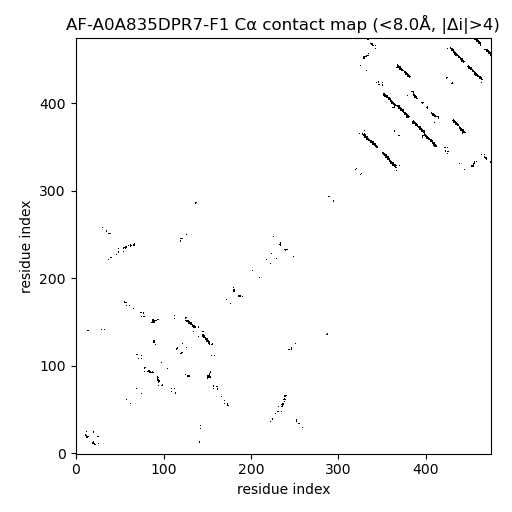00 85.25 169 SER A C 1
ATOM 1338 O O . SER A 1 169 ? 13.969 -12.331 2.707 1.00 85.25 169 SER A O 1
ATOM 1340 N N . VAL A 1 170 ? 14.459 -13.035 0.626 1.00 83.19 170 VAL A N 1
ATOM 1341 C CA . VAL A 1 170 ? 15.888 -13.304 0.849 1.00 83.19 170 VAL A CA 1
ATOM 1342 C C . VAL A 1 170 ? 16.809 -12.221 0.285 1.00 83.19 170 VAL A C 1
ATOM 1344 O O . VAL A 1 170 ? 17.985 -12.156 0.635 1.00 83.19 170 VAL A O 1
ATOM 1347 N N . LEU A 1 171 ? 16.279 -11.322 -0.549 1.00 84.94 171 LEU A N 1
ATOM 1348 C CA . LEU A 1 171 ? 17.055 -10.334 -1.299 1.00 84.94 171 LEU A CA 1
ATOM 1349 C C . LEU A 1 171 ? 17.963 -9.470 -0.410 1.00 84.94 171 LEU A C 1
ATOM 1351 O O . LEU A 1 171 ? 19.098 -9.206 -0.790 1.00 84.94 171 LEU A O 1
ATOM 1355 N N . LEU A 1 172 ? 17.503 -9.080 0.786 1.00 86.62 172 LEU A N 1
ATOM 1356 C CA . LEU A 1 172 ? 18.284 -8.274 1.739 1.00 86.62 172 LEU A CA 1
ATOM 1357 C C . LEU A 1 172 ? 19.533 -8.990 2.276 1.00 86.62 172 LEU A C 1
ATOM 1359 O O . LEU A 1 172 ? 20.476 -8.320 2.686 1.00 86.62 172 LEU A O 1
ATOM 1363 N N . LYS A 1 173 ? 19.555 -10.327 2.263 1.00 86.06 173 LYS A N 1
ATOM 1364 C CA . LYS A 1 173 ? 20.724 -11.129 2.653 1.00 86.06 173 LYS A CA 1
ATOM 1365 C C . LYS A 1 173 ? 21.765 -11.176 1.528 1.00 86.06 173 LYS A C 1
ATOM 1367 O O . LYS A 1 173 ? 22.962 -11.222 1.798 1.00 86.06 173 LYS A O 1
ATOM 1372 N N . LEU A 1 174 ? 21.312 -11.096 0.275 1.00 83.88 174 LEU A N 1
ATOM 1373 C CA . LEU A 1 174 ? 22.150 -11.200 -0.924 1.00 83.88 174 LEU A CA 1
ATOM 1374 C C . LEU A 1 174 ? 22.788 -9.871 -1.347 1.00 83.88 174 LEU A C 1
ATOM 1376 O O . LEU A 1 174 ? 23.905 -9.855 -1.859 1.00 83.88 174 LEU A O 1
ATOM 1380 N N . ILE A 1 175 ? 22.095 -8.750 -1.143 1.00 86.06 175 ILE A N 1
ATOM 1381 C CA . ILE A 1 175 ? 22.552 -7.436 -1.616 1.00 86.06 175 ILE A CA 1
ATOM 1382 C C . ILE A 1 175 ? 23.280 -6.638 -0.530 1.00 86.06 175 ILE A C 1
ATOM 1384 O O . ILE A 1 175 ? 23.013 -6.767 0.663 1.00 86.06 175 ILE A O 1
ATOM 1388 N N . SER A 1 176 ? 24.172 -5.744 -0.958 1.00 84.94 176 SER A N 1
ATOM 1389 C CA . SER A 1 176 ? 24.799 -4.751 -0.079 1.00 84.94 176 SER A CA 1
ATOM 1390 C C . SER A 1 176 ? 23.780 -3.721 0.424 1.00 84.94 176 SER A C 1
ATOM 1392 O O . SER A 1 176 ? 22.797 -3.416 -0.257 1.00 84.94 176 SER A O 1
ATOM 1394 N N . ASP A 1 177 ? 24.043 -3.118 1.584 1.00 84.25 177 ASP A N 1
ATOM 1395 C CA . ASP A 1 177 ? 23.237 -2.023 2.141 1.00 84.25 177 ASP A CA 1
ATOM 1396 C C . ASP A 1 177 ? 23.260 -0.753 1.287 1.00 84.25 177 ASP A C 1
ATOM 1398 O O . ASP A 1 177 ? 22.316 0.031 1.323 1.00 84.25 177 ASP A O 1
ATOM 1402 N N . ASN A 1 178 ? 24.267 -0.615 0.422 1.00 84.62 178 ASN A N 1
ATOM 1403 C CA . ASN A 1 178 ? 24.412 0.522 -0.486 1.00 84.62 178 ASN A CA 1
ATOM 1404 C C . ASN A 1 178 ? 23.480 0.452 -1.718 1.00 84.62 178 ASN A C 1
ATOM 1406 O O . ASN A 1 178 ? 23.403 1.406 -2.493 1.00 84.62 178 ASN A O 1
ATOM 1410 N N . GLN A 1 179 ? 22.776 -0.668 -1.938 1.00 85.88 179 GLN A N 1
ATOM 1411 C CA . GLN A 1 179 ? 21.847 -0.831 -3.061 1.00 85.88 179 GLN A CA 1
ATOM 1412 C C . GLN A 1 179 ? 20.418 -0.428 -2.673 1.00 85.88 179 GLN A C 1
ATOM 1414 O O . GLN A 1 179 ? 19.669 -1.222 -2.110 1.00 85.88 179 GLN A O 1
ATOM 1419 N N . SER A 1 180 ? 20.000 0.789 -3.005 1.00 85.06 180 SER A N 1
ATOM 1420 C CA . SER A 1 180 ? 18.706 1.315 -2.524 1.00 85.06 180 SER A CA 1
ATOM 1421 C C . SER A 1 180 ? 17.551 1.165 -3.517 1.00 85.06 180 SER A C 1
ATOM 1423 O O . SER A 1 180 ? 16.395 1.087 -3.108 1.00 85.06 180 SER A O 1
ATOM 1425 N N . ALA A 1 181 ? 17.832 1.106 -4.822 1.00 83.94 181 ALA A N 1
ATOM 1426 C CA . ALA A 1 181 ? 16.794 1.034 -5.850 1.00 83.94 181 ALA A CA 1
ATOM 1427 C C . ALA A 1 181 ? 16.082 -0.330 -5.857 1.00 83.94 181 ALA A C 1
ATOM 1429 O O . ALA A 1 181 ? 16.727 -1.371 -5.772 1.00 83.94 181 ALA A O 1
ATOM 1430 N N . PHE A 1 182 ? 14.753 -0.311 -6.009 1.00 82.69 182 PHE A N 1
ATOM 1431 C CA . PHE A 1 182 ? 13.884 -1.498 -6.103 1.00 82.69 182 PHE A CA 1
ATOM 1432 C C . PHE A 1 182 ? 13.864 -2.416 -4.866 1.00 82.69 182 PHE A C 1
ATOM 1434 O O . PHE A 1 182 ? 13.351 -3.533 -4.933 1.00 82.69 182 PHE A O 1
ATOM 1441 N N . ILE A 1 183 ? 14.343 -1.939 -3.712 1.00 86.31 183 ILE A N 1
ATOM 1442 C CA . ILE A 1 183 ? 14.330 -2.682 -2.447 1.00 86.31 183 ILE A CA 1
ATOM 1443 C C . ILE A 1 183 ? 13.270 -2.109 -1.512 1.00 86.31 183 ILE A C 1
ATOM 1445 O O . ILE A 1 183 ? 13.259 -0.917 -1.202 1.00 86.31 183 ILE A O 1
ATOM 1449 N N . LYS A 1 184 ? 12.367 -2.966 -1.022 1.00 84.00 184 LYS A N 1
ATOM 1450 C CA . LYS A 1 184 ? 11.335 -2.544 -0.066 1.00 84.00 184 LYS A CA 1
ATOM 1451 C C . LYS A 1 184 ? 11.999 -2.023 1.213 1.00 84.00 184 LYS A C 1
ATOM 1453 O O . LYS A 1 184 ? 12.799 -2.725 1.818 1.00 84.00 184 LYS A O 1
ATOM 1458 N N . GLY A 1 185 ? 11.603 -0.827 1.641 1.00 85.38 185 GLY A N 1
ATOM 1459 C CA . GLY A 1 185 ? 12.097 -0.209 2.873 1.00 85.38 185 GLY A CA 1
ATOM 1460 C C . GLY A 1 185 ? 13.359 0.640 2.707 1.00 85.38 185 GLY A C 1
ATOM 1461 O O . GLY A 1 185 ? 13.767 1.253 3.684 1.00 85.38 185 GLY A O 1
ATOM 1462 N N . ARG A 1 186 ? 13.941 0.726 1.502 1.00 88.50 186 ARG A N 1
ATOM 1463 C CA . ARG A 1 186 ? 15.024 1.671 1.183 1.00 88.50 186 ARG A CA 1
ATOM 1464 C C . ARG A 1 186 ? 14.463 2.844 0.378 1.00 88.50 186 ARG A C 1
ATOM 1466 O O . ARG A 1 186 ? 13.627 2.634 -0.504 1.00 88.50 186 ARG A O 1
ATOM 1473 N N . ASN A 1 187 ? 14.879 4.071 0.693 1.00 87.44 187 ASN A N 1
ATOM 1474 C CA . ASN A 1 187 ? 14.403 5.277 0.018 1.00 87.44 187 ASN A CA 1
ATOM 1475 C C . ASN A 1 187 ? 15.520 5.896 -0.835 1.00 87.44 187 ASN A C 1
ATOM 1477 O O . ASN A 1 187 ? 16.674 5.963 -0.424 1.00 87.44 187 ASN A O 1
ATOM 1481 N N . ILE A 1 188 ? 15.178 6.396 -2.026 1.00 88.12 188 ILE A N 1
ATOM 1482 C CA . ILE A 1 188 ? 16.127 7.122 -2.881 1.00 88.12 188 ILE A CA 1
ATOM 1483 C C . ILE A 1 188 ? 16.669 8.391 -2.202 1.00 88.12 188 ILE A C 1
ATOM 1485 O O . ILE A 1 188 ? 17.803 8.790 -2.459 1.00 88.12 188 ILE A O 1
ATOM 1489 N N . LEU A 1 189 ? 15.887 8.996 -1.302 1.00 90.56 189 LEU A N 1
ATOM 1490 C CA . LEU A 1 189 ? 16.304 10.159 -0.519 1.00 90.56 189 LEU A CA 1
ATOM 1491 C C . LEU A 1 189 ? 17.515 9.857 0.373 1.00 90.56 189 LEU A C 1
ATOM 1493 O O . LEU A 1 189 ? 18.376 10.722 0.519 1.00 90.56 189 LEU A O 1
ATOM 1497 N N . ASP A 1 190 ? 17.634 8.633 0.894 1.00 89.31 190 ASP A N 1
ATOM 1498 C CA . ASP A 1 190 ? 18.770 8.233 1.732 1.00 89.31 190 ASP A CA 1
ATOM 1499 C C . ASP A 1 190 ? 20.082 8.308 0.932 1.00 89.31 190 ASP A C 1
ATOM 1501 O O . ASP A 1 190 ? 21.091 8.814 1.421 1.00 89.31 190 ASP A O 1
ATOM 1505 N N . ASN A 1 191 ? 20.049 7.915 -0.348 1.00 89.56 191 ASN A N 1
ATOM 1506 C CA . ASN A 1 191 ? 21.204 8.009 -1.245 1.00 89.56 191 ASN A CA 1
ATOM 1507 C C . ASN A 1 191 ? 21.571 9.454 -1.584 1.00 89.56 191 ASN A C 1
ATOM 1509 O O . ASN A 1 191 ? 22.752 9.760 -1.748 1.00 89.56 191 ASN A O 1
ATOM 1513 N N . ILE A 1 192 ? 20.582 10.346 -1.693 1.00 90.75 192 ILE A N 1
ATOM 1514 C CA . ILE A 1 192 ? 20.824 11.777 -1.924 1.00 90.75 192 ILE A CA 1
ATOM 1515 C C . ILE A 1 192 ? 21.530 12.387 -0.710 1.00 90.75 192 ILE A C 1
ATOM 1517 O O . ILE A 1 192 ? 22.527 13.089 -0.877 1.00 90.75 192 ILE A O 1
ATOM 1521 N N . LEU A 1 193 ? 21.066 12.073 0.504 1.00 92.31 193 LEU A N 1
ATOM 1522 C CA . LEU A 1 193 ? 21.696 12.524 1.748 1.00 92.31 193 LEU A CA 1
ATOM 1523 C C . LEU A 1 193 ? 23.115 11.966 1.896 1.00 92.31 193 LEU A C 1
ATOM 1525 O O . LEU A 1 193 ? 24.044 12.721 2.177 1.00 92.31 193 LEU A O 1
ATOM 1529 N N . LEU A 1 194 ? 23.302 10.669 1.635 1.00 90.69 194 LEU A N 1
ATOM 1530 C CA . LEU A 1 194 ? 24.621 10.041 1.661 1.00 90.69 194 LEU A CA 1
ATOM 1531 C C . LEU A 1 194 ? 25.567 10.696 0.650 1.00 90.69 194 LEU A C 1
ATOM 1533 O O . LEU A 1 194 ? 26.700 11.024 0.991 1.00 90.69 194 LEU A O 1
ATOM 1537 N N . THR A 1 195 ? 25.096 10.948 -0.574 1.00 90.75 195 THR A N 1
ATOM 1538 C CA . THR A 1 195 ? 25.888 11.631 -1.605 1.00 90.75 195 THR A CA 1
ATOM 1539 C C . THR A 1 195 ? 26.281 13.031 -1.144 1.00 90.75 195 THR A C 1
ATOM 1541 O O . THR A 1 195 ? 27.445 13.393 -1.274 1.00 90.75 195 THR A O 1
ATOM 1544 N N . HIS A 1 196 ? 25.349 13.794 -0.563 1.00 91.56 196 HIS A N 1
ATOM 1545 C CA . HIS A 1 196 ? 25.609 15.137 -0.042 1.00 91.56 196 HIS A CA 1
ATOM 1546 C C . HIS A 1 196 ? 26.712 15.142 1.028 1.00 91.56 196 HIS A C 1
ATOM 1548 O O . HIS A 1 196 ? 27.615 15.977 0.973 1.00 91.56 196 HIS A O 1
ATOM 1554 N N . GLU A 1 197 ? 26.689 14.186 1.962 1.00 91.94 197 GLU A N 1
ATOM 1555 C CA . GLU A 1 197 ? 27.743 14.055 2.974 1.00 91.94 197 GLU A CA 1
ATOM 1556 C C . GLU A 1 197 ? 29.080 13.597 2.375 1.00 91.94 197 GLU A C 1
ATOM 1558 O O . GLU A 1 197 ? 30.124 14.162 2.709 1.00 91.94 197 GLU A O 1
ATOM 1563 N N . LEU A 1 198 ? 29.070 12.644 1.435 1.00 90.50 198 LEU A N 1
ATOM 1564 C CA . LEU A 1 198 ? 30.284 12.180 0.752 1.00 90.50 198 LEU A CA 1
ATOM 1565 C C . LEU A 1 198 ? 30.974 13.306 -0.031 1.00 90.50 198 LEU A C 1
ATOM 1567 O O . LEU A 1 198 ? 32.204 13.356 -0.079 1.00 90.50 198 LEU A O 1
ATOM 1571 N N . VAL A 1 199 ? 30.203 14.235 -0.610 1.00 91.44 199 VAL A N 1
ATOM 1572 C CA . VAL A 1 199 ? 30.738 15.356 -1.401 1.00 91.44 199 VAL A CA 1
ATOM 1573 C C . VAL A 1 199 ? 30.888 16.667 -0.621 1.00 91.44 199 VAL A C 1
ATOM 1575 O O . VAL A 1 199 ? 31.260 17.688 -1.203 1.00 91.44 199 VAL A O 1
ATOM 1578 N N . ARG A 1 200 ? 30.670 16.657 0.703 1.00 87.31 200 ARG A N 1
ATOM 1579 C CA . ARG A 1 200 ? 30.478 17.849 1.557 1.00 87.31 200 ARG A CA 1
ATOM 1580 C C . 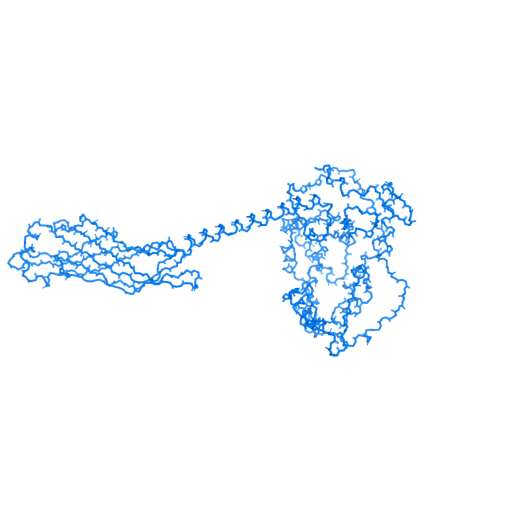ARG A 1 200 ? 31.574 18.922 1.499 1.00 87.31 200 ARG A C 1
ATOM 1582 O O . ARG A 1 200 ? 31.340 20.061 1.885 1.00 87.31 200 ARG A O 1
ATOM 1589 N N . ASN A 1 201 ? 32.761 18.619 0.987 1.00 87.94 201 ASN A N 1
ATOM 1590 C CA . ASN A 1 201 ? 33.854 19.586 0.852 1.00 87.94 201 ASN A CA 1
ATOM 1591 C C . ASN A 1 201 ? 34.523 19.559 -0.527 1.00 87.94 201 ASN A C 1
ATOM 1593 O O . ASN A 1 201 ? 35.648 20.030 -0.667 1.00 87.94 201 ASN A O 1
ATOM 1597 N N . TYR A 1 202 ? 33.856 19.019 -1.548 1.00 90.19 202 TYR A N 1
ATOM 1598 C CA . TYR A 1 202 ? 34.429 18.923 -2.896 1.00 90.19 202 TYR A CA 1
ATOM 1599 C C . TYR A 1 202 ? 34.718 20.292 -3.526 1.00 90.19 202 TYR A C 1
ATOM 1601 O O . TYR A 1 202 ? 35.588 20.386 -4.377 1.00 90.19 202 TYR A O 1
ATOM 1609 N N . HIS A 1 203 ? 34.052 21.354 -3.065 1.00 87.75 203 HIS A N 1
ATOM 1610 C CA . HIS A 1 203 ? 34.288 22.735 -3.496 1.00 87.75 203 HIS A CA 1
ATOM 1611 C C . HIS A 1 203 ? 35.556 23.377 -2.902 1.00 87.75 203 HIS A C 1
ATOM 1613 O O . HIS A 1 203 ? 35.860 24.518 -3.231 1.00 87.75 203 HIS A O 1
ATOM 1619 N N . ARG A 1 204 ? 36.239 22.725 -1.950 1.00 89.25 204 ARG A N 1
ATOM 1620 C CA . ARG A 1 204 ? 37.410 23.304 -1.277 1.00 89.25 204 ARG A CA 1
ATOM 1621 C C . ARG A 1 204 ? 38.691 22.907 -1.997 1.00 89.25 204 ARG A C 1
ATOM 1623 O O . ARG A 1 204 ? 39.010 21.723 -2.047 1.00 89.25 204 ARG A O 1
ATOM 1630 N N . ASP A 1 205 ? 39.491 23.902 -2.366 1.00 85.38 205 ASP A N 1
ATOM 1631 C CA . ASP A 1 205 ? 40.790 23.721 -3.039 1.00 85.38 205 ASP A CA 1
ATOM 1632 C C . ASP A 1 205 ? 41.922 23.260 -2.099 1.00 85.38 205 ASP A C 1
ATOM 1634 O O . ASP A 1 205 ? 43.072 23.110 -2.505 1.00 85.38 205 ASP A O 1
ATOM 1638 N N . LYS A 1 206 ? 41.615 23.054 -0.811 1.00 86.88 206 LYS A N 1
ATOM 1639 C CA . LYS A 1 206 ? 42.563 22.615 0.222 1.00 86.88 206 LYS A CA 1
ATOM 1640 C C . LYS A 1 206 ? 42.115 21.288 0.837 1.00 86.88 206 LYS A C 1
ATOM 1642 O O . LYS A 1 206 ? 40.962 21.142 1.255 1.00 86.88 206 LYS A O 1
ATOM 1647 N N . GLY A 1 207 ? 43.048 20.344 0.963 1.00 85.75 207 GLY A N 1
ATOM 1648 C CA . GLY A 1 207 ? 42.850 19.050 1.622 1.00 85.75 207 GLY A CA 1
ATOM 1649 C C . GLY A 1 207 ? 43.305 17.868 0.768 1.00 85.75 207 GLY A C 1
ATOM 1650 O O . GLY A 1 207 ? 44.024 18.041 -0.211 1.00 85.75 207 GLY A O 1
ATOM 1651 N N . GLN A 1 208 ? 42.890 16.660 1.158 1.00 86.56 208 GLN A N 1
ATOM 1652 C CA . GLN A 1 208 ? 43.171 15.453 0.380 1.00 86.56 208 GLN A CA 1
ATOM 1653 C C . GLN A 1 208 ? 42.519 15.534 -1.013 1.00 86.56 208 GLN A C 1
ATOM 1655 O O . GLN A 1 208 ? 41.397 16.045 -1.106 1.00 86.56 208 GLN A O 1
ATOM 1660 N N . PRO A 1 209 ? 43.175 15.015 -2.069 1.00 86.81 209 PRO A N 1
ATOM 1661 C CA . PRO A 1 209 ? 42.582 14.896 -3.397 1.00 86.81 209 PRO A CA 1
ATOM 1662 C C . PRO A 1 209 ? 41.292 14.075 -3.347 1.00 86.81 209 PRO A C 1
ATOM 1664 O O . PRO A 1 209 ? 41.217 13.062 -2.652 1.00 86.81 209 PRO A O 1
ATOM 1667 N N . ARG A 1 210 ? 40.266 14.508 -4.082 1.00 88.62 210 ARG A N 1
ATOM 1668 C CA . ARG A 1 210 ? 38.951 13.854 -4.137 1.00 88.62 210 ARG A CA 1
ATOM 1669 C C . ARG A 1 210 ? 38.524 13.712 -5.591 1.00 88.62 210 ARG A C 1
ATOM 1671 O O . ARG A 1 210 ? 38.774 14.604 -6.394 1.00 88.62 210 ARG A O 1
ATOM 1678 N N . CYS A 1 211 ? 37.864 12.608 -5.918 1.00 89.31 211 CYS A N 1
ATOM 1679 C CA . CYS A 1 211 ? 37.306 12.347 -7.241 1.00 89.31 211 CYS A CA 1
ATOM 1680 C C . CYS A 1 211 ? 35.967 11.622 -7.084 1.00 89.31 211 CYS A C 1
ATOM 1682 O O . CYS A 1 211 ? 35.829 10.765 -6.212 1.00 89.31 211 CYS A O 1
ATOM 1684 N N . ALA A 1 212 ? 34.996 11.963 -7.931 1.00 90.19 212 ALA A N 1
ATOM 1685 C CA . ALA A 1 212 ? 33.730 11.251 -8.046 1.00 90.19 212 ALA A CA 1
ATOM 1686 C C . ALA A 1 212 ? 33.632 10.625 -9.439 1.00 90.19 212 ALA A C 1
ATOM 1688 O O . ALA A 1 212 ? 33.864 11.294 -10.445 1.00 90.19 212 ALA A O 1
ATOM 1689 N N . ILE A 1 213 ? 33.256 9.348 -9.493 1.00 92.12 213 ILE A N 1
ATOM 1690 C CA . ILE A 1 213 ? 33.071 8.611 -10.743 1.00 92.12 213 ILE A CA 1
ATOM 1691 C C . ILE A 1 213 ? 31.582 8.318 -10.897 1.00 92.12 213 ILE A C 1
ATOM 1693 O O . ILE A 1 213 ? 30.972 7.679 -10.040 1.00 92.12 213 ILE A O 1
ATOM 1697 N N . LYS A 1 214 ? 30.998 8.780 -12.004 1.00 91.19 214 LYS A N 1
ATOM 1698 C CA . LYS A 1 214 ? 29.631 8.442 -12.400 1.00 91.19 214 LYS A CA 1
ATOM 1699 C C . LYS A 1 214 ? 29.687 7.377 -13.490 1.00 91.19 214 LYS A C 1
ATOM 1701 O O . LYS A 1 214 ? 30.178 7.646 -14.581 1.00 91.19 214 LYS A O 1
ATOM 1706 N N . ILE A 1 215 ? 29.164 6.194 -13.187 1.00 92.25 215 ILE A N 1
ATOM 1707 C CA . ILE A 1 215 ? 29.055 5.072 -14.126 1.00 92.25 215 ILE A CA 1
ATOM 1708 C C . ILE A 1 215 ? 27.579 4.900 -14.474 1.00 92.25 215 ILE A C 1
ATOM 1710 O O . ILE A 1 215 ? 26.741 4.864 -13.575 1.00 92.25 215 ILE A O 1
ATOM 1714 N N . ASP A 1 216 ? 27.269 4.807 -15.764 1.00 87.81 216 ASP A N 1
ATOM 1715 C CA . ASP A 1 216 ? 25.922 4.523 -16.258 1.00 87.81 216 ASP A CA 1
ATOM 1716 C C . ASP A 1 216 ? 25.966 3.352 -17.244 1.00 87.81 216 ASP A C 1
ATOM 1718 O O . ASP A 1 216 ? 26.895 3.237 -18.049 1.00 87.81 216 ASP A O 1
ATOM 1722 N N . LEU A 1 217 ? 24.982 2.459 -17.154 1.00 84.62 217 LEU A N 1
ATOM 1723 C CA . LEU A 1 217 ? 24.927 1.236 -17.951 1.00 84.62 217 LEU A CA 1
ATOM 1724 C C . LEU A 1 217 ? 23.976 1.430 -19.128 1.00 84.62 217 LEU A C 1
ATOM 1726 O O . LEU A 1 217 ? 22.777 1.659 -18.963 1.00 84.62 217 LEU A O 1
ATOM 1730 N N . THR A 1 218 ? 24.501 1.272 -20.341 1.00 79.44 218 THR A N 1
ATOM 1731 C CA . THR A 1 218 ? 23.679 1.368 -21.549 1.00 79.44 218 THR A CA 1
ATOM 1732 C C . THR A 1 218 ? 22.739 0.170 -21.636 1.00 79.44 218 THR A C 1
ATOM 1734 O O . THR A 1 218 ? 23.188 -0.976 -21.670 1.00 79.44 218 THR A O 1
ATOM 1737 N N . LYS A 1 219 ? 21.428 0.445 -21.701 1.00 74.38 219 LYS A N 1
ATOM 1738 C CA . LYS A 1 219 ? 20.371 -0.567 -21.868 1.00 74.38 219 LYS A CA 1
ATOM 1739 C C . LYS A 1 219 ? 20.508 -1.735 -20.880 1.00 74.38 219 LYS A C 1
ATOM 1741 O O . LYS A 1 219 ? 20.489 -2.891 -21.280 1.00 74.38 219 LYS A O 1
ATOM 1746 N N . ALA A 1 220 ? 20.662 -1.425 -19.593 1.00 77.38 220 ALA A N 1
ATOM 1747 C CA . ALA A 1 220 ? 21.036 -2.399 -18.566 1.00 77.38 220 ALA A CA 1
ATOM 1748 C C . ALA A 1 220 ? 20.199 -3.691 -18.554 1.00 77.38 220 ALA A C 1
ATOM 1750 O O . ALA A 1 220 ? 20.761 -4.734 -18.272 1.00 77.38 220 ALA A O 1
ATOM 1751 N N . PHE A 1 221 ? 18.896 -3.648 -18.867 1.00 75.06 221 PHE A N 1
ATOM 1752 C CA . PHE A 1 221 ? 18.047 -4.849 -18.931 1.00 75.06 221 PHE A CA 1
ATOM 1753 C C . PHE A 1 221 ? 18.224 -5.667 -20.216 1.00 75.06 221 PHE A C 1
ATOM 1755 O O . PHE A 1 221 ? 18.082 -6.885 -20.175 1.00 75.06 221 PHE A O 1
ATOM 1762 N N . ASP A 1 222 ? 18.550 -5.010 -21.331 1.00 74.25 222 ASP A N 1
ATOM 1763 C CA . ASP A 1 222 ? 18.715 -5.657 -22.637 1.00 74.25 222 ASP A CA 1
ATOM 1764 C C . ASP A 1 222 ? 20.127 -6.250 -22.794 1.00 74.25 222 ASP A C 1
ATOM 1766 O O . ASP A 1 222 ? 20.343 -7.138 -23.610 1.00 74.25 222 ASP A O 1
ATOM 1770 N N . THR A 1 223 ? 21.101 -5.762 -22.016 1.00 75.06 223 THR A N 1
ATOM 1771 C CA . THR A 1 223 ? 22.523 -6.130 -22.134 1.00 75.06 223 THR A CA 1
ATOM 1772 C C . THR A 1 223 ? 23.007 -7.127 -21.076 1.00 75.06 223 THR A C 1
ATOM 1774 O O . THR A 1 223 ? 24.180 -7.514 -21.095 1.00 75.06 223 THR A O 1
ATOM 1777 N N . VAL A 1 224 ? 22.139 -7.589 -20.163 1.00 77.31 224 VAL A N 1
ATOM 1778 C CA . VAL A 1 224 ? 22.509 -8.630 -19.186 1.00 77.31 224 VAL A CA 1
ATOM 1779 C C . VAL A 1 224 ? 22.697 -9.964 -19.896 1.00 77.31 224 VAL A C 1
ATOM 1781 O O . VAL A 1 224 ? 21.782 -10.477 -20.538 1.00 77.31 224 VAL A O 1
ATOM 1784 N N . ARG A 1 225 ? 23.864 -10.589 -19.715 1.00 77.19 225 ARG A N 1
ATOM 1785 C CA . ARG A 1 225 ? 24.066 -11.953 -20.205 1.00 77.19 225 ARG A CA 1
ATOM 1786 C C . ARG A 1 225 ? 23.389 -12.975 -19.290 1.00 77.19 225 ARG A C 1
ATOM 1788 O O . ARG A 1 225 ? 23.582 -12.974 -18.073 1.00 77.19 225 ARG A O 1
ATOM 1795 N N . TRP A 1 226 ? 22.613 -13.875 -19.882 1.00 76.44 226 TRP A N 1
ATOM 1796 C CA . TRP A 1 226 ? 21.854 -14.882 -19.140 1.00 76.44 226 TRP A CA 1
ATOM 1797 C C . TRP A 1 226 ? 22.723 -15.936 -18.452 1.00 76.44 226 TRP A C 1
ATOM 1799 O O . TRP A 1 226 ? 22.366 -16.409 -17.377 1.00 76.44 226 TRP A O 1
ATOM 1809 N N . ASP A 1 227 ? 23.853 -16.314 -19.047 1.00 75.94 227 ASP A N 1
ATOM 1810 C CA . ASP A 1 227 ? 24.839 -17.220 -18.445 1.00 75.94 227 ASP A CA 1
ATOM 1811 C C . ASP A 1 227 ? 25.426 -16.622 -17.160 1.00 75.94 227 ASP A C 1
ATOM 1813 O O . ASP A 1 227 ? 25.472 -17.300 -16.135 1.00 75.94 227 ASP A O 1
ATOM 1817 N N . TYR A 1 228 ? 25.775 -15.333 -17.186 1.00 78.50 228 TYR A N 1
ATOM 1818 C CA . TYR A 1 228 ? 26.225 -14.591 -16.008 1.00 78.50 228 TYR A CA 1
ATOM 1819 C C . TYR A 1 228 ? 25.170 -14.582 -14.901 1.00 78.50 228 TYR A C 1
ATOM 1821 O O . TYR A 1 228 ? 25.458 -14.957 -13.764 1.00 78.50 228 TYR A O 1
ATOM 1829 N N . LEU A 1 229 ? 23.936 -14.197 -15.242 1.00 79.94 229 LEU A N 1
ATOM 1830 C CA . LEU A 1 229 ? 22.835 -14.140 -14.284 1.00 79.94 229 LEU A CA 1
ATOM 1831 C C . LEU A 1 229 ? 22.560 -15.519 -13.670 1.00 79.94 229 LEU A C 1
ATOM 1833 O O . LEU A 1 229 ? 22.364 -15.626 -12.463 1.00 79.94 229 LEU A O 1
ATOM 1837 N N . THR A 1 230 ? 22.606 -16.575 -14.486 1.00 77.44 230 THR A N 1
ATOM 1838 C CA . THR A 1 230 ? 22.382 -17.953 -14.032 1.00 77.44 230 THR A CA 1
ATOM 1839 C C . THR A 1 230 ? 23.470 -18.403 -13.059 1.00 77.44 230 THR A C 1
ATOM 1841 O O . THR A 1 230 ? 23.150 -18.939 -12.001 1.00 77.44 230 THR A O 1
ATOM 1844 N N . ARG A 1 231 ? 24.747 -18.138 -13.372 1.00 78.12 231 ARG A N 1
ATOM 1845 C CA . ARG A 1 231 ? 25.883 -18.483 -12.500 1.00 78.12 231 ARG A CA 1
ATOM 1846 C C . ARG A 1 231 ? 25.822 -17.736 -11.162 1.00 78.12 231 ARG A C 1
ATOM 1848 O O . ARG A 1 231 ? 26.010 -18.352 -10.118 1.00 78.12 231 ARG A O 1
ATOM 1855 N N . ILE A 1 232 ? 25.505 -16.437 -11.172 1.00 81.00 232 ILE A N 1
ATOM 1856 C CA . ILE A 1 232 ? 25.377 -15.646 -9.935 1.00 81.00 232 ILE A CA 1
ATOM 1857 C C . ILE A 1 232 ? 24.195 -16.093 -9.084 1.00 81.00 232 ILE A C 1
ATOM 1859 O O . ILE A 1 232 ? 24.333 -16.188 -7.868 1.00 81.00 232 ILE A O 1
ATOM 1863 N N . LEU A 1 233 ? 23.044 -16.378 -9.695 1.00 79.88 233 LEU A N 1
ATOM 1864 C CA . LEU A 1 233 ? 21.877 -16.845 -8.950 1.00 79.88 233 LEU A CA 1
ATOM 1865 C C . LEU A 1 233 ? 22.109 -18.234 -8.356 1.00 79.88 233 LEU A C 1
ATOM 1867 O O . LEU A 1 233 ? 21.744 -18.446 -7.207 1.00 79.88 233 LEU A O 1
ATOM 1871 N N . ALA A 1 234 ? 22.773 -19.138 -9.081 1.00 78.19 234 ALA A N 1
ATOM 1872 C CA . ALA A 1 234 ? 23.165 -20.442 -8.549 1.00 78.19 234 ALA A CA 1
ATOM 1873 C C . ALA A 1 234 ? 24.164 -20.322 -7.384 1.00 78.19 234 ALA A C 1
ATOM 1875 O O . ALA A 1 234 ? 24.091 -21.089 -6.432 1.00 78.19 234 ALA A O 1
ATOM 1876 N N . HIS A 1 235 ? 25.075 -19.345 -7.424 1.00 80.06 235 HIS A N 1
ATOM 1877 C CA . HIS A 1 235 ? 25.997 -19.096 -6.315 1.00 80.06 235 HIS A CA 1
ATOM 1878 C C . HIS A 1 235 ? 25.291 -18.481 -5.095 1.00 80.06 235 HIS A C 1
ATOM 1880 O O . HIS A 1 235 ? 25.505 -18.911 -3.965 1.00 80.06 235 HIS A O 1
ATOM 1886 N N . GLY A 1 236 ? 24.438 -17.476 -5.316 1.00 81.56 236 GLY A N 1
ATOM 1887 C CA . GLY A 1 236 ? 23.715 -16.789 -4.246 1.00 81.56 236 GLY A CA 1
ATOM 1888 C C . GLY A 1 236 ? 22.609 -17.640 -3.616 1.00 81.56 236 GLY A C 1
ATOM 1889 O O . GLY A 1 236 ? 22.345 -17.514 -2.424 1.00 81.56 236 GLY A O 1
ATOM 1890 N N . ILE A 1 237 ? 21.978 -18.515 -4.402 1.00 81.81 237 ILE A N 1
ATOM 1891 C CA . ILE A 1 237 ? 20.861 -19.385 -4.014 1.00 81.81 237 ILE A CA 1
ATOM 1892 C C . ILE A 1 237 ? 21.194 -20.819 -4.468 1.00 81.81 237 ILE A C 1
ATOM 1894 O O . ILE A 1 237 ? 20.702 -21.265 -5.506 1.00 81.81 237 ILE A O 1
ATOM 1898 N N . PRO A 1 238 ? 22.020 -21.568 -3.713 1.00 73.00 238 PRO A N 1
ATOM 1899 C CA . PRO A 1 238 ? 22.495 -22.895 -4.126 1.00 73.00 238 PRO A CA 1
ATOM 1900 C C . PRO A 1 238 ? 21.388 -23.931 -4.355 1.00 73.00 238 PRO A C 1
ATOM 1902 O O . PRO A 1 238 ? 21.571 -24.882 -5.110 1.00 73.00 238 PRO A O 1
ATOM 1905 N N . SER A 1 239 ? 20.231 -23.749 -3.714 1.00 70.31 239 SER A N 1
ATOM 1906 C CA . SER A 1 239 ? 19.063 -24.619 -3.857 1.00 70.31 239 SER A CA 1
ATOM 1907 C C . SER A 1 239 ? 18.274 -24.376 -5.150 1.00 70.31 239 SER A C 1
ATOM 1909 O O . SER A 1 239 ? 17.411 -25.179 -5.500 1.00 70.31 239 SER A O 1
ATOM 1911 N N . LEU A 1 240 ? 18.538 -23.284 -5.874 1.00 68.81 240 LEU A N 1
ATOM 1912 C CA . LEU A 1 240 ? 17.777 -22.901 -7.055 1.00 68.81 240 LEU A CA 1
ATOM 1913 C C . LEU A 1 240 ? 18.005 -23.901 -8.198 1.00 68.81 240 LEU A C 1
ATOM 1915 O O . LEU A 1 240 ? 19.130 -24.000 -8.696 1.00 68.81 240 LEU A O 1
ATOM 1919 N N . PRO A 1 241 ? 16.969 -24.607 -8.690 1.00 63.69 241 PRO A N 1
ATOM 1920 C CA . PRO A 1 241 ? 17.179 -25.549 -9.775 1.00 63.69 241 PRO A CA 1
ATOM 1921 C C . PRO A 1 241 ? 17.555 -24.770 -11.048 1.00 63.69 241 PRO A C 1
ATOM 1923 O O . PRO A 1 241 ? 16.820 -23.850 -11.434 1.00 63.69 241 PRO A O 1
ATOM 1926 N N . PRO A 1 242 ? 18.654 -25.131 -11.743 1.00 57.41 242 PRO A N 1
ATOM 1927 C CA . PRO A 1 242 ? 19.110 -24.439 -12.955 1.00 57.41 242 PRO A CA 1
ATOM 1928 C C . PRO A 1 242 ? 18.021 -24.320 -14.032 1.00 57.41 242 PRO A C 1
ATOM 1930 O O . PRO A 1 242 ? 18.005 -23.382 -14.825 1.00 57.41 242 PRO A O 1
ATOM 1933 N N . THR A 1 243 ? 17.068 -25.250 -14.035 1.00 54.22 243 THR A N 1
ATOM 1934 C CA . THR A 1 243 ? 15.966 -25.346 -14.993 1.00 54.22 243 THR A CA 1
ATOM 1935 C C . THR A 1 243 ? 14.941 -24.214 -14.871 1.00 54.22 243 THR A C 1
ATOM 1937 O O . THR A 1 243 ? 14.436 -23.759 -15.899 1.00 54.22 243 THR A O 1
ATOM 1940 N N . HIS A 1 244 ? 14.679 -23.675 -13.671 1.00 57.75 244 HIS A N 1
ATOM 1941 C CA . HIS A 1 244 ? 13.778 -22.519 -13.519 1.00 57.75 244 HIS A CA 1
ATOM 1942 C C . HIS A 1 244 ? 14.342 -21.268 -14.193 1.00 57.75 244 HIS A C 1
ATOM 1944 O O . HIS A 1 244 ? 13.580 -20.475 -14.740 1.00 57.75 244 HIS A O 1
ATOM 1950 N N . LEU A 1 245 ? 15.669 -21.123 -14.218 1.00 53.59 245 LEU A N 1
ATOM 1951 C CA . LEU A 1 245 ? 16.366 -20.014 -14.871 1.00 53.59 245 LEU A CA 1
ATOM 1952 C C . LEU A 1 245 ? 16.428 -20.180 -16.397 1.00 53.59 245 LEU A C 1
ATOM 1954 O O . LEU A 1 245 ? 16.356 -19.196 -17.130 1.00 53.59 245 LEU A O 1
ATOM 1958 N N . ILE A 1 246 ? 16.495 -21.423 -16.885 1.00 46.34 246 ILE A N 1
ATOM 1959 C CA . ILE A 1 246 ? 16.556 -21.749 -18.319 1.00 46.34 246 ILE A CA 1
ATOM 1960 C C . ILE A 1 246 ? 15.202 -21.533 -19.019 1.00 46.34 246 ILE A C 1
ATOM 1962 O O . ILE A 1 246 ? 15.180 -21.133 -20.183 1.00 46.34 246 ILE A O 1
ATOM 1966 N N . SER A 1 247 ? 14.070 -21.692 -18.326 1.00 47.75 247 SER A N 1
ATOM 1967 C CA . SER A 1 247 ? 12.756 -21.348 -18.902 1.00 47.75 247 SER A CA 1
ATOM 1968 C C . SER A 1 247 ? 12.648 -19.860 -19.294 1.00 47.75 247 SER A C 1
ATOM 1970 O O . SER A 1 247 ? 12.047 -19.526 -20.311 1.00 47.75 247 SER A O 1
ATOM 1972 N N . TYR A 1 248 ? 13.348 -18.965 -18.583 1.00 47.34 248 TYR A N 1
ATOM 1973 C CA . TYR A 1 248 ? 13.480 -17.554 -18.967 1.00 47.34 248 TYR A CA 1
ATOM 1974 C C . TYR A 1 248 ? 14.428 -17.334 -20.156 1.00 47.34 248 TYR A C 1
ATOM 1976 O O . TYR A 1 248 ? 14.238 -16.380 -20.907 1.00 47.34 248 TYR A O 1
ATOM 1984 N N . GLN A 1 249 ? 15.412 -18.217 -20.383 1.00 44.09 249 GLN A N 1
ATOM 1985 C CA . GLN A 1 249 ? 16.267 -18.168 -21.579 1.00 44.09 249 GLN A CA 1
ATOM 1986 C C . GLN A 1 249 ? 15.506 -18.518 -22.865 1.00 44.09 249 GLN A C 1
ATOM 1988 O O . GLN A 1 249 ? 15.870 -18.017 -23.931 1.00 44.09 249 GLN A O 1
ATOM 1993 N N . GLN A 1 250 ? 14.440 -19.331 -22.799 1.00 45.78 250 GLN A N 1
ATOM 1994 C CA . GLN A 1 250 ? 13.612 -19.635 -23.979 1.00 45.78 250 GLN A CA 1
ATOM 1995 C C . GLN A 1 250 ? 12.980 -18.371 -24.581 1.00 45.78 250 GLN A C 1
ATOM 1997 O O . GLN A 1 250 ? 12.810 -18.299 -25.798 1.00 45.78 250 GLN A O 1
ATOM 2002 N N . LYS A 1 251 ? 12.789 -17.325 -23.763 1.00 48.19 251 LYS A N 1
ATOM 2003 C CA . LYS A 1 251 ? 12.364 -15.987 -24.190 1.00 48.19 251 LYS A CA 1
ATOM 2004 C C . LYS A 1 251 ? 13.240 -15.401 -25.302 1.00 48.19 251 LYS A C 1
ATOM 2006 O O . LYS A 1 251 ? 12.710 -14.756 -26.189 1.00 48.19 251 LYS A O 1
ATOM 2011 N N . ALA A 1 252 ? 14.554 -15.639 -25.306 1.00 38.06 252 ALA A N 1
ATOM 2012 C CA . ALA A 1 252 ? 15.448 -15.099 -26.339 1.00 38.06 252 ALA A CA 1
ATOM 2013 C C . ALA A 1 252 ? 15.497 -15.958 -27.618 1.00 38.06 252 ALA A C 1
ATOM 2015 O O . ALA A 1 252 ? 15.801 -15.443 -28.689 1.00 38.06 252 ALA A O 1
ATOM 2016 N N . LYS A 1 253 ? 15.191 -17.262 -27.524 1.00 35.81 253 LYS A N 1
ATOM 2017 C CA . LYS A 1 253 ? 15.183 -18.177 -28.680 1.00 35.81 253 LYS A CA 1
ATOM 2018 C C . LYS A 1 253 ? 13.880 -18.108 -29.484 1.00 35.81 253 LYS A C 1
ATOM 2020 O O . LYS A 1 253 ? 13.943 -18.181 -30.704 1.00 35.81 253 LYS A O 1
ATOM 2025 N N . GLU A 1 254 ? 12.728 -17.942 -28.832 1.00 40.31 254 GLU A N 1
ATOM 2026 C CA . GLU A 1 254 ? 11.411 -17.887 -29.503 1.00 40.31 254 GLU A CA 1
ATOM 2027 C C . GLU A 1 254 ? 11.086 -16.514 -30.116 1.00 40.31 254 GLU A C 1
ATOM 2029 O O . GLU A 1 254 ? 10.317 -16.434 -31.074 1.00 40.31 254 GLU A O 1
ATOM 2034 N N . ILE A 1 255 ? 11.718 -15.431 -29.638 1.00 42.75 255 ILE A N 1
ATOM 2035 C CA . ILE A 1 255 ? 11.617 -14.102 -30.274 1.00 42.75 255 ILE A CA 1
ATOM 2036 C C . ILE A 1 255 ? 12.093 -14.148 -31.738 1.00 42.75 255 ILE A C 1
ATOM 2038 O O . ILE A 1 255 ? 11.553 -13.422 -32.565 1.00 42.75 255 ILE A O 1
ATOM 2042 N N . SER A 1 256 ? 13.020 -15.057 -32.070 1.00 36.12 256 SER A N 1
ATOM 2043 C CA . SER A 1 256 ? 13.543 -15.256 -33.428 1.00 36.12 256 SER A CA 1
ATOM 2044 C C . SER A 1 256 ? 12.583 -15.993 -34.377 1.00 36.12 256 SER A C 1
ATOM 2046 O O . SER A 1 256 ? 12.858 -16.052 -35.571 1.00 36.12 256 SER A O 1
ATOM 2048 N N . SER A 1 257 ? 11.490 -16.599 -33.887 1.00 31.52 257 SER A N 1
ATOM 2049 C CA . SER A 1 257 ? 10.574 -17.387 -34.732 1.00 31.52 257 SER A CA 1
ATOM 2050 C C . SER A 1 257 ? 9.165 -16.810 -34.864 1.00 31.52 257 SER A C 1
ATOM 2052 O O . SER A 1 257 ? 8.455 -17.203 -35.783 1.00 31.52 257 SER A O 1
ATOM 2054 N N . ASN A 1 258 ? 8.748 -15.897 -33.978 1.00 36.94 258 ASN A N 1
ATOM 2055 C CA . ASN A 1 258 ? 7.346 -15.467 -33.862 1.00 36.94 258 ASN A CA 1
ATOM 2056 C C . ASN A 1 258 ? 7.113 -13.958 -34.026 1.00 36.94 258 ASN A C 1
ATOM 2058 O O . ASN A 1 258 ? 6.070 -13.448 -33.615 1.00 36.94 258 ASN A O 1
ATOM 2062 N N . PHE A 1 259 ? 8.025 -13.230 -34.673 1.00 37.84 259 PHE A N 1
ATOM 2063 C CA . PHE A 1 259 ? 7.741 -11.863 -35.120 1.00 37.84 259 PHE A CA 1
ATOM 2064 C C . PHE A 1 259 ? 6.861 -11.895 -36.381 1.00 37.84 259 PHE A C 1
ATOM 2066 O O . PHE A 1 259 ? 7.271 -11.553 -37.486 1.00 37.84 259 PHE A O 1
ATOM 2073 N N . GLN A 1 260 ? 5.638 -12.389 -36.220 1.00 35.06 260 GLN A N 1
ATOM 2074 C CA . GLN A 1 260 ? 4.634 -12.421 -37.269 1.00 35.06 260 GLN A CA 1
ATOM 2075 C C . GLN A 1 260 ? 3.661 -11.267 -37.041 1.00 35.06 260 GLN A C 1
ATOM 2077 O O . GLN A 1 260 ? 3.293 -10.977 -35.900 1.00 35.06 260 GLN A O 1
ATOM 2082 N N . GLU A 1 261 ? 3.232 -10.611 -38.124 1.00 34.09 261 GLU A N 1
ATOM 2083 C CA . GLU A 1 261 ? 2.046 -9.752 -38.081 1.00 34.09 261 GLU A CA 1
ATOM 2084 C C . GLU A 1 261 ? 0.925 -10.472 -37.318 1.00 34.09 261 GLU A C 1
ATOM 2086 O O . GLU A 1 261 ? 0.774 -11.692 -37.484 1.00 34.09 261 GLU A O 1
ATOM 2091 N N . PRO A 1 262 ? 0.108 -9.762 -36.517 1.00 31.08 262 PRO A N 1
ATOM 2092 C CA . PRO A 1 262 ? -1.155 -10.328 -36.090 1.00 31.08 262 PRO A CA 1
ATOM 2093 C C . PRO A 1 262 ? -1.909 -10.697 -37.366 1.00 31.08 262 PRO A C 1
ATOM 2095 O O . PRO A 1 262 ? -2.412 -9.824 -38.072 1.00 31.08 262 PRO A O 1
ATOM 2098 N N . LYS A 1 263 ? -1.963 -11.995 -37.690 1.00 26.12 263 LYS A N 1
ATOM 2099 C CA . LYS A 1 263 ? -2.931 -12.496 -38.655 1.00 26.12 263 LYS A CA 1
ATOM 2100 C C . LYS A 1 263 ? -4.271 -12.090 -38.070 1.00 26.12 263 LYS A C 1
ATOM 2102 O O . LYS A 1 263 ? -4.700 -12.668 -37.073 1.00 26.12 263 LYS A O 1
ATOM 2107 N N . MET A 1 264 ? -4.888 -11.057 -38.640 1.00 28.33 264 MET A N 1
ATOM 2108 C CA . MET A 1 264 ? -6.299 -10.802 -38.420 1.00 28.33 264 MET A CA 1
ATOM 2109 C C . MET A 1 264 ? -6.993 -12.074 -38.885 1.00 28.33 264 MET A C 1
ATOM 2111 O O . MET A 1 264 ? -7.140 -12.316 -40.080 1.00 28.33 264 MET A O 1
ATOM 2115 N N . ALA A 1 265 ? -7.318 -12.941 -37.929 1.00 26.50 265 ALA A N 1
ATOM 2116 C CA . ALA A 1 265 ? -8.282 -13.984 -38.156 1.00 26.50 265 ALA A CA 1
ATOM 2117 C C . ALA A 1 265 ? -9.553 -13.250 -38.570 1.00 26.50 265 ALA A C 1
ATOM 2119 O O . ALA A 1 265 ? -10.127 -12.482 -37.798 1.00 26.50 265 ALA A O 1
ATOM 2120 N N . GLU A 1 266 ? -9.932 -13.431 -39.825 1.00 33.75 266 GLU A N 1
ATOM 2121 C CA . GLU A 1 266 ? -11.245 -13.087 -40.328 1.00 33.75 266 GLU A CA 1
ATOM 2122 C C . GLU A 1 266 ? -12.251 -13.964 -39.572 1.00 33.75 266 GLU A C 1
ATOM 2124 O O . GLU A 1 266 ? -12.539 -15.095 -39.956 1.00 33.75 266 GLU A O 1
ATOM 2129 N N . LYS A 1 267 ? -12.657 -13.496 -38.389 1.00 31.25 267 LYS A N 1
ATOM 2130 C CA . LYS A 1 267 ? -13.822 -13.938 -37.624 1.00 31.25 267 LYS A CA 1
ATOM 2131 C C . LYS A 1 267 ? -14.087 -12.920 -36.523 1.00 31.25 267 LYS A C 1
ATOM 2133 O O . LYS A 1 267 ? -13.203 -12.593 -35.737 1.00 31.25 267 LYS A O 1
ATOM 2138 N N . ASP A 1 268 ? -15.315 -12.421 -36.513 1.00 31.48 268 ASP A N 1
ATOM 2139 C CA . ASP A 1 268 ? -15.849 -11.356 -35.669 1.00 31.48 268 ASP A CA 1
ATOM 2140 C C . ASP A 1 268 ? -15.595 -11.553 -34.164 1.00 31.48 268 ASP A C 1
ATOM 2142 O O . ASP A 1 268 ? -16.457 -12.028 -33.423 1.00 31.48 268 ASP A O 1
ATOM 2146 N N . GLN A 1 269 ? -14.427 -11.136 -33.675 1.00 30.42 269 GLN A N 1
ATOM 2147 C CA . GLN A 1 269 ? -14.179 -10.967 -32.247 1.00 30.42 269 GLN A CA 1
ATOM 2148 C C . GLN A 1 269 ? -13.873 -9.498 -31.956 1.00 30.42 269 GLN A C 1
ATOM 2150 O O . GLN A 1 269 ? -12.775 -8.984 -32.163 1.00 30.42 269 GLN A O 1
ATOM 2155 N N . VAL A 1 270 ? -14.908 -8.794 -31.498 1.00 29.30 270 VAL A N 1
ATOM 2156 C CA . VAL A 1 270 ? -14.829 -7.404 -31.051 1.00 29.30 270 VAL A CA 1
ATOM 2157 C C . VAL A 1 270 ? -14.035 -7.365 -29.745 1.00 29.30 270 VAL A C 1
ATOM 2159 O O . VAL A 1 270 ? -14.550 -7.709 -28.683 1.00 29.30 270 VAL A O 1
ATOM 2162 N N . TYR A 1 271 ? -12.775 -6.934 -29.809 1.00 39.25 271 TYR A N 1
ATOM 2163 C CA . TYR A 1 271 ? -12.004 -6.602 -28.611 1.00 39.25 271 TYR A CA 1
ATOM 2164 C C . TYR A 1 271 ? -12.681 -5.430 -27.877 1.00 39.25 271 TYR A C 1
ATOM 2166 O O . TYR A 1 271 ? -12.933 -4.391 -28.503 1.00 39.25 271 TYR A O 1
ATOM 2174 N N . PRO A 1 272 ? -12.963 -5.531 -26.565 1.00 33.25 272 PRO A N 1
ATOM 2175 C CA . PRO A 1 272 ? -13.500 -4.408 -25.816 1.00 33.25 272 PRO A CA 1
ATOM 2176 C C . PRO A 1 272 ? -12.469 -3.276 -25.796 1.00 33.25 272 PRO A C 1
ATOM 2178 O O . PRO A 1 272 ? -11.360 -3.417 -25.280 1.00 33.25 272 PRO A O 1
ATOM 2181 N N . LEU A 1 273 ? -12.834 -2.134 -26.372 1.00 36.91 273 LEU A N 1
ATOM 2182 C CA . LEU A 1 273 ? -12.036 -0.917 -26.295 1.00 36.91 273 LEU A CA 1
ATOM 2183 C C . LEU A 1 273 ? -11.965 -0.458 -24.832 1.00 36.91 273 LEU A C 1
ATOM 2185 O O . LEU A 1 273 ? -12.993 -0.301 -24.174 1.00 36.91 273 LEU A O 1
ATOM 2189 N N . ALA A 1 274 ? -10.750 -0.217 -24.335 1.00 38.09 274 ALA A N 1
ATOM 2190 C CA . ALA A 1 274 ? -10.529 0.318 -22.995 1.00 38.09 274 ALA A CA 1
ATOM 2191 C C . ALA A 1 274 ? -11.318 1.633 -22.772 1.00 38.09 274 ALA A C 1
ATOM 2193 O O . ALA A 1 274 ? -11.418 2.447 -23.702 1.00 38.09 274 ALA A O 1
ATOM 2194 N N . PRO A 1 275 ? -11.852 1.891 -21.559 1.00 36.81 275 PRO A N 1
ATOM 2195 C CA . PRO A 1 275 ? -12.708 3.045 -21.305 1.00 36.81 275 PRO A CA 1
ATOM 2196 C C . PRO A 1 275 ? -11.984 4.370 -21.551 1.00 36.81 275 PRO A C 1
ATOM 2198 O O . PRO A 1 275 ? -10.809 4.549 -21.221 1.00 36.81 275 PRO A O 1
ATOM 2201 N N . THR A 1 276 ? -12.717 5.348 -22.079 1.00 36.41 276 THR A N 1
ATOM 2202 C CA . THR A 1 276 ? -12.241 6.699 -22.396 1.00 36.41 276 THR A CA 1
ATOM 2203 C C . THR A 1 276 ? -12.089 7.572 -21.146 1.00 36.41 276 THR A C 1
ATOM 2205 O O . THR A 1 276 ? -12.733 8.608 -21.010 1.00 36.41 276 THR A O 1
ATOM 2208 N N . GLY A 1 277 ? -11.223 7.173 -20.216 1.00 35.47 277 GLY A N 1
ATOM 2209 C CA . GLY A 1 277 ? -10.732 8.042 -19.149 1.00 35.47 277 GLY A CA 1
ATOM 2210 C C . GLY A 1 277 ? -9.414 8.696 -19.565 1.00 35.47 277 GLY A C 1
ATOM 2211 O O . GLY A 1 277 ? -8.471 8.008 -19.954 1.00 35.47 277 GLY A O 1
ATOM 2212 N N . LYS A 1 278 ? -9.299 10.028 -19.478 1.00 39.50 278 LYS A N 1
ATOM 2213 C CA . LYS A 1 278 ? -7.981 10.686 -19.507 1.00 39.50 278 LYS A CA 1
ATOM 2214 C C . LYS A 1 278 ? -7.214 10.246 -18.259 1.00 39.50 278 LYS A C 1
ATOM 2216 O O . LYS A 1 278 ? -7.486 10.747 -17.174 1.00 39.50 278 LYS A O 1
ATOM 2221 N N . ARG A 1 279 ? -6.262 9.328 -18.413 1.00 41.28 279 ARG A N 1
ATOM 2222 C CA . ARG A 1 279 ? -5.281 8.997 -17.375 1.00 41.28 279 ARG A CA 1
ATOM 2223 C C . ARG A 1 279 ? -3.889 9.447 -17.821 1.00 41.28 279 ARG A C 1
ATOM 2225 O O . ARG A 1 279 ? -3.531 9.162 -18.969 1.00 41.28 279 ARG A O 1
ATOM 2232 N N . PRO A 1 280 ? -3.133 10.160 -16.972 1.00 31.69 280 PRO A N 1
ATOM 2233 C CA . PRO A 1 280 ? -1.715 10.401 -17.201 1.00 31.69 280 PRO A CA 1
ATOM 2234 C C . PRO A 1 280 ? -0.937 9.086 -17.072 1.00 31.69 280 PRO A C 1
ATOM 2236 O O . PRO A 1 280 ? -1.268 8.246 -16.236 1.00 31.69 280 PRO A O 1
ATOM 2239 N N . SER A 1 281 ? 0.078 8.919 -17.918 1.00 36.31 281 SER A N 1
ATOM 2240 C CA . SER A 1 281 ? 1.072 7.847 -17.817 1.00 36.31 281 SER A CA 1
ATOM 2241 C C . SER A 1 281 ? 2.006 8.118 -16.631 1.00 36.31 281 SER A C 1
ATOM 2243 O O . SER A 1 281 ? 2.366 9.268 -16.392 1.00 36.31 281 SER A O 1
ATOM 2245 N N . SER A 1 282 ? 2.414 7.066 -15.916 1.00 37.25 282 SER A N 1
ATOM 2246 C CA . SER A 1 282 ? 3.314 7.132 -14.750 1.00 37.25 282 SER A CA 1
ATOM 2247 C C . SER A 1 282 ? 4.735 7.622 -15.074 1.00 37.25 282 SER A C 1
ATOM 2249 O O . SER A 1 282 ? 5.486 7.920 -14.152 1.00 37.25 282 SER A O 1
ATOM 2251 N N . ASP A 1 283 ? 5.099 7.733 -16.355 1.00 35.84 283 ASP A N 1
ATOM 2252 C CA . ASP A 1 283 ? 6.473 8.034 -16.788 1.00 35.84 283 ASP A CA 1
ATOM 2253 C C . ASP A 1 283 ? 6.639 9.451 -17.377 1.00 35.84 283 ASP A C 1
ATOM 2255 O O . ASP A 1 283 ? 7.719 9.818 -17.838 1.00 35.84 283 ASP A O 1
ATOM 2259 N N . GLU A 1 284 ? 5.598 10.290 -17.358 1.00 35.94 284 GLU A N 1
ATOM 2260 C CA . GLU A 1 284 ? 5.626 11.633 -17.967 1.00 35.94 284 GLU A CA 1
ATOM 2261 C C . GLU A 1 284 ? 6.187 12.738 -17.038 1.00 35.94 284 GLU A C 1
ATOM 2263 O O . GLU A 1 284 ? 5.887 13.916 -17.224 1.00 35.94 284 GLU A O 1
ATOM 2268 N N . GLU A 1 285 ? 7.019 12.388 -16.045 1.00 33.78 285 GLU A N 1
ATOM 2269 C CA . GLU A 1 285 ? 7.682 13.362 -15.150 1.00 33.78 285 GLU A CA 1
ATOM 2270 C C . GLU A 1 285 ? 9.155 13.644 -15.509 1.00 33.78 285 GLU A C 1
ATOM 2272 O O . GLU A 1 285 ? 9.823 14.457 -14.872 1.00 33.78 285 GLU A O 1
ATOM 2277 N N . SER A 1 286 ? 9.704 13.044 -16.567 1.00 34.41 286 SER A N 1
ATOM 2278 C CA . SER A 1 286 ? 11.066 13.384 -17.003 1.00 34.41 286 SER A CA 1
ATOM 2279 C C . SER A 1 286 ? 11.270 13.208 -18.495 1.00 34.41 286 SER A C 1
ATOM 2281 O O . SER A 1 286 ? 11.838 12.220 -18.938 1.00 34.41 286 SER A O 1
ATOM 2283 N N . ALA A 1 287 ? 10.807 14.194 -19.265 1.00 40.31 287 ALA A N 1
ATOM 2284 C CA . ALA A 1 287 ? 11.557 14.821 -20.359 1.00 40.31 287 ALA A CA 1
ATOM 2285 C C . ALA A 1 287 ? 10.595 15.531 -21.318 1.00 40.31 287 ALA A C 1
ATOM 2287 O O . ALA A 1 287 ? 9.874 14.905 -22.085 1.00 40.31 287 ALA A O 1
ATOM 2288 N N . THR A 1 288 ? 10.615 16.860 -21.321 1.00 32.84 288 THR A N 1
ATOM 2289 C CA . THR A 1 288 ? 10.579 17.667 -22.553 1.00 32.84 288 THR A CA 1
ATOM 2290 C C . THR A 1 288 ? 10.836 19.123 -22.175 1.00 32.84 288 THR A C 1
ATOM 2292 O O . THR A 1 288 ? 10.061 19.726 -21.438 1.00 32.84 288 THR A O 1
ATOM 2295 N N . LEU A 1 289 ? 11.924 19.701 -22.690 1.00 32.75 289 LEU A N 1
ATOM 2296 C CA . LEU A 1 289 ? 12.062 21.151 -22.834 1.00 32.75 289 LEU A CA 1
ATOM 2297 C C . LEU A 1 289 ? 11.137 21.590 -23.988 1.00 32.75 289 LEU A C 1
ATOM 2299 O O . LEU A 1 289 ? 11.352 21.129 -25.109 1.00 32.75 289 LEU A O 1
ATOM 2303 N N . PRO A 1 290 ? 10.108 22.432 -23.767 1.00 35.78 290 PRO A N 1
ATOM 2304 C CA . PRO A 1 290 ? 9.320 23.029 -24.840 1.00 35.78 290 PRO A CA 1
ATOM 2305 C C . PRO A 1 290 ? 9.842 24.429 -25.178 1.00 35.78 290 PRO A C 1
ATOM 2307 O O . PRO A 1 290 ? 10.350 25.133 -24.306 1.00 35.78 290 PRO A O 1
ATOM 2310 N N . SER A 1 291 ? 9.622 24.844 -26.425 1.00 44.12 291 SER A N 1
ATOM 2311 C CA . SER A 1 291 ? 9.719 26.231 -26.888 1.00 44.12 291 SER A CA 1
ATOM 2312 C C . SER A 1 291 ? 9.091 27.210 -25.882 1.00 44.12 291 SER A C 1
ATOM 2314 O O . SER A 1 291 ? 8.000 26.961 -25.349 1.00 44.12 291 SER A O 1
ATOM 2316 N N . ASP A 1 292 ? 9.789 28.314 -25.611 1.00 48.66 292 ASP A N 1
ATOM 2317 C CA . ASP A 1 292 ? 9.626 29.137 -24.403 1.00 48.66 292 ASP A CA 1
ATOM 2318 C C . ASP A 1 292 ? 8.204 29.684 -24.151 1.00 48.66 292 ASP A C 1
ATOM 2320 O O . ASP A 1 292 ? 7.792 29.841 -22.998 1.00 48.66 292 ASP A O 1
ATOM 2324 N N . GLU A 1 293 ? 7.373 29.860 -25.182 1.00 44.84 293 GLU A N 1
ATOM 2325 C CA . GLU A 1 293 ? 5.974 30.293 -25.020 1.00 44.84 293 GLU A CA 1
ATOM 2326 C C . GLU A 1 293 ? 5.008 29.173 -24.592 1.00 44.84 293 GLU A C 1
ATOM 2328 O O . GLU A 1 293 ? 4.086 29.396 -23.795 1.00 44.84 293 GLU A O 1
ATOM 2333 N N . ALA A 1 294 ? 5.225 27.942 -25.066 1.00 47.66 294 ALA A N 1
ATOM 2334 C CA . ALA A 1 294 ? 4.428 26.779 -24.676 1.00 47.66 294 ALA A CA 1
ATOM 2335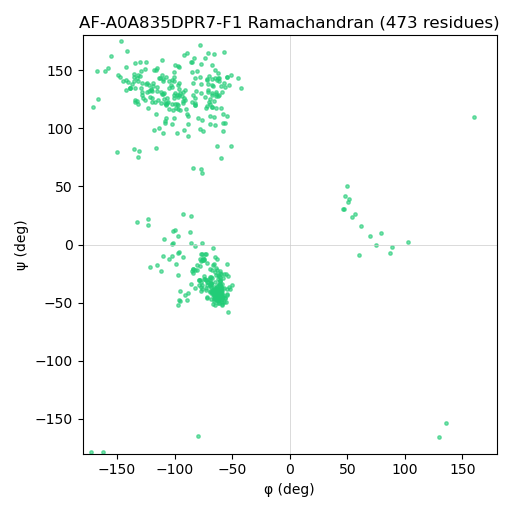 C C . ALA A 1 294 ? 4.821 26.289 -23.273 1.00 47.66 294 ALA A C 1
ATOM 2337 O O . ALA A 1 294 ? 3.952 25.897 -22.486 1.00 47.66 294 ALA A O 1
ATOM 2338 N N . ARG A 1 295 ? 6.114 26.398 -22.925 1.00 46.22 295 ARG A N 1
ATOM 2339 C CA . ARG A 1 295 ? 6.654 26.139 -21.581 1.00 46.22 295 ARG A CA 1
ATOM 2340 C C . ARG A 1 295 ? 6.039 27.072 -20.540 1.00 46.22 295 ARG A C 1
ATOM 2342 O O . ARG A 1 295 ? 5.587 26.596 -19.502 1.00 46.22 295 ARG A O 1
ATOM 2349 N N . ARG A 1 296 ? 5.907 28.373 -20.834 1.00 52.75 296 ARG A N 1
ATOM 2350 C CA . ARG A 1 296 ? 5.265 29.339 -19.923 1.00 52.75 296 ARG A CA 1
ATOM 2351 C C . ARG A 1 296 ? 3.787 29.007 -19.687 1.00 52.75 296 ARG A C 1
ATOM 2353 O O . ARG A 1 296 ? 3.357 28.950 -18.539 1.00 52.75 296 ARG A O 1
ATOM 2360 N N . LYS A 1 297 ? 3.018 28.685 -20.736 1.00 53.12 297 LYS A N 1
ATOM 2361 C CA . LYS A 1 297 ? 1.592 28.312 -20.604 1.00 53.12 297 LYS A CA 1
ATOM 2362 C C . LYS A 1 297 ? 1.377 26.959 -19.908 1.00 53.12 297 LYS A C 1
ATOM 2364 O O . LYS A 1 297 ? 0.414 26.820 -19.155 1.00 53.12 297 LYS A O 1
ATOM 2369 N N . ARG A 1 298 ? 2.242 25.961 -20.132 1.00 54.28 298 ARG A N 1
ATOM 2370 C CA . ARG A 1 298 ? 2.142 24.630 -19.497 1.00 54.28 298 ARG A CA 1
ATOM 2371 C C . ARG A 1 298 ? 2.597 24.662 -18.037 1.00 54.28 298 ARG A C 1
ATOM 2373 O O . ARG A 1 298 ? 1.920 24.076 -17.198 1.00 54.28 298 ARG A O 1
ATOM 2380 N N . ASN A 1 299 ? 3.645 25.426 -17.723 1.00 56.03 299 ASN A N 1
ATOM 2381 C CA . ASN A 1 299 ? 4.090 25.651 -16.349 1.00 56.03 299 ASN A CA 1
ATOM 2382 C C . ASN A 1 299 ? 3.040 26.424 -15.555 1.00 56.03 299 ASN A C 1
ATOM 2384 O O . ASN A 1 299 ? 2.702 25.999 -14.462 1.00 56.03 299 ASN A O 1
ATOM 2388 N N . VAL A 1 300 ? 2.435 27.477 -16.117 1.00 65.12 300 VAL A N 1
ATOM 2389 C CA . VAL A 1 300 ? 1.332 28.196 -15.452 1.00 65.12 300 VAL A CA 1
ATOM 2390 C C . VAL A 1 300 ? 0.139 27.272 -15.189 1.00 65.12 300 VAL A C 1
ATOM 2392 O O . VAL A 1 300 ? -0.429 27.324 -14.106 1.00 65.12 300 VAL A O 1
ATOM 2395 N N . LYS A 1 301 ? -0.213 26.372 -16.119 1.00 65.75 301 LYS A N 1
ATOM 2396 C CA . LYS A 1 301 ? -1.279 25.377 -15.898 1.00 65.75 301 LYS A CA 1
ATOM 2397 C C . LYS A 1 301 ? -0.903 24.330 -14.843 1.00 65.75 301 LYS A C 1
ATOM 2399 O O . LYS A 1 301 ? -1.745 23.988 -14.025 1.00 65.75 301 LYS A O 1
ATOM 2404 N N . CYS A 1 302 ? 0.338 23.843 -14.827 1.00 64.88 302 CYS A N 1
ATOM 2405 C CA . CYS A 1 302 ? 0.824 22.897 -13.816 1.00 64.88 302 CYS A CA 1
ATOM 2406 C C . CYS A 1 302 ? 0.872 23.541 -12.422 1.00 64.88 302 CYS A C 1
ATOM 2408 O O . CYS A 1 302 ? 0.288 23.008 -11.484 1.00 64.88 302 CYS A O 1
ATOM 2410 N N . PHE A 1 303 ? 1.450 24.741 -12.306 1.00 73.38 303 PHE A N 1
ATOM 2411 C CA . PHE A 1 303 ? 1.420 25.533 -11.078 1.00 73.38 303 PHE A CA 1
ATOM 2412 C C . PHE A 1 303 ? -0.012 25.857 -10.648 1.00 73.38 303 PHE A C 1
ATOM 2414 O O . PHE A 1 303 ? -0.292 25.807 -9.458 1.00 73.38 303 PHE A O 1
ATOM 2421 N N . ALA A 1 304 ? -0.937 26.106 -11.581 1.00 81.50 304 ALA A N 1
ATOM 2422 C CA . ALA A 1 304 ? -2.349 26.293 -11.259 1.00 81.50 304 ALA A CA 1
ATOM 2423 C C . ALA A 1 304 ? -3.001 25.012 -10.712 1.00 81.50 304 ALA A C 1
ATOM 2425 O O . ALA A 1 304 ? -3.748 25.099 -9.745 1.00 81.50 304 ALA A O 1
ATOM 2426 N N . TYR A 1 305 ? -2.704 23.828 -11.264 1.00 80.69 305 TYR A N 1
ATOM 2427 C CA . TYR A 1 305 ? -3.219 22.560 -10.728 1.00 80.69 305 TYR A CA 1
ATOM 2428 C C . TYR A 1 305 ? -2.602 22.198 -9.375 1.00 80.69 305 TYR A C 1
ATOM 2430 O O . TYR A 1 305 ? -3.323 21.755 -8.486 1.00 80.69 305 TYR A O 1
ATOM 2438 N N . VAL A 1 306 ? -1.300 22.427 -9.184 1.00 81.25 306 VAL A N 1
ATOM 2439 C CA . VAL A 1 306 ? -0.629 22.229 -7.890 1.00 81.25 306 VAL A CA 1
ATOM 2440 C C . VAL A 1 306 ? -1.176 23.211 -6.856 1.00 81.25 306 VAL A C 1
ATOM 2442 O O . VAL A 1 306 ? -1.538 22.796 -5.760 1.00 81.25 306 VAL A O 1
ATOM 2445 N N . ALA A 1 307 ? -1.329 24.490 -7.209 1.00 86.62 307 ALA A N 1
ATOM 2446 C CA . ALA A 1 307 ? -1.950 25.485 -6.341 1.00 86.62 307 ALA A CA 1
ATOM 2447 C C . ALA A 1 307 ? -3.406 25.118 -6.020 1.00 86.62 307 ALA A C 1
ATOM 2449 O O . ALA A 1 307 ? -3.799 25.182 -4.861 1.00 86.62 307 ALA A O 1
ATOM 2450 N N . ALA A 1 308 ? -4.189 24.658 -7.001 1.00 88.81 308 ALA A N 1
ATOM 2451 C CA . ALA A 1 308 ? -5.558 24.198 -6.783 1.00 88.81 308 ALA A CA 1
ATOM 2452 C C . ALA A 1 308 ? -5.616 22.965 -5.869 1.00 88.81 308 ALA A C 1
ATOM 2454 O O . ALA A 1 308 ? -6.473 22.904 -4.993 1.00 88.81 308 ALA A O 1
ATOM 2455 N N . PHE A 1 309 ? -4.691 22.012 -6.016 1.00 89.00 309 PHE A N 1
ATOM 2456 C CA . PHE A 1 309 ? -4.595 20.851 -5.132 1.00 89.00 309 PHE A CA 1
ATOM 2457 C C . PHE A 1 309 ? -4.207 21.255 -3.707 1.00 89.00 309 PHE A C 1
ATOM 2459 O O . PHE A 1 309 ? -4.820 20.781 -2.755 1.00 89.00 309 PHE A O 1
ATOM 2466 N N . VAL A 1 310 ? -3.244 22.168 -3.546 1.00 92.88 310 VAL A N 1
ATOM 2467 C CA . VAL A 1 310 ? -2.865 22.705 -2.232 1.00 92.88 310 VAL A CA 1
ATOM 2468 C C . VAL A 1 310 ? -4.042 23.443 -1.599 1.00 92.88 310 VAL A C 1
ATOM 2470 O O . VAL A 1 310 ? -4.349 23.184 -0.443 1.00 92.88 310 VAL A O 1
ATOM 2473 N N . VAL A 1 311 ? -4.752 24.294 -2.344 1.00 94.56 311 VAL A N 1
ATOM 2474 C CA . VAL A 1 311 ? -5.962 24.985 -1.863 1.00 94.56 311 VAL A CA 1
ATOM 2475 C C . VAL A 1 311 ? -7.057 23.983 -1.486 1.00 94.56 311 VAL A C 1
ATOM 2477 O O . VAL A 1 311 ? -7.699 24.120 -0.451 1.00 94.56 311 VAL A O 1
ATOM 2480 N N . PHE A 1 312 ? -7.252 22.930 -2.275 1.00 93.38 312 PHE A N 1
ATOM 2481 C CA . PHE A 1 312 ? -8.228 21.889 -1.966 1.00 93.38 312 PHE A CA 1
ATOM 2482 C C . PHE A 1 312 ? -7.866 21.121 -0.687 1.00 93.38 312 PHE A C 1
ATOM 2484 O O . PHE A 1 312 ? -8.710 20.944 0.191 1.00 93.38 312 PHE A O 1
ATOM 2491 N N . GLN A 1 313 ? -6.601 20.720 -0.538 1.00 92.69 313 GLN A N 1
ATOM 2492 C CA . GLN A 1 313 ? -6.117 20.048 0.667 1.00 92.69 313 GLN A CA 1
ATOM 2493 C C . GLN A 1 313 ? -6.187 20.964 1.894 1.00 92.69 313 GLN A C 1
ATOM 2495 O O . GLN A 1 313 ? -6.613 20.515 2.956 1.00 92.69 313 GLN A O 1
ATOM 2500 N N . THR A 1 314 ? -5.849 22.253 1.774 1.00 93.12 314 THR A N 1
ATOM 2501 C CA . THR A 1 314 ? -5.974 23.201 2.892 1.00 93.12 314 THR A CA 1
ATOM 2502 C C . THR A 1 314 ? -7.430 23.423 3.282 1.00 93.12 314 THR A C 1
ATOM 2504 O O . THR A 1 314 ? -7.717 23.453 4.476 1.00 93.12 314 THR A O 1
ATOM 2507 N N . ILE A 1 315 ? -8.365 23.482 2.326 1.00 93.88 315 ILE A N 1
ATOM 2508 C CA . ILE A 1 315 ? -9.806 23.534 2.611 1.00 93.88 315 ILE A CA 1
ATOM 2509 C C . ILE A 1 315 ? -10.253 22.270 3.353 1.00 93.88 315 ILE A C 1
ATOM 2511 O O . ILE A 1 315 ? -10.926 22.383 4.376 1.00 93.88 315 ILE A O 1
ATOM 2515 N N . ILE A 1 316 ? -9.855 21.072 2.905 1.00 91.75 316 ILE A N 1
ATOM 2516 C CA . ILE A 1 316 ? -10.195 19.815 3.595 1.00 91.75 316 ILE A CA 1
ATOM 2517 C C . ILE A 1 316 ? -9.642 19.809 5.019 1.00 91.75 316 ILE A C 1
ATOM 2519 O O . ILE A 1 316 ? -10.376 19.501 5.959 1.00 91.75 316 ILE A O 1
ATOM 2523 N N . ILE A 1 317 ? -8.369 20.168 5.194 1.00 90.31 317 ILE A N 1
ATOM 2524 C CA . ILE A 1 317 ? -7.720 20.220 6.507 1.00 90.31 317 ILE A CA 1
ATOM 2525 C C . ILE A 1 317 ? -8.425 21.240 7.405 1.00 90.31 317 ILE A C 1
ATOM 2527 O O . ILE A 1 317 ? -8.699 20.936 8.566 1.00 90.31 317 ILE A O 1
ATOM 2531 N N . LEU A 1 318 ? -8.779 22.415 6.880 1.00 91.19 318 LEU A N 1
ATOM 2532 C CA . LEU A 1 318 ? -9.501 23.450 7.615 1.00 91.19 318 LEU A CA 1
ATOM 2533 C C . LEU A 1 318 ? -10.893 22.961 8.035 1.00 91.19 318 LEU A C 1
ATOM 2535 O O . LEU A 1 318 ? -11.265 23.091 9.200 1.00 91.19 318 LEU A O 1
ATOM 2539 N N . VAL A 1 319 ? -11.649 22.346 7.123 1.00 91.88 319 VAL A N 1
ATOM 2540 C CA . VAL A 1 319 ? -12.971 21.777 7.419 1.00 91.88 319 VAL A CA 1
ATOM 2541 C C . VAL A 1 319 ? -12.849 20.675 8.465 1.00 91.88 319 VAL A C 1
ATOM 2543 O O . VAL A 1 319 ? -13.593 20.682 9.447 1.00 91.88 319 VAL A O 1
ATOM 2546 N N . PHE A 1 320 ? -11.891 19.761 8.323 1.00 89.19 320 PHE A N 1
ATOM 2547 C CA . PHE A 1 320 ? -11.640 18.699 9.294 1.00 89.19 320 PHE A CA 1
ATOM 2548 C C . PHE A 1 320 ? -11.257 19.268 10.671 1.00 89.19 320 PHE A C 1
ATOM 2550 O O . PHE A 1 320 ? -11.790 18.835 11.697 1.00 89.19 320 PHE A O 1
ATOM 2557 N N . ALA A 1 321 ? -10.404 20.295 10.711 1.00 86.31 321 ALA A N 1
ATOM 2558 C CA . ALA A 1 321 ? -10.009 20.975 11.941 1.00 86.31 321 ALA A CA 1
ATOM 2559 C C . ALA A 1 321 ? -11.198 21.680 12.622 1.00 86.31 321 ALA A C 1
ATOM 2561 O O . ALA A 1 321 ? -11.416 21.527 13.828 1.00 86.31 321 ALA A O 1
ATOM 2562 N N . LEU A 1 322 ? -12.020 22.405 11.861 1.00 86.19 322 LEU A N 1
ATOM 2563 C CA . LEU A 1 322 ? -13.162 23.150 12.396 1.00 86.19 322 LEU A CA 1
ATOM 2564 C C . LEU A 1 322 ? -14.325 22.244 12.823 1.00 86.19 322 LEU A C 1
ATOM 2566 O O . LEU A 1 322 ? -15.057 22.589 13.756 1.00 86.19 322 LEU A O 1
ATOM 2570 N N . THR A 1 323 ? -14.500 21.091 12.171 1.00 85.31 323 THR A N 1
ATOM 2571 C CA . THR A 1 323 ? -15.635 20.187 12.420 1.00 85.31 323 THR A CA 1
ATOM 2572 C C . THR A 1 323 ? -15.299 19.051 13.384 1.00 85.31 323 THR A C 1
ATOM 2574 O O . THR A 1 323 ? -16.014 18.862 14.371 1.00 85.31 323 THR A O 1
ATOM 2577 N N . VAL A 1 324 ? -14.223 18.301 13.133 1.00 85.94 324 VAL A N 1
ATOM 2578 C CA . VAL A 1 324 ? -13.878 17.078 13.875 1.00 85.94 324 VAL A CA 1
ATOM 2579 C C . VAL A 1 324 ? -12.972 17.388 15.061 1.00 85.94 324 VAL A C 1
ATOM 2581 O O . VAL A 1 324 ? -13.209 16.879 16.159 1.00 85.94 324 VAL A O 1
ATOM 2584 N N . MET A 1 325 ? -11.965 18.247 14.872 1.00 84.38 325 MET A N 1
ATOM 2585 C CA . MET A 1 325 ? -10.977 18.546 15.919 1.00 84.38 325 MET A CA 1
ATOM 2586 C C . MET A 1 325 ? -11.503 19.516 16.988 1.00 84.38 325 MET A C 1
ATOM 2588 O O . MET A 1 325 ? -10.979 19.565 18.105 1.00 84.38 325 MET A O 1
ATOM 2592 N N . ARG A 1 326 ? -12.575 20.263 16.698 1.00 87.69 326 ARG A N 1
ATOM 2593 C CA . ARG A 1 326 ? -13.184 21.203 17.647 1.00 87.69 326 ARG A CA 1
ATOM 2594 C C . ARG A 1 326 ? -13.991 20.473 18.728 1.00 87.69 326 ARG A C 1
ATOM 2596 O O . ARG A 1 326 ? -15.164 20.149 18.550 1.00 87.69 326 ARG A O 1
ATOM 2603 N N . ILE A 1 327 ? -13.374 20.276 19.894 1.00 89.31 327 ILE A N 1
ATOM 2604 C CA . ILE A 1 327 ? -14.017 19.653 21.063 1.00 89.31 327 ILE A CA 1
ATOM 2605 C C . ILE A 1 327 ? -15.093 20.580 21.657 1.00 89.31 327 ILE A C 1
ATOM 2607 O O . ILE A 1 327 ? -14.790 21.596 22.291 1.00 89.31 327 ILE A O 1
ATOM 2611 N N . LYS A 1 328 ? -16.355 20.182 21.507 1.00 91.62 328 LYS A N 1
ATOM 2612 C CA . LYS A 1 328 ? -17.544 20.789 22.115 1.00 91.62 328 LYS A CA 1
ATOM 2613 C C . LYS A 1 328 ? -17.768 20.247 23.529 1.00 91.62 328 LYS A C 1
ATOM 2615 O O . LYS A 1 328 ? -17.444 19.097 23.835 1.00 91.62 328 LYS A O 1
ATOM 2620 N N . THR A 1 329 ? -18.331 21.072 24.405 1.00 92.69 329 THR A N 1
ATOM 2621 C CA . THR A 1 329 ? -18.750 20.624 25.739 1.00 92.69 329 THR A CA 1
ATOM 2622 C C . THR A 1 329 ? -19.932 19.648 25.584 1.00 92.69 329 THR A C 1
ATOM 2624 O O . THR A 1 329 ? -20.841 19.932 24.794 1.00 92.69 329 THR A O 1
ATOM 2627 N N . PRO A 1 330 ? -19.890 18.459 26.218 1.00 93.75 330 PRO A N 1
ATOM 2628 C CA . PRO A 1 330 ? -21.040 17.559 26.304 1.00 93.75 330 PRO A CA 1
ATOM 2629 C C . PRO A 1 330 ? -22.243 18.244 26.952 1.00 93.75 330 PRO A C 1
ATOM 2631 O O . PRO A 1 330 ? -22.122 19.326 27.505 1.00 93.75 330 PRO A O 1
ATOM 2634 N N . ASP A 1 331 ? -23.407 17.632 26.825 1.00 92.62 331 ASP A N 1
ATOM 2635 C CA . ASP A 1 331 ? -24.674 18.221 27.249 1.00 92.62 331 ASP A CA 1
ATOM 2636 C C . ASP A 1 331 ? -25.390 17.213 28.150 1.00 92.62 331 ASP A C 1
ATOM 2638 O O . ASP A 1 331 ? -25.461 16.030 27.796 1.00 92.62 331 ASP A O 1
ATOM 2642 N N . VAL A 1 332 ? -25.826 17.648 29.329 1.00 92.44 332 VAL A N 1
ATOM 2643 C CA . VAL A 1 332 ? -26.454 16.796 30.344 1.00 92.44 332 VAL A CA 1
ATOM 2644 C C . VAL A 1 332 ? -27.871 17.293 30.545 1.00 92.44 332 VAL A C 1
ATOM 2646 O O . VAL A 1 332 ? -28.068 18.461 30.842 1.00 92.44 332 VAL A O 1
ATOM 2649 N N . LYS A 1 333 ? -28.853 16.412 30.352 1.00 91.06 333 LYS A N 1
ATOM 2650 C CA . LYS A 1 333 ? -30.269 16.775 30.429 1.00 91.06 333 LYS A CA 1
ATOM 2651 C C . LYS A 1 333 ? -31.066 15.764 31.222 1.00 91.06 333 LYS A C 1
ATOM 2653 O O . LYS A 1 333 ? -30.883 14.555 31.038 1.00 91.06 333 LYS A O 1
ATOM 2658 N N . LEU A 1 334 ? -32.004 16.267 32.008 1.00 92.12 334 LEU A N 1
ATOM 2659 C CA . LEU A 1 334 ? -33.033 15.488 32.674 1.00 92.12 334 LEU A CA 1
ATOM 2660 C C . LEU A 1 334 ? -34.175 15.238 31.682 1.00 92.12 334 LEU A C 1
ATOM 2662 O O . LEU A 1 334 ? -34.728 16.175 31.117 1.00 92.12 334 LEU A O 1
ATOM 2666 N N . ARG A 1 335 ? -34.470 13.968 31.387 1.00 90.25 335 ARG A N 1
ATOM 2667 C CA . ARG A 1 335 ? -35.457 13.590 30.359 1.00 90.25 335 ARG A CA 1
ATOM 2668 C C . ARG A 1 335 ? -36.840 13.326 30.933 1.00 90.25 335 ARG A C 1
ATOM 2670 O O . ARG A 1 335 ? -37.831 13.643 30.289 1.00 90.25 335 ARG A O 1
ATOM 2677 N N . SER A 1 336 ? -36.893 12.682 32.087 1.00 91.19 336 SER A N 1
ATOM 2678 C CA . SER A 1 336 ? -38.130 12.386 32.797 1.00 91.19 336 SER A CA 1
ATOM 2679 C C . SER A 1 336 ? -37.816 12.159 34.264 1.00 91.19 336 SER A C 1
ATOM 2681 O O . SER A 1 336 ? -36.721 11.698 34.602 1.00 91.19 336 SER A O 1
ATOM 2683 N N . VAL A 1 337 ? -38.789 12.446 35.116 1.00 93.94 337 VAL A N 1
ATOM 2684 C CA . VAL A 1 337 ? -38.736 12.175 36.550 1.00 93.94 337 VAL A CA 1
ATOM 2685 C C . VAL A 1 337 ? -40.011 11.437 36.922 1.00 93.94 337 VAL A C 1
ATOM 2687 O O . VAL A 1 337 ? -41.095 11.801 36.472 1.00 93.94 337 VAL A O 1
ATOM 2690 N N . THR A 1 338 ? -39.873 10.381 37.710 1.00 93.50 338 THR A N 1
ATOM 2691 C CA . THR A 1 338 ? -40.991 9.597 38.232 1.00 93.50 338 THR A CA 1
ATOM 2692 C C . THR A 1 338 ? -40.913 9.594 39.745 1.00 93.50 338 THR A C 1
ATOM 2694 O O . THR A 1 338 ? -39.828 9.450 40.305 1.00 93.50 338 THR A O 1
ATOM 2697 N N . VAL A 1 339 ? -42.056 9.758 40.397 1.00 94.31 339 VAL A N 1
ATOM 2698 C CA . VAL A 1 339 ? -42.168 9.810 41.854 1.00 94.31 339 VAL A CA 1
ATOM 2699 C C . VAL A 1 339 ? -42.700 8.464 42.335 1.00 94.31 339 VAL A C 1
ATOM 2701 O O . VAL A 1 339 ? -43.620 7.905 41.742 1.00 94.31 339 VAL A O 1
ATOM 2704 N N . GLN A 1 340 ? -42.105 7.926 43.393 1.00 93.12 340 GLN A N 1
ATOM 2705 C CA . GLN A 1 340 ? -42.526 6.698 44.059 1.00 93.12 340 GLN A CA 1
ATOM 2706 C C . GLN A 1 340 ? -42.540 6.906 45.571 1.00 93.12 340 GLN A C 1
ATOM 2708 O O . GLN A 1 340 ? -41.817 7.757 46.089 1.00 93.12 340 GLN A O 1
ATOM 2713 N N . ASN A 1 341 ? -43.342 6.102 46.275 1.00 91.50 341 ASN A N 1
ATOM 2714 C CA . ASN A 1 341 ? -43.408 6.080 47.740 1.00 91.50 341 ASN A CA 1
ATOM 2715 C C . ASN A 1 341 ? -43.612 7.474 48.363 1.00 91.50 341 ASN A C 1
ATOM 2717 O O . ASN A 1 341 ? -42.986 7.800 49.369 1.00 91.50 341 ASN A O 1
ATOM 2721 N N . LEU A 1 342 ? -44.445 8.310 47.732 1.00 91.25 342 LEU A N 1
ATOM 2722 C CA . LEU A 1 342 ? -44.770 9.634 48.250 1.00 91.25 342 LEU A CA 1
ATOM 2723 C C . LEU A 1 342 ? -45.577 9.485 49.543 1.00 91.25 342 LEU A C 1
ATOM 2725 O O . LEU A 1 342 ? -46.677 8.938 49.532 1.00 91.25 342 LEU A O 1
ATOM 2729 N N . ASN A 1 343 ? -45.027 9.996 50.637 1.00 90.62 343 ASN A N 1
ATOM 2730 C CA . ASN A 1 343 ? -45.692 10.118 51.921 1.00 90.62 343 ASN A CA 1
ATOM 2731 C C . ASN A 1 343 ? -45.611 11.576 52.374 1.00 90.62 343 ASN A C 1
ATOM 2733 O O . ASN A 1 343 ? -44.519 12.140 52.455 1.00 90.62 343 ASN A O 1
ATOM 2737 N N . VAL A 1 344 ? -46.760 12.183 52.652 1.00 88.31 344 VAL A N 1
ATOM 2738 C CA . VAL A 1 344 ? -46.869 13.581 53.073 1.00 88.31 344 VAL A CA 1
ATOM 2739 C C . VAL A 1 344 ? -47.684 13.624 54.354 1.00 88.31 344 VAL A C 1
ATOM 2741 O O . VAL A 1 344 ? -48.798 13.107 54.400 1.00 88.31 344 VAL A O 1
ATOM 2744 N N . VAL A 1 345 ? -47.132 14.251 55.389 1.00 86.44 345 VAL A N 1
ATOM 2745 C CA . VAL A 1 345 ? -47.799 14.450 56.675 1.00 86.44 345 VAL A CA 1
ATOM 2746 C C . VAL A 1 345 ? -48.151 15.935 56.800 1.00 86.44 345 VAL A C 1
ATOM 2748 O O . VAL A 1 345 ? -47.248 16.747 57.025 1.00 86.44 345 VAL A O 1
ATOM 2751 N N . PRO A 1 346 ? -49.430 16.321 56.623 1.00 77.81 346 PRO A N 1
ATOM 2752 C CA . PRO A 1 346 ? -49.886 17.689 56.862 1.00 77.81 346 PRO A CA 1
ATOM 2753 C C . PRO A 1 346 ? -50.046 17.968 58.370 1.00 77.81 346 PRO A C 1
ATOM 2755 O O . PRO A 1 346 ? -50.277 17.045 59.151 1.00 77.81 346 PRO A O 1
ATOM 2758 N N . GLY A 1 347 ? -49.958 19.235 58.798 1.00 74.06 347 GLY A N 1
ATOM 2759 C CA . GLY A 1 347 ? -50.219 19.643 60.191 1.00 74.06 347 GLY A CA 1
ATOM 2760 C C . GLY A 1 347 ? -49.202 20.635 60.769 1.00 74.06 347 GLY A C 1
ATOM 2761 O O . GLY A 1 347 ? -48.578 21.395 60.036 1.00 74.06 347 GLY A O 1
ATOM 2762 N N . THR A 1 348 ? -49.033 20.634 62.098 1.00 69.19 348 THR A N 1
ATOM 2763 C CA . THR A 1 348 ? -48.134 21.551 62.838 1.00 69.19 348 THR A CA 1
ATOM 2764 C C . THR A 1 348 ? -46.643 21.251 62.647 1.00 69.19 348 THR A C 1
ATOM 2766 O O . THR A 1 348 ? -45.799 22.089 62.952 1.00 69.19 348 THR A O 1
ATOM 2769 N N . SER A 1 349 ? -46.301 20.068 62.138 1.00 79.31 349 SER A N 1
ATOM 2770 C CA . SER A 1 349 ? -44.944 19.675 61.739 1.00 79.31 349 SER A CA 1
ATOM 2771 C C . SER A 1 349 ? -45.000 19.051 60.341 1.00 79.31 349 SER A C 1
ATOM 2773 O O . SER A 1 349 ? -44.987 17.825 60.215 1.00 79.31 349 SER A O 1
ATOM 2775 N N . PRO A 1 350 ? -45.151 19.881 59.292 1.00 85.81 350 PRO A N 1
ATOM 2776 C CA . PRO A 1 350 ? -45.317 19.396 57.931 1.00 85.81 350 PRO A CA 1
ATOM 2777 C C . PRO A 1 350 ? -44.061 18.655 57.470 1.00 85.81 350 PRO A C 1
ATOM 2779 O O . PRO A 1 350 ? -42.949 19.170 57.597 1.00 85.81 350 PRO A O 1
ATOM 2782 N N . SER A 1 351 ? -44.234 17.457 56.915 1.00 89.38 351 SER A N 1
ATOM 2783 C CA . SER A 1 351 ? -43.120 16.688 56.362 1.00 89.38 351 SER A CA 1
ATOM 2784 C C . SER A 1 351 ? -43.504 15.944 55.093 1.00 89.38 351 SER A C 1
ATOM 2786 O O . SER A 1 351 ? -44.664 15.592 54.881 1.00 89.38 351 SER A O 1
ATOM 2788 N N . PHE A 1 352 ? -42.513 15.698 54.242 1.00 90.50 352 PHE A N 1
ATOM 2789 C CA . PHE A 1 352 ? -42.656 14.818 53.096 1.00 90.50 352 PHE A CA 1
ATOM 2790 C C . PHE A 1 352 ? -41.455 13.885 52.984 1.00 90.50 352 PHE A C 1
ATOM 2792 O O . PHE A 1 352 ? -40.314 14.242 53.291 1.00 90.50 352 PHE A O 1
ATOM 2799 N N . ARG A 1 353 ? -41.729 12.681 52.493 1.00 93.12 353 ARG A N 1
ATOM 2800 C CA . ARG A 1 353 ? -40.730 11.707 52.075 1.00 93.12 353 ARG A CA 1
ATOM 2801 C C . ARG A 1 353 ? -41.146 11.126 50.738 1.00 93.12 353 ARG A C 1
ATOM 2803 O O . ARG A 1 353 ? -42.309 10.780 50.550 1.00 93.12 353 ARG A O 1
ATOM 2810 N N . MET A 1 354 ? -40.209 11.022 49.806 1.00 94.19 354 MET A N 1
ATOM 2811 C CA . MET A 1 354 ? -40.471 10.399 48.512 1.00 94.19 354 MET A CA 1
ATOM 2812 C C . MET A 1 354 ? -39.202 9.850 47.880 1.00 94.19 354 MET A C 1
ATOM 2814 O O . MET A 1 354 ? -38.090 10.259 48.205 1.00 94.19 354 MET A O 1
ATOM 2818 N N . THR A 1 355 ? -39.376 8.960 46.912 1.00 95.44 355 THR A N 1
ATOM 2819 C CA . THR A 1 355 ? -38.303 8.479 46.047 1.00 95.44 355 THR A CA 1
ATOM 2820 C C . THR A 1 355 ? -38.491 9.056 44.648 1.00 95.44 355 THR A C 1
ATOM 2822 O O . THR A 1 355 ? -39.518 8.825 44.013 1.00 95.44 355 THR A O 1
ATOM 2825 N N . LEU A 1 356 ? -37.498 9.782 44.134 1.00 94.62 356 LEU A N 1
ATOM 2826 C CA . LEU A 1 356 ? -37.481 10.233 42.744 1.00 94.62 356 LEU A CA 1
ATOM 2827 C C . LEU A 1 356 ? -36.590 9.317 41.903 1.00 94.62 356 LEU A C 1
ATOM 2829 O O . LEU A 1 356 ? -35.435 9.059 42.237 1.00 94.62 356 LEU A O 1
ATOM 2833 N N . ILE A 1 357 ? -37.116 8.866 40.768 1.00 94.38 357 ILE A N 1
ATOM 2834 C CA . ILE A 1 357 ? -36.368 8.158 39.731 1.00 94.38 357 ILE A CA 1
ATOM 2835 C C . ILE A 1 357 ? -36.223 9.099 38.539 1.00 94.38 357 ILE A C 1
ATOM 2837 O O . ILE A 1 357 ? -37.168 9.350 37.792 1.00 94.38 357 ILE A O 1
ATOM 2841 N N . ALA A 1 358 ? -35.018 9.623 38.359 1.00 93.88 358 ALA A N 1
ATOM 2842 C CA . ALA A 1 358 ? -34.666 10.566 37.310 1.00 93.88 358 ALA A CA 1
ATOM 2843 C C . ALA A 1 358 ? -33.951 9.858 36.153 1.00 93.88 358 ALA A C 1
ATOM 2845 O O . ALA A 1 358 ? -32.915 9.218 36.342 1.00 93.88 358 ALA A O 1
ATOM 2846 N N . GLN A 1 359 ? -34.451 10.017 34.926 1.00 94.25 359 GLN A N 1
ATOM 2847 C CA . GLN A 1 359 ? -33.726 9.606 33.726 1.00 94.25 359 GLN A CA 1
ATOM 2848 C C . GLN A 1 359 ? -32.826 10.745 33.244 1.00 94.25 359 GLN A C 1
ATOM 2850 O O . GLN A 1 359 ? -33.280 11.691 32.598 1.00 94.25 359 GLN A O 1
ATOM 2855 N N . VAL A 1 360 ? -31.527 10.621 33.498 1.00 92.94 360 VAL A N 1
ATOM 2856 C CA . VAL A 1 360 ? -30.511 11.581 33.061 1.00 92.94 360 VAL A CA 1
ATOM 2857 C C . VAL A 1 360 ? -29.875 11.117 31.756 1.00 92.94 360 VAL A C 1
ATOM 2859 O O . VAL A 1 360 ? -29.576 9.939 31.537 1.00 92.94 360 VAL A O 1
ATOM 2862 N N . THR A 1 361 ? -29.659 12.066 30.854 1.00 93.75 361 THR A N 1
ATOM 2863 C CA . THR A 1 361 ? -29.051 11.833 29.549 1.00 93.75 361 THR A CA 1
ATOM 2864 C C . THR A 1 361 ? -27.769 12.632 29.404 1.00 93.75 361 THR A C 1
ATOM 2866 O O . THR A 1 361 ? -27.728 13.821 29.687 1.00 93.75 361 THR A O 1
ATOM 2869 N N . VAL A 1 362 ? -26.712 11.971 28.941 1.00 95.12 362 VAL A N 1
ATOM 2870 C CA . VAL A 1 362 ? -25.412 12.577 28.649 1.00 95.12 362 VAL A CA 1
ATOM 2871 C C . VAL A 1 362 ? -25.195 12.504 27.144 1.00 95.12 362 VAL A C 1
ATOM 2873 O O . VAL A 1 362 ? -24.843 11.452 26.595 1.00 95.12 362 VAL A O 1
ATOM 2876 N N . LYS A 1 363 ? -25.432 13.620 26.456 1.00 95.00 363 LYS A N 1
ATOM 2877 C CA . LYS A 1 363 ? -25.288 13.768 25.007 1.00 95.00 363 LYS A CA 1
ATOM 2878 C C . LYS A 1 363 ? -23.869 14.198 24.659 1.00 95.00 363 LYS A C 1
ATOM 2880 O O . LYS A 1 363 ? -23.442 15.327 24.905 1.00 95.00 363 LYS A O 1
ATOM 2885 N N . ASN A 1 364 ? -23.130 13.302 24.014 1.00 95.38 364 ASN A N 1
ATOM 2886 C CA . ASN A 1 364 ? -21.799 13.604 23.514 1.00 95.38 364 ASN A CA 1
ATOM 2887 C C . ASN A 1 364 ? -21.875 14.180 22.094 1.00 95.38 364 ASN A C 1
ATOM 2889 O O . ASN A 1 364 ? -22.163 13.463 21.139 1.00 95.38 364 ASN A O 1
ATOM 2893 N N . LYS A 1 365 ? -21.565 15.471 21.942 1.00 93.75 365 LYS A N 1
ATOM 2894 C CA . LYS A 1 365 ? -21.553 16.180 20.648 1.00 93.75 365 LYS A CA 1
ATOM 2895 C C . LYS A 1 365 ? -20.250 15.974 19.847 1.00 93.75 365 LYS A C 1
ATOM 2897 O O . LYS A 1 365 ? -20.132 16.504 18.746 1.00 93.75 365 LYS A O 1
ATOM 2902 N N . ASN A 1 366 ? -19.277 15.231 20.381 1.00 94.00 366 ASN A N 1
ATOM 2903 C CA . ASN A 1 366 ? -17.926 15.101 19.824 1.00 94.00 366 ASN A CA 1
ATOM 2904 C C . ASN A 1 366 ? -17.723 13.809 19.024 1.00 94.00 366 ASN A C 1
ATOM 2906 O O . ASN A 1 366 ? -18.339 12.785 19.317 1.00 94.00 366 ASN A O 1
ATOM 2910 N N . PHE A 1 367 ? -16.777 13.831 18.078 1.00 91.12 367 PHE A N 1
ATOM 2911 C CA . PHE A 1 367 ? -16.308 12.646 17.338 1.00 91.12 367 PHE A CA 1
ATOM 2912 C C . PHE A 1 367 ? -15.403 11.719 18.172 1.00 91.12 367 PHE A C 1
ATOM 2914 O O . PHE A 1 367 ? -15.152 10.576 17.802 1.00 91.12 367 PHE A O 1
ATOM 2921 N N . GLY A 1 368 ? -14.938 12.194 19.328 1.00 91.94 368 GLY A N 1
ATOM 2922 C CA . GLY A 1 368 ? -14.284 11.392 20.358 1.00 91.94 368 GLY A CA 1
ATOM 2923 C C . GLY A 1 368 ? -15.273 10.867 21.396 1.00 91.94 368 GLY A C 1
ATOM 2924 O O . GLY A 1 368 ? -16.381 11.382 21.528 1.00 91.94 368 GLY A O 1
ATOM 2925 N N . HIS A 1 369 ? -14.880 9.867 22.181 1.00 93.50 369 HIS A N 1
ATOM 2926 C CA . HIS A 1 369 ? -15.715 9.391 23.286 1.00 93.50 369 HIS A CA 1
ATOM 2927 C C . HIS A 1 369 ? -15.528 10.274 24.527 1.00 93.50 369 HIS A C 1
ATOM 2929 O O . HIS A 1 369 ? -14.414 10.713 24.818 1.00 93.50 369 HIS A O 1
ATOM 2935 N N . TYR A 1 370 ? -16.607 10.505 25.271 1.00 95.50 370 TYR A N 1
ATOM 2936 C CA . TYR A 1 370 ? -16.586 11.266 26.518 1.00 95.50 370 TYR A CA 1
ATOM 2937 C C . TYR A 1 370 ? -16.643 10.308 27.705 1.00 95.50 370 TYR A C 1
ATOM 2939 O O . TYR A 1 370 ? -17.570 9.503 27.804 1.00 95.50 370 TYR A O 1
ATOM 2947 N N . LYS A 1 371 ? -15.632 10.359 28.574 1.00 95.38 371 LYS A N 1
ATOM 2948 C CA . LYS A 1 371 ? -15.591 9.621 29.842 1.00 95.38 371 LYS A CA 1
ATOM 2949 C C . LYS A 1 371 ? -15.844 10.612 30.965 1.00 95.38 371 LYS A C 1
ATOM 2951 O O . LYS A 1 371 ? -15.040 11.527 31.116 1.00 95.38 371 LYS A O 1
ATOM 2956 N N . PHE A 1 372 ? -16.937 10.449 31.694 1.00 94.56 372 PHE A N 1
ATOM 2957 C CA . PHE A 1 372 ? -17.260 11.284 32.845 1.00 94.56 372 PHE A CA 1
ATOM 2958 C C . PHE A 1 372 ? -16.909 10.564 34.140 1.00 94.56 372 PHE A C 1
ATOM 2960 O O . PHE A 1 372 ? -17.011 9.336 34.230 1.00 94.56 372 PHE A O 1
ATOM 2967 N N . ASP A 1 373 ? -16.442 11.362 35.089 1.00 95.06 373 ASP A N 1
ATOM 2968 C CA . ASP A 1 373 ? -16.045 10.936 36.420 1.00 95.06 373 ASP A CA 1
ATOM 2969 C C . ASP A 1 373 ? -17.306 10.724 37.284 1.00 95.06 373 ASP A C 1
ATOM 2971 O O . ASP A 1 373 ? -18.426 11.023 36.859 1.00 95.06 373 ASP A O 1
ATOM 2975 N N . ASN A 1 374 ? -17.127 10.172 38.482 1.00 94.06 374 ASN A N 1
ATOM 2976 C CA . ASN A 1 374 ? -18.209 10.076 39.461 1.00 94.06 374 ASN A CA 1
ATOM 2977 C C . ASN A 1 374 ? -18.687 11.486 39.839 1.00 94.06 374 ASN A C 1
ATOM 2979 O O . ASN A 1 374 ? -17.857 12.385 39.989 1.00 94.06 374 ASN A O 1
ATOM 2983 N N . SER A 1 375 ? -19.994 11.671 40.003 1.00 93.00 375 SER A N 1
ATOM 2984 C CA . SER A 1 375 ? -20.568 12.944 40.446 1.00 93.00 375 SER A CA 1
ATOM 2985 C C . SER A 1 375 ? -21.820 12.739 41.298 1.00 93.00 375 SER A C 1
ATOM 2987 O O . SER A 1 375 ? -22.288 11.613 41.441 1.00 93.00 375 SER A O 1
ATOM 2989 N N . THR A 1 376 ? -22.364 13.828 41.829 1.00 93.06 376 THR A N 1
ATOM 2990 C CA . THR A 1 376 ? -23.591 13.862 42.624 1.00 93.06 376 THR A CA 1
ATOM 2991 C C . THR A 1 376 ? -24.574 14.846 41.987 1.00 93.06 376 THR A C 1
ATOM 2993 O O . THR A 1 376 ? -24.178 15.909 41.500 1.00 93.06 376 THR A O 1
ATOM 2996 N N . ALA A 1 377 ? -25.851 14.475 41.949 1.00 93.75 377 ALA A N 1
ATOM 2997 C CA . ALA A 1 377 ? -26.961 15.375 41.660 1.00 93.75 377 ALA A CA 1
ATOM 2998 C C . ALA A 1 377 ? -27.701 15.678 42.960 1.00 93.75 377 ALA A C 1
ATOM 3000 O O . ALA A 1 377 ? -27.897 14.777 43.771 1.00 93.75 377 ALA A O 1
ATOM 3001 N N . ALA A 1 378 ? -28.122 16.923 43.135 1.00 94.88 378 ALA A N 1
ATOM 3002 C CA . ALA A 1 378 ? -28.886 17.360 44.292 1.00 94.88 378 ALA A CA 1
ATOM 3003 C C . ALA A 1 378 ? -30.265 17.858 43.855 1.00 94.88 378 ALA A C 1
ATOM 3005 O O . ALA A 1 378 ? -30.430 18.381 42.745 1.00 94.88 378 ALA A O 1
ATOM 3006 N N . VAL A 1 379 ? -31.243 17.703 44.741 1.00 95.38 379 VAL A N 1
ATOM 3007 C CA . VAL A 1 379 ? -32.553 18.347 44.647 1.00 95.38 379 VAL A CA 1
ATOM 3008 C C . VAL A 1 379 ? -32.754 19.202 45.886 1.00 95.38 379 VAL A C 1
ATOM 3010 O O . VAL A 1 379 ? -32.481 18.765 47.003 1.00 95.38 379 VAL A O 1
ATOM 3013 N N . SER A 1 380 ? -33.220 20.424 45.684 1.00 94.44 380 SER A N 1
ATOM 3014 C CA . SER A 1 380 ? -33.483 21.402 46.723 1.00 94.44 380 SER A CA 1
ATOM 3015 C C . SER A 1 380 ? -34.914 21.923 46.659 1.00 94.44 380 SER A C 1
ATOM 3017 O O . SER A 1 380 ? -35.537 21.991 45.599 1.00 94.44 380 SER A O 1
ATOM 3019 N N . TYR A 1 381 ? -35.426 22.303 47.823 1.00 93.19 381 TYR A N 1
ATOM 3020 C CA . TYR A 1 381 ? -36.689 23.005 48.004 1.00 93.19 381 TYR A CA 1
ATOM 3021 C C . TYR A 1 381 ? -36.389 24.324 48.720 1.00 93.19 381 TYR A C 1
ATOM 3023 O O . TYR A 1 381 ? -35.690 24.336 49.734 1.00 93.19 381 TYR A O 1
ATOM 3031 N N . GLY A 1 382 ? -36.842 25.452 48.165 1.00 87.00 382 GLY A N 1
ATOM 3032 C CA . GLY A 1 382 ? -36.568 26.778 48.740 1.00 87.00 382 GLY A CA 1
ATOM 3033 C C . GLY A 1 382 ? -35.073 27.098 48.921 1.00 87.00 382 GLY A C 1
ATOM 3034 O O . GLY A 1 382 ? -34.717 27.855 49.816 1.00 87.00 382 GLY A O 1
ATOM 3035 N N . GLY A 1 383 ? -34.192 26.488 48.118 1.00 86.19 383 GLY A N 1
ATOM 3036 C CA . GLY A 1 383 ? -32.734 26.640 48.218 1.00 86.19 383 GLY A CA 1
ATOM 3037 C C . GLY A 1 383 ? -32.033 25.676 49.185 1.00 86.19 383 GLY A C 1
ATOM 3038 O O . GLY A 1 383 ? -30.806 25.617 49.175 1.00 86.19 383 GLY A O 1
ATOM 3039 N N . ILE A 1 384 ? -32.773 24.879 49.962 1.00 90.31 384 ILE A N 1
ATOM 3040 C CA . ILE A 1 384 ? -32.220 23.885 50.895 1.00 90.31 384 ILE A CA 1
ATOM 3041 C C . ILE A 1 384 ? -32.238 22.505 50.234 1.00 90.31 384 ILE A C 1
ATOM 3043 O O . ILE A 1 384 ? -33.271 22.080 49.720 1.00 90.31 384 ILE A O 1
ATOM 3047 N N . THR A 1 385 ? -31.106 21.798 50.229 1.00 93.12 385 THR A N 1
ATOM 3048 C CA . THR A 1 385 ? -31.002 20.441 49.668 1.00 93.12 385 THR A CA 1
ATOM 3049 C C . THR A 1 385 ? -31.832 19.451 50.484 1.00 93.12 385 THR A C 1
ATOM 3051 O O . THR A 1 385 ? -31.618 19.296 51.682 1.00 93.12 385 THR A O 1
ATOM 3054 N N . VAL A 1 386 ? -32.755 18.763 49.815 1.00 94.06 386 VAL A N 1
ATOM 3055 C CA . VAL A 1 386 ? -33.674 17.770 50.400 1.00 94.06 386 VAL A CA 1
ATOM 3056 C C . VAL A 1 386 ? -33.358 16.341 49.964 1.00 94.06 386 VAL A C 1
ATOM 3058 O O . VAL A 1 386 ? -33.920 15.398 50.508 1.00 94.06 386 VAL A O 1
ATOM 3061 N N . GLY A 1 387 ? -32.468 16.157 48.986 1.00 93.88 387 GLY A N 1
ATOM 3062 C CA . GLY A 1 387 ? -32.020 14.840 48.544 1.00 93.88 387 GLY A CA 1
ATOM 3063 C C . GLY A 1 387 ? -30.791 14.913 47.643 1.00 93.88 387 GLY A C 1
ATOM 3064 O O . GLY A 1 387 ? -30.612 15.871 46.887 1.00 93.88 387 GLY A O 1
ATOM 3065 N N . GLU A 1 388 ? -29.955 13.879 47.706 1.00 94.69 388 GLU A N 1
ATOM 3066 C CA . GLU A 1 388 ? -28.766 13.723 46.867 1.00 94.69 388 GLU A CA 1
ATOM 3067 C C . GLU A 1 388 ? -28.729 12.345 46.206 1.00 94.69 388 GLU A C 1
ATOM 3069 O O . GLU A 1 388 ? -29.221 11.350 46.737 1.00 94.69 388 GLU A O 1
ATOM 3074 N N . ALA A 1 389 ? -28.131 12.287 45.019 1.00 94.19 389 ALA A N 1
ATOM 3075 C CA . ALA A 1 389 ? -28.094 11.097 44.190 1.00 94.19 389 ALA A CA 1
ATOM 3076 C C . ALA A 1 389 ? -26.726 10.912 43.547 1.00 94.19 389 ALA A C 1
ATOM 3078 O O . ALA A 1 389 ? -26.169 11.834 42.948 1.00 94.19 389 ALA A O 1
ATOM 3079 N N . TYR A 1 390 ? -26.208 9.690 43.592 1.00 92.94 390 TYR A N 1
ATOM 3080 C CA . TYR A 1 390 ? -24.919 9.379 42.997 1.00 92.94 390 TYR A CA 1
ATOM 3081 C C . TYR A 1 390 ? -25.023 9.085 41.495 1.00 92.94 390 TYR A C 1
ATOM 3083 O O . TYR A 1 390 ? -25.771 8.212 41.052 1.00 92.94 390 TYR A O 1
ATOM 3091 N N . ILE A 1 391 ? -24.196 9.767 40.704 1.00 93.25 391 ILE A N 1
ATOM 3092 C CA . ILE A 1 391 ? -23.989 9.514 39.279 1.00 93.25 391 ILE A CA 1
ATOM 3093 C C . ILE A 1 391 ? -22.672 8.760 39.105 1.00 93.25 391 ILE A C 1
ATOM 3095 O O . ILE A 1 391 ? -21.580 9.333 39.158 1.00 93.25 391 ILE A O 1
ATOM 3099 N N . ALA A 1 392 ? -22.771 7.456 38.850 1.00 91.94 392 ALA A N 1
ATOM 3100 C CA . ALA A 1 392 ? -21.604 6.612 38.627 1.00 91.94 392 ALA A CA 1
ATOM 3101 C C . ALA A 1 392 ? -20.834 7.008 37.357 1.00 91.94 392 ALA A C 1
ATOM 3103 O O . ALA A 1 392 ? -21.431 7.315 36.321 1.00 91.94 392 ALA A O 1
ATOM 3104 N N . LYS A 1 393 ? -19.497 6.919 37.405 1.00 95.00 393 LYS A N 1
ATOM 3105 C CA . LYS A 1 393 ? -18.623 7.139 36.244 1.00 95.00 393 LYS A CA 1
ATOM 3106 C C . LYS A 1 393 ? -19.068 6.321 35.042 1.00 95.00 393 LYS A C 1
ATOM 3108 O O . LYS A 1 393 ? -19.483 5.163 35.134 1.00 95.00 393 LYS A O 1
ATOM 3113 N N . GLY A 1 394 ? -18.880 6.894 33.863 1.00 93.69 394 GLY A N 1
ATOM 3114 C CA . GLY A 1 394 ? -19.316 6.252 32.641 1.00 93.69 394 GLY A CA 1
ATOM 3115 C C . GLY A 1 394 ? -18.661 6.802 31.391 1.00 93.69 394 GLY A C 1
ATOM 3116 O O . GLY A 1 394 ? -17.783 7.661 31.400 1.00 93.69 394 GLY A O 1
ATOM 3117 N N . ARG A 1 395 ? -19.090 6.241 30.266 1.00 94.31 395 ARG A N 1
ATOM 3118 C CA . ARG A 1 395 ? -18.606 6.566 28.929 1.00 94.31 395 ARG A CA 1
ATOM 3119 C C . ARG A 1 395 ? -19.776 6.733 27.973 1.00 94.31 395 ARG A C 1
ATOM 3121 O O . ARG A 1 395 ? -20.553 5.795 27.797 1.00 94.31 395 ARG A O 1
ATOM 3128 N N . ALA A 1 396 ? -19.850 7.889 27.324 1.00 94.31 396 ALA A N 1
ATOM 3129 C CA . ALA A 1 396 ? -20.692 8.140 26.162 1.00 94.31 396 ALA A CA 1
ATOM 3130 C C . ALA A 1 396 ? -19.857 7.967 24.878 1.00 94.31 396 ALA A C 1
ATOM 3132 O O . ALA A 1 396 ? -18.756 8.518 24.750 1.00 94.31 396 ALA A O 1
ATOM 3133 N N . LYS A 1 397 ? -20.353 7.159 23.928 1.00 94.75 397 LYS A N 1
ATOM 3134 C CA . LYS A 1 397 ? -19.696 6.937 22.624 1.00 94.75 397 LYS A CA 1
ATOM 3135 C C . LYS A 1 397 ? -19.683 8.234 21.796 1.00 94.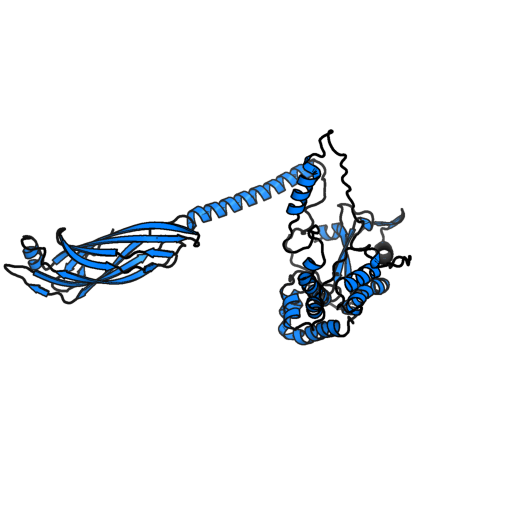75 397 LYS A C 1
ATOM 3137 O O . LYS A 1 397 ? -20.380 9.194 22.125 1.00 94.75 397 LYS A O 1
ATOM 3142 N N . ALA A 1 398 ? -18.847 8.283 20.761 1.00 92.94 398 ALA A N 1
ATOM 3143 C CA . ALA A 1 398 ? -18.778 9.422 19.845 1.00 92.94 398 ALA A CA 1
ATOM 3144 C C . ALA A 1 398 ? -20.156 9.715 19.231 1.00 92.94 398 ALA A C 1
ATOM 3146 O O . ALA A 1 398 ? -20.857 8.779 18.852 1.00 92.94 398 ALA A O 1
ATOM 3147 N N . ARG A 1 399 ? -20.537 10.997 19.174 1.00 92.25 399 ARG A N 1
ATOM 3148 C CA . ARG A 1 399 ? -21.820 11.497 18.641 1.00 92.25 399 ARG A CA 1
ATOM 3149 C C . ARG A 1 399 ? -23.068 10.748 19.137 1.00 92.25 399 ARG A C 1
ATOM 3151 O O . ARG A 1 399 ? -24.060 10.669 18.421 1.00 92.25 399 ARG A O 1
ATOM 3158 N N . ASN A 1 400 ? -23.031 10.211 20.356 1.00 95.31 400 ASN A N 1
ATOM 3159 C CA . ASN A 1 400 ? -24.112 9.409 20.925 1.00 95.31 400 ASN A CA 1
ATOM 3160 C C . ASN A 1 400 ? -24.593 9.979 22.270 1.00 95.31 400 ASN A C 1
ATOM 3162 O O . ASN A 1 400 ? -23.854 10.678 22.968 1.00 95.31 400 ASN A O 1
ATOM 3166 N N . THR A 1 401 ? -25.827 9.652 22.646 1.00 94.81 401 THR A N 1
ATOM 3167 C CA . THR A 1 401 ? -26.442 10.018 23.924 1.00 94.81 401 THR A CA 1
ATOM 3168 C C . THR A 1 401 ? -26.545 8.788 24.810 1.00 94.81 401 THR A C 1
ATOM 3170 O O . THR A 1 401 ? -27.187 7.805 24.446 1.00 94.81 401 THR A O 1
ATOM 3173 N N . ARG A 1 402 ? -25.922 8.834 25.986 1.00 94.25 402 ARG A N 1
ATOM 3174 C CA . ARG A 1 402 ? -26.068 7.790 27.003 1.00 94.25 402 ARG A CA 1
ATOM 3175 C C . ARG A 1 402 ? -27.217 8.155 27.934 1.00 94.25 402 ARG A C 1
ATOM 3177 O O . ARG A 1 402 ? -27.267 9.288 28.394 1.00 94.25 402 ARG A O 1
ATOM 3184 N N . LYS A 1 403 ? -28.102 7.206 28.223 1.00 94.62 403 LYS A N 1
ATOM 3185 C CA . LYS A 1 403 ? -29.197 7.364 29.189 1.00 94.62 403 LYS A CA 1
ATOM 3186 C C . LYS A 1 403 ? -28.878 6.556 30.444 1.00 94.62 403 LYS A C 1
ATOM 3188 O O . LYS A 1 403 ? -28.272 5.490 30.329 1.00 94.62 403 LYS A O 1
ATOM 3193 N N . MET A 1 404 ? -29.250 7.066 31.607 1.00 93.31 404 MET A N 1
ATOM 3194 C CA . MET A 1 404 ? -29.132 6.368 32.884 1.00 93.31 404 MET A CA 1
ATOM 3195 C C . MET A 1 404 ? -30.277 6.782 33.801 1.00 93.31 404 MET A C 1
ATOM 3197 O O . MET A 1 404 ? -30.694 7.937 33.771 1.00 93.31 404 MET A O 1
ATOM 3201 N N . ASN A 1 405 ? -30.770 5.838 34.594 1.00 94.38 405 ASN A N 1
ATOM 3202 C CA . ASN A 1 405 ? -31.735 6.126 35.644 1.00 94.38 405 ASN A CA 1
ATOM 3203 C C . ASN A 1 405 ? -30.966 6.283 36.955 1.00 94.38 405 ASN A C 1
ATOM 3205 O O . ASN A 1 405 ? -30.073 5.485 37.241 1.00 94.38 405 ASN A O 1
ATOM 3209 N N . ILE A 1 406 ? -31.295 7.324 37.705 1.00 94.25 406 ILE A N 1
ATOM 3210 C CA . ILE A 1 406 ? -30.723 7.627 39.010 1.00 94.25 406 ILE A CA 1
ATOM 3211 C C . ILE A 1 406 ? -31.886 7.716 39.988 1.00 94.25 406 ILE A C 1
ATOM 3213 O O . ILE A 1 406 ? -32.875 8.392 39.709 1.00 94.25 406 ILE A O 1
ATOM 3217 N N . THR A 1 407 ? -31.757 7.025 41.111 1.00 94.69 407 THR A N 1
ATOM 3218 C CA . THR A 1 407 ? -32.756 7.012 42.176 1.00 94.69 407 THR A CA 1
ATOM 3219 C C . THR A 1 407 ? -32.250 7.864 43.329 1.00 94.69 407 THR A C 1
ATOM 3221 O O . THR A 1 407 ? -31.079 7.759 43.694 1.00 94.69 407 THR A O 1
ATOM 3224 N N . MET A 1 408 ? -33.114 8.707 43.882 1.00 94.62 408 MET A N 1
ATOM 3225 C CA . MET A 1 408 ? -32.803 9.599 44.996 1.00 94.62 408 MET A CA 1
ATOM 3226 C C . MET A 1 408 ? -33.946 9.602 46.005 1.00 94.62 408 MET A C 1
ATOM 3228 O O . MET A 1 408 ? -35.115 9.606 45.618 1.00 94.62 408 MET A O 1
ATOM 3232 N N . GLU A 1 409 ? -33.608 9.581 47.287 1.00 94.81 409 GLU A N 1
ATOM 3233 C CA . GLU A 1 409 ? -34.571 9.743 48.374 1.00 94.81 409 GLU A CA 1
ATOM 3234 C C . GLU A 1 409 ? -34.587 11.212 48.790 1.00 94.81 409 GLU A C 1
ATOM 3236 O O . GLU A 1 409 ? -33.533 11.827 48.959 1.00 94.81 409 GLU A O 1
ATOM 3241 N N . LEU A 1 410 ? -35.785 11.782 48.886 1.00 94.25 410 LEU A N 1
ATOM 3242 C CA . LEU A 1 410 ? -36.005 13.153 49.321 1.00 94.25 410 LEU A CA 1
ATOM 3243 C C . LEU A 1 410 ? -36.690 13.135 50.681 1.00 94.25 410 LEU A C 1
ATOM 3245 O O . LEU A 1 410 ? -37.729 12.484 50.829 1.00 94.25 410 LEU A O 1
ATOM 3249 N N . THR A 1 411 ? -36.147 13.889 51.635 1.00 92.25 411 THR A N 1
ATOM 3250 C CA . THR A 1 411 ? -36.743 14.087 52.959 1.00 92.25 411 THR A CA 1
ATOM 3251 C C . THR A 1 411 ? -36.775 15.565 53.332 1.00 92.25 411 THR A C 1
ATOM 3253 O O . THR A 1 411 ? -35.895 16.352 52.984 1.00 92.25 411 THR A O 1
ATOM 3256 N N . SER A 1 412 ? -37.816 15.958 54.061 1.00 90.06 412 SER A N 1
ATOM 3257 C CA . SER A 1 412 ? -37.973 17.319 54.578 1.00 90.06 412 SER A CA 1
ATOM 3258 C C . SER A 1 412 ? -37.281 17.545 55.927 1.00 90.06 412 SER A C 1
ATOM 3260 O O . SER A 1 412 ? -37.526 18.566 56.564 1.00 90.06 412 SER A O 1
ATOM 3262 N N . ASP A 1 413 ? -36.446 16.613 56.394 1.00 85.00 413 ASP A N 1
ATOM 3263 C CA . ASP A 1 413 ? -35.871 16.641 57.749 1.00 85.00 413 ASP A CA 1
ATOM 3264 C C . ASP A 1 413 ? -35.019 17.902 57.988 1.00 85.00 413 ASP A C 1
ATOM 3266 O O . ASP A 1 413 ? -34.979 18.439 59.090 1.00 85.00 413 ASP A O 1
ATOM 3270 N N . GLN A 1 414 ? -34.389 18.413 56.925 1.00 80.50 414 GLN A N 1
ATOM 3271 C CA . GLN A 1 414 ? -33.554 19.622 56.935 1.00 80.50 414 GLN A CA 1
ATOM 3272 C C . GLN A 1 414 ? -34.355 20.928 56.756 1.00 80.50 414 GLN A C 1
ATOM 3274 O O . GLN A 1 414 ? -33.771 22.007 56.692 1.00 80.50 414 GLN A O 1
ATOM 3279 N N . LEU A 1 415 ? -35.687 20.855 56.639 1.00 81.50 415 LEU A N 1
ATOM 3280 C CA . LEU A 1 415 ? -36.574 22.004 56.399 1.00 81.50 415 LEU A CA 1
ATOM 3281 C C . LEU A 1 415 ? -37.290 22.497 57.669 1.00 81.50 415 LEU A C 1
ATOM 3283 O O . LEU A 1 415 ? -38.224 23.299 57.573 1.00 81.50 415 LEU A O 1
ATOM 3287 N N . SER A 1 416 ? -36.882 22.029 58.854 1.00 66.69 416 SER A N 1
ATOM 3288 C CA . SER A 1 416 ? -37.504 22.385 60.135 1.00 66.69 416 SER A CA 1
ATOM 3289 C C . SER A 1 416 ? -37.545 23.908 60.334 1.00 66.69 416 SER A C 1
ATOM 3291 O O . SER A 1 416 ? -36.505 24.539 60.519 1.00 66.69 416 SER A O 1
ATOM 3293 N N . GLY A 1 417 ? -38.746 24.497 60.290 1.00 65.31 417 GLY A N 1
ATOM 3294 C CA . GLY A 1 417 ? -38.973 25.938 60.475 1.00 65.31 417 GLY A CA 1
ATOM 3295 C C . GLY A 1 417 ? -39.242 26.749 59.200 1.00 65.31 417 GLY A C 1
ATOM 3296 O O . GLY A 1 417 ? -39.434 27.959 59.295 1.00 65.31 417 GLY A O 1
ATOM 3297 N N . ASN A 1 418 ? -39.294 26.131 58.014 1.00 68.31 418 ASN A N 1
ATOM 3298 C CA . ASN A 1 418 ? -39.647 26.841 56.781 1.00 68.31 418 ASN A CA 1
ATOM 3299 C C . ASN A 1 418 ? -41.166 27.101 56.707 1.00 68.31 418 ASN A C 1
ATOM 3301 O O . ASN A 1 418 ? -41.951 26.182 56.469 1.00 68.31 418 ASN A O 1
ATOM 3305 N N . SER A 1 419 ? -41.584 28.359 56.893 1.00 67.88 419 SER A N 1
ATOM 3306 C CA . SER A 1 419 ? -43.001 28.763 56.937 1.00 67.88 419 SER A CA 1
ATOM 3307 C C . SER A 1 419 ? -43.775 28.456 55.653 1.00 67.88 419 SER A C 1
ATOM 3309 O O . SER A 1 419 ? -44.996 28.320 55.689 1.00 67.88 419 SER A O 1
ATOM 3311 N N . ASN A 1 420 ? -43.079 28.325 54.523 1.00 81.12 420 ASN A N 1
ATOM 3312 C CA . ASN A 1 420 ? -43.710 28.128 53.220 1.00 81.12 420 ASN A CA 1
ATOM 3313 C C . ASN A 1 420 ? -44.061 26.659 52.952 1.00 81.12 420 ASN A C 1
ATOM 3315 O O . ASN A 1 420 ? -44.979 26.389 52.185 1.00 81.12 420 AS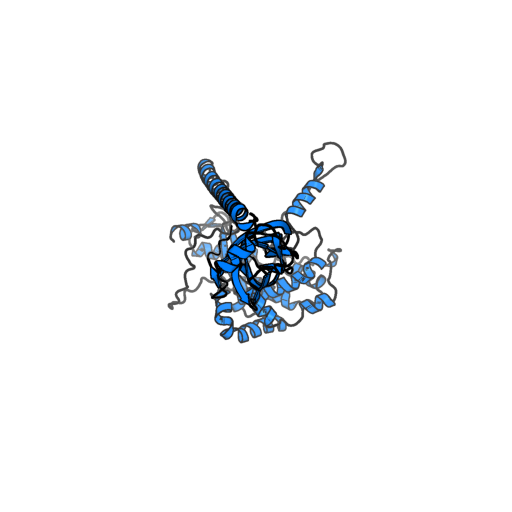N A O 1
ATOM 3319 N N . LEU A 1 421 ? -43.414 25.710 53.644 1.00 85.19 421 LEU A N 1
ATOM 3320 C CA . LEU A 1 421 ? -43.629 24.280 53.411 1.00 85.19 421 LEU A CA 1
ATOM 3321 C C . LEU A 1 421 ? -45.058 23.839 53.756 1.00 85.19 421 LEU A C 1
ATOM 3323 O O . LEU A 1 421 ? -45.652 23.045 53.033 1.00 85.19 421 LEU A O 1
ATOM 3327 N N . SER A 1 422 ? -45.622 24.377 54.842 1.00 84.19 422 SER A N 1
ATOM 3328 C CA . SER A 1 422 ? -47.006 24.085 55.243 1.00 84.19 422 SER A CA 1
ATOM 3329 C C . SER A 1 422 ? -48.014 24.570 54.195 1.00 84.19 422 SER A C 1
ATOM 3331 O O . SER A 1 422 ? -48.945 23.846 53.832 1.00 84.19 422 SER A O 1
ATOM 3333 N N . ASN A 1 423 ? -47.791 25.776 53.663 1.00 85.81 423 ASN A N 1
ATOM 3334 C CA . ASN A 1 423 ? -48.646 26.380 52.642 1.00 85.81 423 ASN A CA 1
ATOM 3335 C C . ASN A 1 423 ? -48.558 25.614 51.315 1.00 85.81 423 ASN A C 1
ATOM 3337 O O . ASN A 1 423 ? -49.588 25.345 50.704 1.00 85.81 423 ASN A O 1
ATOM 3341 N N . ASP A 1 424 ? -47.356 25.208 50.905 1.00 87.50 424 ASP A N 1
ATOM 3342 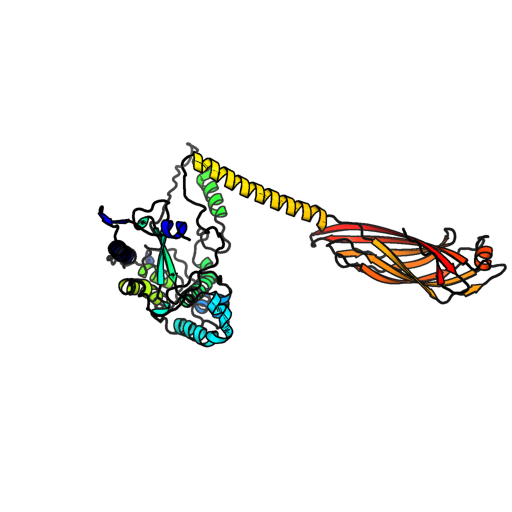C CA . ASP A 1 424 ? -47.129 24.482 49.650 1.00 87.50 424 ASP A CA 1
ATOM 3343 C C . ASP A 1 424 ? -47.654 23.036 49.703 1.00 87.50 424 ASP A C 1
ATOM 3345 O O . ASP A 1 424 ? -48.209 22.526 48.731 1.00 87.50 424 ASP A O 1
ATOM 3349 N N . ILE A 1 425 ? -47.567 22.375 50.863 1.00 87.38 425 ILE A N 1
ATOM 3350 C CA . ILE A 1 425 ? -48.218 21.072 51.066 1.00 87.38 425 ILE A CA 1
ATOM 3351 C C . ILE A 1 425 ? -49.741 21.217 51.018 1.00 87.38 425 ILE A C 1
ATOM 3353 O O . ILE A 1 425 ? -50.412 20.400 50.390 1.00 87.38 425 ILE A O 1
ATOM 3357 N N . SER A 1 426 ? -50.284 22.268 51.639 1.00 85.31 426 SER A N 1
ATOM 3358 C CA . SER A 1 426 ? -51.729 22.526 51.657 1.00 85.31 426 SER A CA 1
ATOM 3359 C C . SER A 1 426 ? -52.275 22.926 50.282 1.00 85.31 426 SER A C 1
ATOM 3361 O O . SER A 1 426 ? -53.419 22.611 49.969 1.00 85.31 426 SER A O 1
ATOM 3363 N N . SER A 1 427 ? -51.464 23.583 49.445 1.00 87.38 427 SER A N 1
ATOM 3364 C CA . SER A 1 427 ? -51.810 23.900 48.053 1.00 87.38 427 SER A CA 1
ATOM 3365 C C . SER A 1 427 ? -51.715 22.685 47.119 1.00 87.38 427 SER A C 1
ATOM 3367 O O . SER A 1 427 ? -52.216 22.731 45.996 1.00 87.38 427 SER A O 1
ATOM 3369 N N . GLY A 1 428 ? -51.094 21.593 47.582 1.00 87.06 428 GLY A N 1
ATOM 3370 C CA . GLY A 1 428 ? -50.921 20.354 46.829 1.00 87.06 428 GLY A CA 1
ATOM 3371 C C . GLY A 1 428 ? -49.783 20.391 45.806 1.00 87.06 428 GLY A C 1
ATOM 3372 O O . GLY A 1 428 ? -49.675 19.453 45.015 1.00 87.06 428 GLY A O 1
ATOM 3373 N N . MET A 1 429 ? -48.935 21.427 45.811 1.00 88.88 429 MET A N 1
ATOM 3374 C CA . MET A 1 429 ? -47.877 21.633 44.816 1.00 88.88 429 MET A CA 1
ATOM 3375 C C . MET A 1 429 ? -46.537 21.983 45.475 1.00 88.88 429 MET A C 1
ATOM 3377 O O . MET A 1 429 ? -46.424 22.988 46.167 1.00 88.88 429 MET A O 1
ATOM 3381 N N . LEU A 1 430 ? -45.485 21.207 45.190 1.00 91.31 430 LEU A N 1
ATOM 3382 C CA . LEU A 1 430 ? -44.114 21.500 45.632 1.00 91.31 430 LEU A CA 1
ATOM 3383 C C . LEU A 1 430 ? -43.231 21.928 44.462 1.00 91.31 430 LEU A C 1
ATOM 3385 O O . LEU A 1 430 ? -43.072 21.192 43.490 1.00 91.31 430 LEU A O 1
ATOM 3389 N N . MET A 1 431 ? -42.587 23.088 44.570 1.00 92.62 431 MET A N 1
ATOM 3390 C CA . MET A 1 431 ? -41.586 23.526 43.598 1.00 92.62 431 MET A CA 1
ATOM 3391 C C . MET A 1 431 ? -40.193 23.038 44.009 1.00 92.62 431 MET A C 1
ATOM 3393 O O . MET A 1 431 ? -39.663 23.429 45.048 1.00 92.62 431 MET A O 1
ATOM 3397 N N . LEU A 1 432 ? -39.595 22.192 43.176 1.00 94.62 432 LEU A N 1
ATOM 3398 C CA . LEU A 1 432 ? -38.279 21.602 43.393 1.00 94.62 432 LEU A CA 1
ATOM 3399 C C . LEU A 1 432 ? -37.284 22.120 42.354 1.00 94.62 432 LEU A C 1
ATOM 3401 O O . LEU A 1 432 ? -37.606 22.265 41.173 1.00 94.62 432 LEU A O 1
ATOM 3405 N N . SER A 1 433 ? -36.048 22.328 42.790 1.00 94.38 433 SER A N 1
ATOM 3406 C CA . SER A 1 433 ? -34.921 22.685 41.931 1.00 94.38 433 SER A CA 1
ATOM 3407 C C . SER A 1 433 ? -33.894 21.563 41.956 1.00 94.38 433 SER A C 1
ATOM 3409 O O . SER A 1 433 ? -33.571 21.037 43.012 1.00 94.38 433 SER A O 1
ATOM 3411 N N . SER A 1 434 ? -33.355 21.178 40.806 1.00 93.75 434 SER A N 1
ATOM 3412 C CA . SER A 1 434 ? -32.296 20.177 40.704 1.00 93.75 434 SER A CA 1
ATOM 3413 C C . SER A 1 434 ? -31.043 20.781 40.097 1.00 93.75 434 SER A C 1
ATOM 3415 O O . SER A 1 434 ? -31.118 21.502 39.104 1.00 93.75 434 SER A O 1
ATOM 3417 N N . HIS A 1 435 ? -29.896 20.445 40.683 1.00 93.62 435 HIS A N 1
ATOM 3418 C CA . HIS A 1 435 ? -28.581 20.841 40.201 1.00 93.62 435 HIS A CA 1
ATOM 3419 C C . HIS A 1 435 ? -27.676 19.611 40.082 1.00 93.62 435 HIS A C 1
ATOM 3421 O O . HIS A 1 435 ? -27.529 18.827 41.025 1.00 93.62 435 HIS A O 1
ATOM 3427 N N . ALA A 1 436 ? -27.011 19.457 38.937 1.00 92.38 436 ALA A N 1
ATOM 3428 C CA . ALA A 1 436 ? -25.991 18.432 38.741 1.00 92.38 436 ALA A CA 1
ATOM 3429 C C . ALA A 1 436 ? -24.795 18.977 37.959 1.00 92.38 436 ALA A C 1
ATOM 3431 O O . ALA A 1 436 ? -24.951 19.598 36.911 1.00 92.38 436 ALA A O 1
ATOM 3432 N N . LYS A 1 437 ? -23.578 18.666 38.418 1.00 92.69 437 LYS A N 1
ATOM 3433 C CA . LYS A 1 437 ? -22.328 19.061 37.755 1.00 92.69 437 LYS A CA 1
ATOM 3434 C C . LYS A 1 437 ? -21.565 17.838 37.281 1.00 92.69 437 LYS A C 1
ATOM 3436 O O . LYS A 1 437 ? -21.037 17.081 38.085 1.00 92.69 437 LYS A O 1
ATOM 3441 N N . LEU A 1 438 ? -21.439 17.637 35.976 1.00 93.81 438 LEU A N 1
ATOM 3442 C CA . LEU A 1 438 ? -20.739 16.489 35.407 1.00 93.81 438 LEU A CA 1
ATOM 3443 C C . LEU A 1 438 ? -19.398 16.898 34.796 1.00 93.81 438 LEU A C 1
ATOM 3445 O O . LEU A 1 438 ? -19.338 17.680 33.847 1.00 93.81 438 LEU A O 1
ATOM 3449 N N . SER A 1 439 ? -18.309 16.327 35.311 1.00 94.56 439 SER A N 1
ATOM 3450 C CA . SER A 1 439 ? -16.950 16.544 34.803 1.00 94.56 439 SER A CA 1
ATOM 3451 C C . SER A 1 439 ? -16.392 15.290 34.137 1.00 94.56 439 SER A C 1
ATOM 3453 O O . SER A 1 439 ? -16.669 14.168 34.548 1.00 94.56 439 SER A O 1
ATOM 3455 N N . GLY A 1 440 ? -15.582 15.465 33.093 1.00 95.19 440 GLY A N 1
ATOM 3456 C CA . GLY A 1 440 ? -15.004 14.336 32.369 1.00 95.19 440 GLY A CA 1
ATOM 3457 C C . GLY A 1 440 ? -13.973 14.719 31.317 1.00 95.19 440 GLY A C 1
ATOM 3458 O O . GLY A 1 440 ? -13.669 15.892 31.109 1.00 95.19 440 GLY A O 1
ATOM 3459 N N . LYS A 1 441 ? -13.437 13.720 30.614 1.00 95.06 441 LYS A N 1
ATOM 3460 C CA . LYS A 1 441 ? -12.455 13.876 29.532 1.00 95.06 441 LYS A CA 1
ATOM 3461 C C . LYS A 1 441 ? -13.054 13.437 28.196 1.00 95.06 441 LYS A C 1
ATOM 3463 O O . LYS A 1 441 ? -13.485 12.293 28.043 1.00 95.06 441 LYS A O 1
ATOM 3468 N N . VAL A 1 442 ? -13.024 14.325 27.204 1.00 94.12 442 VAL A N 1
ATOM 3469 C CA . VAL A 1 442 ? -13.272 13.971 25.798 1.00 94.12 442 VAL A CA 1
ATOM 3470 C C . VAL A 1 442 ? -11.955 13.489 25.199 1.00 94.12 442 VAL A C 1
ATOM 3472 O O . VAL A 1 442 ? -10.960 14.214 25.237 1.00 94.12 442 VAL A O 1
ATOM 3475 N N . GLN A 1 443 ? -11.940 12.263 24.676 1.00 89.81 443 GLN A N 1
ATOM 3476 C CA . GLN A 1 443 ? -10.773 11.668 24.022 1.00 89.81 443 GLN A CA 1
ATOM 3477 C C . GLN A 1 443 ? -11.008 11.596 22.512 1.00 89.81 443 GLN A C 1
ATOM 3479 O O . GLN A 1 443 ? -11.823 10.790 22.051 1.00 89.81 443 GLN A O 1
ATOM 3484 N N . LEU A 1 444 ? -10.293 12.427 21.754 1.00 85.94 444 LEU A N 1
ATOM 3485 C CA . LEU A 1 444 ? -10.363 12.497 20.296 1.00 85.94 444 LEU A CA 1
ATOM 3486 C C . LEU A 1 444 ? -9.177 11.741 19.682 1.00 85.94 444 LEU A C 1
ATOM 3488 O O . LEU A 1 444 ? -8.036 11.944 20.093 1.00 85.94 444 LEU A O 1
ATOM 3492 N N . MET A 1 445 ? -9.459 10.826 18.748 1.00 77.44 445 MET A N 1
ATOM 3493 C CA . MET A 1 445 ? -8.464 9.995 18.041 1.00 77.44 445 MET A CA 1
ATOM 3494 C C . MET A 1 445 ? -7.387 9.348 18.936 1.00 77.44 445 MET A C 1
ATOM 3496 O O . MET A 1 445 ? -6.258 9.160 18.509 1.00 77.44 445 MET A O 1
ATOM 3500 N N . LYS A 1 446 ? -7.709 9.029 20.199 1.00 70.12 446 LYS A N 1
ATOM 3501 C CA . LYS A 1 446 ? -6.794 8.480 21.230 1.00 70.12 446 LYS A CA 1
ATOM 3502 C C . LYS A 1 446 ? -5.572 9.351 21.601 1.00 70.12 446 LYS A C 1
ATOM 3504 O O . LYS A 1 446 ? -4.947 9.050 22.614 1.00 70.12 446 LYS A O 1
ATOM 3509 N N . ILE A 1 447 ? -5.291 10.433 20.878 1.00 74.38 447 ILE A N 1
ATOM 3510 C CA . ILE A 1 447 ? -4.123 11.308 21.070 1.00 74.38 447 ILE A CA 1
ATOM 3511 C C . ILE A 1 447 ? -4.486 12.523 21.934 1.00 74.38 447 ILE A C 1
ATOM 3513 O O . ILE A 1 447 ? -3.815 12.817 22.919 1.00 74.38 447 ILE A O 1
ATOM 3517 N N . MET A 1 448 ? -5.599 13.200 21.632 1.00 82.44 448 MET A N 1
ATOM 3518 C CA . MET A 1 448 ? -5.995 14.422 22.336 1.00 82.44 448 MET A CA 1
ATOM 3519 C C . MET A 1 448 ? -7.003 14.125 23.443 1.00 82.44 448 MET A C 1
ATOM 3521 O O . MET A 1 448 ? -8.059 13.532 23.207 1.00 82.44 448 MET A O 1
ATOM 3525 N N . LYS A 1 449 ? -6.703 14.579 24.663 1.00 90.50 449 LYS A N 1
ATOM 3526 C CA . LYS A 1 449 ? -7.586 14.456 25.830 1.00 90.50 449 LYS A CA 1
ATOM 3527 C C . LYS A 1 449 ? -7.847 15.847 26.397 1.00 90.50 449 LYS A C 1
ATOM 3529 O O . LYS A 1 449 ? -6.915 16.493 26.860 1.00 90.50 449 LYS A O 1
ATOM 3534 N N . LYS A 1 450 ? -9.102 16.303 26.395 1.00 92.81 450 LYS A N 1
ATOM 3535 C CA . LYS A 1 450 ? -9.482 17.605 26.974 1.00 92.81 450 LYS A CA 1
ATOM 3536 C C . LYS A 1 450 ? -10.541 17.427 28.051 1.00 92.81 450 LYS A C 1
ATOM 3538 O O . LYS A 1 450 ? -11.523 16.712 27.836 1.00 92.81 450 LYS A O 1
ATOM 3543 N N . ARG A 1 451 ? -10.336 18.063 29.207 1.00 93.94 451 ARG A N 1
ATOM 3544 C CA . ARG A 1 451 ? -11.311 18.047 30.302 1.00 93.94 451 ARG A CA 1
ATOM 3545 C C . ARG A 1 451 ? -12.454 19.011 29.993 1.00 93.94 451 ARG A C 1
ATOM 3547 O O . ARG A 1 451 ? -12.228 20.092 29.449 1.00 93.94 451 ARG A O 1
ATOM 3554 N N . LYS A 1 452 ? -13.677 18.582 30.285 1.00 94.75 452 LYS A N 1
ATOM 3555 C CA . LYS A 1 452 ? -14.910 19.341 30.098 1.00 94.75 452 LYS A CA 1
ATOM 3556 C C . LYS A 1 452 ? -15.842 19.090 31.269 1.00 94.75 452 LYS A C 1
ATOM 3558 O O . LYS A 1 452 ? -15.990 17.947 31.705 1.00 94.75 452 LYS A O 1
ATOM 3563 N N . THR A 1 453 ? -16.481 20.164 31.696 1.00 93.81 453 THR A N 1
ATOM 3564 C CA . THR A 1 453 ? -17.460 20.183 32.772 1.00 93.81 453 THR A CA 1
ATOM 3565 C C . THR A 1 453 ? -18.737 20.801 32.233 1.00 93.81 453 THR A C 1
ATOM 3567 O O . THR A 1 453 ? -18.675 21.724 31.423 1.00 93.81 453 THR A O 1
ATOM 3570 N N . THR A 1 454 ? -19.864 20.208 32.601 1.00 91.88 454 THR A N 1
ATOM 3571 C CA . THR A 1 454 ? -21.215 20.615 32.205 1.00 91.88 454 THR A CA 1
ATOM 3572 C C . THR A 1 454 ? -22.052 20.666 33.465 1.00 91.88 454 THR A C 1
ATOM 3574 O O . THR A 1 454 ? -21.889 19.804 34.328 1.00 91.88 454 THR A O 1
ATOM 3577 N N . GLU A 1 455 ? -22.918 21.654 33.567 1.00 92.00 455 GLU A N 1
ATOM 3578 C CA . GLU A 1 455 ? -23.859 21.805 34.670 1.00 92.00 455 GLU A CA 1
ATOM 3579 C C . GLU A 1 455 ? -25.274 21.691 34.102 1.00 92.00 455 GLU A C 1
ATOM 3581 O O . GLU A 1 455 ? -25.483 21.954 32.918 1.00 92.00 455 GLU A O 1
ATOM 3586 N N . MET A 1 456 ? -26.197 21.198 34.916 1.00 91.88 456 MET A N 1
ATOM 3587 C CA . MET A 1 456 ? -27.605 21.030 34.587 1.00 91.88 456 MET A CA 1
ATOM 3588 C C . MET A 1 456 ? -28.404 21.615 35.738 1.00 91.88 456 MET A C 1
ATOM 3590 O O . MET A 1 456 ? -28.271 21.133 36.865 1.00 91.88 456 MET A O 1
ATOM 3594 N N . ASN A 1 457 ? -29.235 22.602 35.423 1.00 93.50 457 ASN A N 1
ATOM 3595 C CA . ASN A 1 457 ? -30.137 23.248 36.363 1.00 93.50 457 ASN A CA 1
ATOM 3596 C C . ASN A 1 457 ? -31.558 23.043 35.865 1.00 93.50 457 ASN A C 1
ATOM 3598 O O . ASN A 1 457 ? -31.867 23.405 34.732 1.00 93.50 457 ASN A O 1
ATOM 3602 N N . CYS A 1 458 ? -32.408 22.440 36.689 1.00 94.38 458 CYS A N 1
ATOM 3603 C CA . CYS A 1 458 ? -33.804 22.217 36.343 1.00 94.38 458 CYS A CA 1
ATOM 3604 C C . CYS A 1 458 ? -34.724 22.696 37.457 1.00 94.38 458 CYS A C 1
ATOM 3606 O O . CYS A 1 458 ? -34.416 22.509 38.631 1.00 94.38 458 CYS A O 1
ATOM 3608 N N . THR A 1 459 ? -35.879 23.229 37.091 1.00 94.31 459 THR A N 1
ATOM 3609 C CA . THR A 1 459 ? -36.999 23.482 37.997 1.00 94.31 459 THR A CA 1
ATOM 3610 C C . THR A 1 459 ? -38.151 22.560 37.626 1.00 94.31 459 THR A C 1
ATOM 3612 O O . THR A 1 459 ? -38.344 22.220 36.458 1.00 94.31 459 THR A O 1
ATOM 3615 N N . MET A 1 460 ? -38.884 22.082 38.625 1.00 94.56 460 MET A N 1
ATOM 3616 C CA . MET A 1 460 ? -40.007 21.173 38.422 1.00 94.56 460 MET A CA 1
ATOM 3617 C C . MET A 1 460 ? -41.067 21.377 39.498 1.00 94.56 460 MET A C 1
ATOM 3619 O O . MET A 1 460 ? -40.745 21.666 40.649 1.00 94.56 460 MET A O 1
ATOM 3623 N N . SER A 1 461 ? -42.328 21.206 39.126 1.00 93.25 461 SER A N 1
ATOM 3624 C CA . SER A 1 461 ? -43.463 21.283 40.039 1.00 93.25 461 SER A CA 1
ATOM 3625 C C . SER A 1 461 ? -43.981 19.874 40.298 1.00 93.25 461 SER A C 1
ATOM 3627 O O . SER A 1 461 ? -44.322 19.155 39.367 1.00 93.25 461 SER A O 1
ATOM 3629 N N . LEU A 1 462 ? -44.019 19.451 41.552 1.00 93.31 462 LEU A N 1
ATOM 3630 C CA . LEU A 1 462 ? -44.566 18.164 41.952 1.00 93.31 462 LEU A CA 1
ATOM 3631 C C . LEU A 1 462 ? -45.994 18.345 42.450 1.00 93.31 462 LEU A C 1
ATOM 3633 O O . LEU A 1 462 ? -46.213 19.031 43.446 1.00 93.31 462 LEU A O 1
ATOM 3637 N N . ASN A 1 463 ? -46.933 17.666 41.803 1.00 91.44 463 ASN A N 1
ATOM 3638 C CA . ASN A 1 463 ? -48.304 17.551 42.272 1.00 91.44 463 ASN A CA 1
ATOM 3639 C C . ASN A 1 463 ? -48.395 16.438 43.324 1.00 91.44 463 ASN A C 1
ATOM 3641 O O . ASN A 1 463 ? -48.029 15.293 43.060 1.00 91.44 463 ASN A O 1
ATOM 3645 N N . LEU A 1 464 ? -48.855 16.773 44.528 1.00 88.75 464 LEU A N 1
ATOM 3646 C CA . LEU A 1 464 ? -48.933 15.844 45.657 1.00 88.75 464 LEU A CA 1
ATOM 3647 C C . LEU A 1 464 ? -50.166 14.926 45.607 1.00 88.75 464 LEU A C 1
ATOM 3649 O O . LEU A 1 464 ? -50.174 13.897 46.276 1.00 88.75 464 LEU A O 1
ATOM 3653 N N . THR A 1 465 ? -51.188 15.272 44.815 1.00 84.81 465 THR A N 1
ATOM 3654 C CA . THR A 1 465 ? -52.459 14.523 44.729 1.00 84.81 465 THR A CA 1
ATOM 3655 C C . THR A 1 465 ? -52.395 13.430 43.664 1.00 84.81 465 THR A C 1
ATOM 3657 O O . THR A 1 465 ? -52.738 12.277 43.914 1.00 84.81 465 THR A O 1
ATOM 3660 N N . SER A 1 466 ? -51.914 13.779 42.472 1.00 85.06 466 SER A N 1
ATOM 3661 C CA . SER A 1 466 ? -51.529 12.828 41.432 1.00 85.06 466 SER A CA 1
ATOM 3662 C C . SER A 1 466 ? -50.007 12.904 41.331 1.00 85.06 466 SER A C 1
ATOM 3664 O O . SER A 1 466 ? -49.555 13.845 40.687 1.00 85.06 466 SER A O 1
ATOM 3666 N N . PRO A 1 467 ? -49.225 12.019 41.987 1.00 82.31 467 PRO A N 1
ATOM 3667 C CA . PRO A 1 467 ? -47.766 12.124 42.178 1.00 82.31 467 PRO A CA 1
ATOM 3668 C C . PRO A 1 467 ? -46.989 12.168 40.853 1.00 82.31 467 PRO A C 1
ATOM 3670 O O . PRO A 1 467 ? -46.361 11.203 40.417 1.00 82.31 467 PRO A O 1
ATOM 3673 N N . ALA A 1 468 ? -47.058 13.316 40.197 1.00 88.81 468 ALA A N 1
ATOM 3674 C CA . ALA A 1 468 ? -46.650 13.574 38.835 1.00 88.81 468 ALA A CA 1
ATOM 3675 C C . ALA A 1 468 ? -45.869 14.882 38.805 1.00 88.81 468 ALA A C 1
ATOM 3677 O O . ALA A 1 468 ? -46.143 15.827 39.547 1.00 88.81 468 ALA A O 1
ATOM 3678 N N . ILE A 1 469 ? -44.864 14.904 37.939 1.00 91.44 469 ILE A N 1
ATOM 3679 C CA . ILE A 1 469 ? -44.027 16.074 37.730 1.00 91.44 469 ILE A CA 1
ATOM 3680 C C . ILE A 1 469 ? -44.611 16.884 36.579 1.00 91.44 469 ILE A C 1
ATOM 3682 O O . ILE A 1 469 ? -44.729 16.398 35.454 1.00 91.44 469 ILE A O 1
ATOM 3686 N N . GLU A 1 470 ? -44.928 18.132 36.876 1.00 89.50 470 GLU A N 1
ATOM 3687 C CA . GLU A 1 470 ? -45.424 19.150 35.966 1.00 89.50 470 GLU A CA 1
ATOM 3688 C C . GLU A 1 470 ? -44.352 20.233 35.768 1.00 89.50 470 GLU A C 1
ATOM 3690 O O . GLU A 1 470 ? -43.435 20.390 36.579 1.00 89.50 470 GLU A O 1
ATOM 3695 N N . ASN A 1 471 ? -44.448 20.983 34.666 1.00 89.38 471 ASN A N 1
ATOM 3696 C CA . ASN A 1 471 ? -43.604 22.155 34.388 1.00 89.38 471 ASN A CA 1
ATOM 3697 C C . ASN A 1 471 ? -42.087 21.917 34.530 1.00 89.38 471 ASN A C 1
ATOM 3699 O O . ASN A 1 471 ? -41.354 22.800 34.971 1.00 89.38 471 ASN A O 1
ATOM 3703 N N . LEU A 1 472 ? -41.601 20.729 34.150 1.00 91.75 472 LEU A N 1
ATOM 3704 C CA . LEU A 1 472 ? -40.170 20.430 34.148 1.00 91.75 472 LEU A CA 1
ATOM 3705 C C . LEU A 1 472 ? -39.451 21.302 33.108 1.00 91.75 472 LEU A C 1
ATOM 3707 O O . LEU A 1 472 ? -39.570 21.065 31.904 1.00 91.75 472 LEU A O 1
ATOM 3711 N N . ASN A 1 473 ? -38.664 22.263 33.583 1.00 91.38 473 ASN A N 1
ATOM 3712 C CA . ASN A 1 473 ? -37.833 23.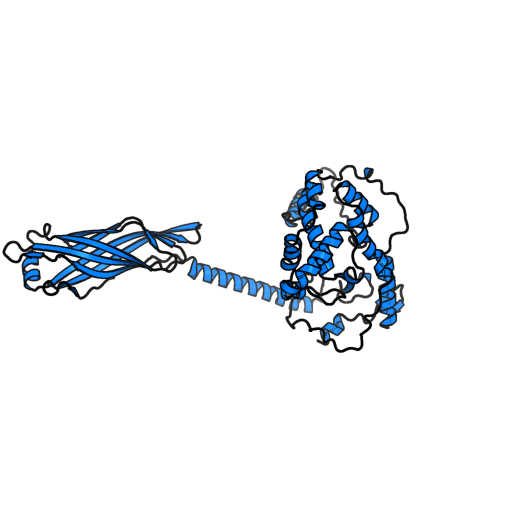132 32.761 1.00 91.38 473 ASN A CA 1
ATOM 3713 C C . ASN A 1 473 ? -36.357 22.945 33.120 1.00 91.38 473 ASN A C 1
ATOM 3715 O O . ASN A 1 473 ? -36.023 22.828 34.293 1.00 91.38 473 ASN A O 1
ATOM 3719 N N . CYS A 1 474 ? -35.473 22.918 32.124 1.00 89.38 474 CYS A N 1
ATOM 3720 C CA . CYS A 1 474 ? -34.035 22.731 32.323 1.00 89.38 474 CYS A CA 1
ATOM 3721 C C . CYS A 1 474 ? -33.238 23.660 31.406 1.00 89.38 474 CYS A C 1
ATOM 3723 O O . CYS A 1 474 ? -33.520 23.706 30.204 1.00 89.38 474 CYS A O 1
ATOM 3725 N N . GLU A 1 475 ? -32.220 24.319 31.959 1.00 76.88 475 GLU A N 1
ATOM 3726 C CA . GLU A 1 475 ? -31.282 25.195 31.233 1.00 76.88 475 GLU A CA 1
ATOM 3727 C C . GLU A 1 475 ? -30.016 24.470 30.760 1.00 76.88 475 GLU A C 1
ATOM 3729 O O . GLU A 1 475 ? -29.460 23.646 31.529 1.00 76.88 475 GLU A O 1
#

pLDDT: mean 80.12, std 17.82, range [26.12, 96.25]